Protein AF-A0A968SWD7-F1 (afdb_monomer_lite)

Foldseek 3Di:
DDDPLQQEAPVLNVVCVVPVVVCVPFAWDFDDDPNDTGNIYGPPDDSDDPPPDDPDQPDPLQAQFFDDQPPPPQHFFFFDDPPDDDPPDDDDDDDDDDDDPDDDAQFDPVPWDDDPPRDTDTDAPADPVRHGFDDLVNVLVVVLVVVCRVSSAADQDDPPQQAFDWDFDDADLWFFKWFWAQDPVRFTKTFGQADPQARSQWAWFFAADQDLDWWQNHRVPGGQAAPDPVSHGADFLFKWWFAGDRSHTPHIHGDDPDDDPDPRIFIWGWQDFAQAARRDGTGTTNTHDPPTDIGGCDVVNFSQQLSQLVNLQVVCVVLVVVCVVVVHDQRTQQGRDVSNGRGTCSNPPPVSSTRDGSQMWGFDDDDPDTQHTGSDTRGIGGAPGGPVVLDDPLRHNDQDSGRGGPSCQASKHWHDDPPDPPDPPPDGDIDHHPDDGDTDDDPDPCSDDDDPPPVDDDDDPSPDPPLCVVQSVDAPDSRRHHDDDDQDSRRD

Radius of gyration: 30.23 Å; chains: 1; bounding box: 70×81×89 Å

Secondary structure (DSSP, 8-state):
----GGGB-HHHHHHHHH-GGGGTT--EEEEEETTEEEEEEETT----PPP------S------PPP-TT-TTTS--PPPPTTS--TTS-----------SSPPP-B-GGG-EE-TTS-EE-PBPBPTTSSB---HHHHHHHHHHHHHHHTT---S---S-SSPPEEEPP--S-PEEEEEEE-TTS-EEEEE---TTSTTSEEEEE-S-SS--TTTTTHHHHPPPPSSTT-PPP-TT-EEEEEEETTEEEEEEE--SSPPSSS-EEEEEEE---S-STT--EEEEEE--TTPEEEE--HHHHHHHHHHHHHHHHHTHHHHHHHHHTT--TT----SSTTTSPPPHHHH-GGGGS--TT-EEEEEEETTEEEEEESSSS-EEE-SS-HHHHS-GGGSPP-SGGG--HHHHHHEEE------TT-TTS---EEE-S---PPP----SS-----SGGG--------S--GGGGGGT--SSTT-PPPPTT--TTT-

Structure (mmCIF, N/CA/C/O backbone):
data_AF-A0A968SWD7-F1
#
_entry.id   AF-A0A968SWD7-F1
#
loop_
_atom_site.group_PDB
_atom_site.id
_atom_site.type_symbol
_atom_site.label_atom_id
_atom_site.label_alt_id
_atom_site.label_comp_id
_atom_site.label_asym_id
_atom_site.label_entity_id
_atom_site.label_seq_id
_atom_site.pdbx_PDB_ins_code
_atom_site.Cartn_x
_atom_site.Cartn_y
_atom_site.Cartn_z
_atom_site.occupancy
_atom_site.B_iso_or_equiv
_atom_site.auth_seq_id
_atom_site.auth_comp_id
_atom_site.auth_asym_id
_atom_site.auth_atom_id
_atom_site.pdbx_PDB_model_num
ATOM 1 N N . MET A 1 1 ? 11.309 44.131 9.092 1.00 54.66 1 MET A N 1
ATOM 2 C CA . MET A 1 1 ? 10.384 44.020 7.944 1.00 54.66 1 MET A CA 1
ATOM 3 C C . MET A 1 1 ? 10.250 42.545 7.588 1.00 54.66 1 MET A C 1
ATOM 5 O O . MET A 1 1 ? 11.270 41.872 7.527 1.00 54.66 1 MET A O 1
ATOM 9 N N . LEU A 1 2 ? 9.034 42.003 7.473 1.00 63.06 2 LEU A N 1
ATOM 10 C CA . LEU A 1 2 ? 8.834 40.592 7.113 1.00 63.06 2 LEU A CA 1
ATOM 11 C C . LEU A 1 2 ? 8.984 40.449 5.597 1.00 63.06 2 LEU A C 1
ATOM 13 O O . LEU A 1 2 ? 8.079 40.811 4.856 1.00 63.06 2 LEU A O 1
ATOM 17 N N . VAL A 1 3 ? 10.136 39.953 5.153 1.00 72.81 3 VAL A N 1
ATOM 18 C CA . VAL A 1 3 ? 10.393 39.653 3.740 1.00 72.81 3 VAL A CA 1
ATOM 19 C C . VAL A 1 3 ? 9.925 38.219 3.456 1.00 72.81 3 VAL A C 1
ATOM 21 O O . VAL A 1 3 ? 10.372 37.304 4.167 1.00 72.81 3 VAL A O 1
ATOM 24 N N . PRO A 1 4 ? 9.019 37.997 2.482 1.00 77.00 4 PRO A N 1
ATOM 25 C CA . PRO A 1 4 ? 8.629 36.656 2.053 1.00 77.00 4 PRO A CA 1
ATOM 26 C C . PRO A 1 4 ? 9.850 35.843 1.628 1.00 77.00 4 PRO A C 1
ATOM 28 O O . PRO A 1 4 ? 10.780 36.395 1.044 1.00 77.00 4 PRO A O 1
ATOM 31 N N . ASP A 1 5 ? 9.844 34.532 1.878 1.00 75.88 5 ASP A N 1
ATOM 32 C CA . ASP A 1 5 ? 10.985 33.679 1.520 1.00 75.88 5 ASP A CA 1
ATOM 33 C C . ASP A 1 5 ? 11.301 33.774 0.025 1.00 75.88 5 ASP A C 1
ATOM 35 O O . ASP A 1 5 ? 12.464 33.837 -0.339 1.00 75.88 5 ASP A O 1
ATOM 39 N N . GLU A 1 6 ? 10.282 33.908 -0.823 1.00 75.94 6 GLU A N 1
ATOM 40 C CA . GLU A 1 6 ? 10.392 34.101 -2.275 1.00 75.94 6 GLU A CA 1
ATOM 41 C C . GLU A 1 6 ? 11.201 35.338 -2.697 1.00 75.94 6 GLU A C 1
ATOM 43 O O . GLU A 1 6 ? 11.747 35.360 -3.797 1.00 75.94 6 GLU A O 1
ATOM 48 N N . GLN A 1 7 ? 11.322 36.336 -1.820 1.00 83.19 7 GLN A N 1
ATOM 49 C CA . GLN A 1 7 ? 12.080 37.565 -2.058 1.00 83.19 7 GLN A CA 1
ATOM 50 C C . GLN A 1 7 ? 13.495 37.518 -1.465 1.00 83.19 7 GLN A C 1
ATOM 52 O O . GLN A 1 7 ? 14.221 38.498 -1.572 1.00 83.19 7 GLN A O 1
ATOM 57 N N . LEU A 1 8 ? 13.904 36.404 -0.848 1.00 82.06 8 LEU A N 1
ATOM 58 C CA . LEU A 1 8 ? 15.267 36.180 -0.353 1.00 82.06 8 LEU A CA 1
ATOM 59 C C . LEU A 1 8 ? 16.082 35.359 -1.361 1.00 82.06 8 LEU A C 1
ATOM 61 O O . LEU A 1 8 ? 15.536 34.453 -2.000 1.00 82.06 8 LEU A O 1
ATOM 65 N N . SER A 1 9 ? 17.390 35.602 -1.446 1.00 81.75 9 SER A N 1
ATOM 66 C CA . SER A 1 9 ? 18.327 34.749 -2.186 1.00 81.75 9 SER A CA 1
ATOM 67 C C . SER A 1 9 ? 18.314 33.317 -1.635 1.00 81.75 9 SER A C 1
ATOM 69 O O . SER A 1 9 ? 17.959 33.074 -0.476 1.00 81.75 9 SER A O 1
ATOM 71 N N . VAL A 1 10 ? 18.725 32.342 -2.451 1.00 73.62 10 VAL A N 1
ATOM 72 C CA . VAL A 1 10 ? 18.802 30.925 -2.040 1.00 73.62 10 VAL A CA 1
ATOM 73 C C . VAL A 1 10 ? 19.642 30.758 -0.766 1.00 73.62 10 VAL A C 1
ATOM 75 O O . VAL A 1 10 ? 19.241 30.044 0.156 1.00 73.62 10 VAL A O 1
ATOM 78 N N . SER A 1 11 ? 20.763 31.475 -0.677 1.00 77.69 11 SER A N 1
ATOM 79 C CA . SER A 1 11 ? 21.645 31.484 0.490 1.00 77.69 11 SER A CA 1
ATOM 80 C C . SER A 1 11 ? 20.958 32.041 1.737 1.00 77.69 11 SER A C 1
ATOM 82 O O . SER A 1 11 ? 20.984 31.402 2.789 1.00 77.69 11 SER A O 1
ATOM 84 N N . LEU A 1 12 ? 20.283 33.192 1.631 1.00 81.94 12 LEU A N 1
ATOM 85 C CA . LEU A 1 12 ? 19.572 33.806 2.753 1.00 81.94 12 LEU A CA 1
ATOM 86 C C . LEU A 1 12 ? 18.411 32.935 3.236 1.00 81.94 12 LEU A C 1
ATOM 88 O O . LEU A 1 12 ? 18.214 32.809 4.444 1.00 81.94 12 LEU A O 1
ATOM 92 N N . ARG A 1 13 ? 17.684 32.265 2.329 1.00 80.56 13 ARG A N 1
ATOM 93 C CA . ARG A 1 13 ? 16.659 31.268 2.701 1.00 80.56 13 ARG A CA 1
ATOM 94 C C . ARG A 1 13 ? 17.268 30.098 3.467 1.00 80.56 13 ARG A C 1
ATOM 96 O O . ARG A 1 13 ? 16.695 29.662 4.465 1.00 80.56 13 ARG A O 1
ATOM 103 N N . ALA A 1 14 ? 18.417 29.590 3.023 1.00 73.38 14 ALA A N 1
ATOM 104 C CA . ALA A 1 14 ? 19.103 28.486 3.689 1.00 73.38 14 ALA A CA 1
ATOM 105 C C . ALA A 1 14 ? 19.573 28.877 5.101 1.00 73.38 14 ALA A C 1
ATOM 107 O O . ALA A 1 14 ? 19.367 28.116 6.048 1.00 73.38 14 ALA A O 1
ATOM 108 N N . ILE A 1 15 ? 20.121 30.086 5.255 1.00 79.44 15 ILE A N 1
ATOM 109 C CA . ILE A 1 15 ? 20.528 30.657 6.546 1.00 79.44 15 ILE A CA 1
ATOM 110 C C . ILE A 1 15 ? 19.302 30.844 7.453 1.00 79.44 15 ILE A C 1
ATOM 112 O O . ILE A 1 15 ? 19.284 30.325 8.568 1.00 79.44 15 ILE A O 1
ATOM 116 N N . LYS A 1 16 ? 18.224 31.459 6.942 1.00 80.56 16 LYS A N 1
ATOM 117 C CA . LYS A 1 16 ? 16.945 31.647 7.651 1.00 80.56 16 LYS A CA 1
ATOM 118 C C . LYS A 1 16 ? 16.362 30.338 8.179 1.00 80.56 16 LYS A C 1
ATOM 120 O O . LYS A 1 16 ? 15.860 30.295 9.300 1.00 80.56 16 LYS A O 1
ATOM 125 N N . LYS A 1 17 ? 16.409 29.280 7.361 1.00 76.88 17 LYS A N 1
ATOM 126 C CA . LYS A 1 17 ? 15.862 27.951 7.674 1.00 76.88 17 LYS A CA 1
ATOM 127 C C . LYS A 1 17 ? 16.697 27.209 8.718 1.00 76.88 17 LYS A C 1
ATOM 129 O O . LYS A 1 17 ? 16.149 26.400 9.462 1.00 76.88 17 LYS A O 1
ATOM 134 N N . LYS A 1 18 ? 18.006 27.467 8.757 1.00 77.94 18 LYS A N 1
ATOM 135 C CA . LYS A 1 18 ? 18.939 26.845 9.700 1.00 77.94 18 LYS A CA 1
ATOM 136 C C . LYS A 1 18 ? 18.933 27.557 11.053 1.00 77.94 18 LYS A C 1
ATOM 138 O O . LYS A 1 18 ? 18.812 26.895 12.077 1.00 77.94 18 LYS A O 1
ATOM 143 N N . ASP A 1 19 ? 19.032 28.883 11.048 1.00 78.75 19 ASP A N 1
ATOM 144 C CA . ASP A 1 19 ? 18.908 29.726 12.235 1.00 78.75 19 ASP A CA 1
ATOM 145 C C . ASP A 1 19 ? 18.569 31.168 11.837 1.00 78.75 19 ASP A C 1
ATOM 147 O O . ASP A 1 19 ? 19.418 31.914 11.353 1.00 78.75 19 ASP A O 1
ATOM 151 N N . ILE A 1 20 ? 17.338 31.602 12.101 1.00 79.25 20 ILE A N 1
ATOM 152 C CA . ILE A 1 20 ? 16.892 32.964 11.783 1.00 79.25 20 ILE A CA 1
ATOM 153 C C . ILE A 1 20 ? 17.723 34.049 12.486 1.00 79.25 20 ILE A C 1
ATOM 155 O O . ILE A 1 20 ? 17.820 35.160 11.972 1.00 79.25 20 ILE A O 1
ATOM 159 N N . LYS A 1 21 ? 18.348 33.744 13.635 1.00 79.25 21 LYS A N 1
ATOM 160 C CA . LYS A 1 21 ? 19.180 34.709 14.370 1.00 79.25 21 LYS A CA 1
ATOM 161 C C . LYS A 1 21 ? 20.491 35.011 13.655 1.00 79.25 21 LYS A C 1
ATOM 163 O O . LYS A 1 21 ? 21.016 36.105 13.810 1.00 79.25 21 LYS A O 1
ATOM 168 N N . SER A 1 22 ? 20.974 34.088 12.827 1.00 77.81 22 SER A N 1
ATOM 169 C CA . SER A 1 22 ? 22.189 34.284 12.028 1.00 77.81 22 SER A CA 1
ATOM 170 C C . SER A 1 22 ? 22.019 35.286 10.875 1.00 77.81 22 SER A C 1
ATOM 172 O O . SER A 1 22 ? 22.996 35.639 10.223 1.00 77.81 22 SER A O 1
ATOM 174 N N . LEU A 1 23 ? 20.798 35.794 10.658 1.00 77.25 23 LEU A N 1
ATOM 175 C CA . LEU A 1 23 ? 20.514 36.892 9.729 1.00 77.25 23 LEU A CA 1
ATOM 176 C C . LEU A 1 23 ? 20.646 38.288 10.355 1.00 77.25 23 LEU A C 1
ATOM 178 O O . LEU A 1 23 ? 20.578 39.266 9.618 1.00 77.25 23 LEU A O 1
ATOM 182 N N . ALA A 1 24 ? 20.763 38.400 11.684 1.00 75.56 24 ALA A N 1
ATOM 183 C CA . ALA A 1 24 ? 20.581 39.670 12.396 1.00 75.56 24 ALA A CA 1
ATOM 184 C C . ALA A 1 24 ? 21.600 40.762 12.017 1.00 75.56 24 ALA A C 1
ATOM 186 O O . ALA A 1 24 ? 21.264 41.938 12.111 1.00 75.56 24 ALA A O 1
ATOM 187 N N . ASP A 1 25 ? 22.776 40.370 11.521 1.00 77.56 25 ASP A N 1
ATOM 188 C CA . ASP A 1 25 ? 23.893 41.272 11.212 1.00 77.56 25 ASP A CA 1
ATOM 189 C C . ASP A 1 25 ? 24.431 41.089 9.782 1.00 77.56 25 ASP A C 1
ATOM 191 O O . ASP A 1 25 ? 25.548 41.497 9.463 1.00 77.56 25 ASP A O 1
ATOM 195 N N . LEU A 1 26 ? 23.666 40.426 8.908 1.00 81.50 26 LEU A N 1
ATOM 196 C CA . LEU A 1 26 ? 24.106 40.175 7.541 1.00 81.50 26 LEU A CA 1
ATOM 197 C C . LEU A 1 26 ? 23.827 41.398 6.658 1.00 81.50 26 LEU A C 1
ATOM 199 O O . LEU A 1 26 ? 22.674 41.804 6.503 1.00 81.50 26 LEU A O 1
ATOM 203 N N . GLU A 1 27 ? 24.867 41.964 6.043 1.00 86.25 27 GLU A N 1
ATOM 204 C CA . GLU A 1 27 ? 24.683 43.022 5.048 1.00 86.25 27 GLU A CA 1
ATOM 205 C C . GLU A 1 27 ? 24.041 42.452 3.778 1.00 86.25 27 GLU A C 1
ATOM 207 O O . GLU A 1 27 ? 24.562 41.526 3.144 1.00 86.25 27 GLU A O 1
ATOM 212 N N . VAL A 1 28 ? 22.908 43.036 3.394 1.00 88.31 28 VAL A N 1
ATOM 213 C CA . VAL A 1 28 ? 22.145 42.647 2.209 1.00 88.31 28 VAL A CA 1
ATOM 214 C C . VAL A 1 28 ? 21.990 43.823 1.254 1.00 88.31 28 VAL A C 1
ATOM 216 O O . VAL A 1 28 ? 21.870 44.974 1.669 1.00 88.31 28 VAL A O 1
ATOM 219 N N . GLU A 1 29 ? 21.972 43.516 -0.033 1.00 88.06 29 GLU A N 1
ATOM 220 C CA . GLU A 1 29 ? 21.425 44.367 -1.079 1.00 88.06 29 GLU A CA 1
ATOM 221 C C . GLU A 1 29 ? 19.986 43.946 -1.352 1.00 88.06 29 GLU A C 1
ATOM 223 O O . GLU A 1 29 ? 19.625 42.774 -1.231 1.00 88.06 29 GLU A O 1
ATOM 228 N N . LEU A 1 30 ? 19.148 44.907 -1.704 1.00 86.31 30 LEU A N 1
ATOM 229 C CA . LEU A 1 30 ? 17.760 44.670 -2.055 1.00 86.31 30 LEU A CA 1
ATOM 230 C C . LEU A 1 30 ? 17.361 45.629 -3.159 1.00 86.31 30 LEU A C 1
ATOM 232 O O . LEU A 1 30 ? 17.902 46.731 -3.256 1.00 86.31 30 LEU A O 1
ATOM 236 N N . ASP A 1 31 ? 16.390 45.204 -3.945 1.00 85.25 31 ASP A N 1
ATOM 237 C CA . ASP A 1 31 ? 15.690 46.079 -4.864 1.00 85.25 31 ASP A CA 1
ATOM 238 C C . ASP A 1 31 ? 14.396 46.537 -4.175 1.00 85.25 31 ASP A C 1
ATOM 240 O O . ASP A 1 31 ? 13.810 45.803 -3.378 1.00 85.25 31 ASP A O 1
ATOM 244 N N . GLU A 1 32 ? 13.948 47.765 -4.425 1.00 79.25 32 GLU A N 1
ATOM 245 C CA . GLU A 1 32 ? 12.707 48.280 -3.839 1.00 79.25 32 GLU A CA 1
ATOM 246 C C . GLU A 1 32 ? 11.625 48.410 -4.905 1.00 79.25 32 GLU A C 1
ATOM 248 O O . GLU A 1 32 ? 11.811 49.072 -5.925 1.00 79.25 32 GLU A O 1
ATOM 253 N N . GLU A 1 33 ? 10.458 47.824 -4.643 1.00 71.75 33 GLU A N 1
ATOM 254 C CA . GLU A 1 33 ? 9.274 47.998 -5.477 1.00 71.75 33 GLU A CA 1
ATOM 255 C C . GLU A 1 33 ? 8.083 48.363 -4.585 1.00 71.75 33 GLU A C 1
ATOM 257 O O . GLU A 1 33 ? 7.732 47.635 -3.657 1.00 71.75 33 GLU A O 1
ATOM 262 N N . ASN A 1 34 ? 7.467 49.526 -4.832 1.00 75.81 34 ASN A N 1
ATOM 263 C CA . ASN A 1 34 ? 6.361 50.067 -4.026 1.00 75.81 34 ASN A CA 1
ATOM 264 C C . ASN A 1 34 ? 6.661 50.144 -2.513 1.00 75.81 34 ASN A C 1
ATOM 266 O O . ASN A 1 34 ? 5.784 49.904 -1.681 1.00 75.81 34 ASN A O 1
ATOM 270 N N . GLY A 1 35 ? 7.909 50.458 -2.148 1.00 73.75 35 GLY A N 1
ATOM 271 C CA . GLY A 1 35 ? 8.354 50.535 -0.752 1.00 73.75 35 GLY A CA 1
ATOM 272 C C . GLY A 1 35 ? 8.449 49.177 -0.047 1.00 73.75 35 GLY A C 1
ATOM 273 O O . GLY A 1 35 ? 8.580 49.138 1.176 1.00 73.75 35 GLY A O 1
ATOM 274 N N . GLN A 1 36 ? 8.365 48.068 -0.793 1.00 76.06 36 GLN A N 1
ATOM 275 C CA . GLN A 1 36 ? 8.632 46.726 -0.290 1.00 76.06 36 GLN A CA 1
ATOM 276 C C . GLN A 1 36 ? 9.950 46.177 -0.851 1.00 76.06 36 GLN A C 1
ATOM 278 O O . GLN A 1 36 ? 10.254 46.377 -2.029 1.00 76.06 36 GLN A O 1
ATOM 283 N N . PRO A 1 37 ? 10.722 45.455 -0.024 1.00 81.69 37 PRO A N 1
ATOM 284 C CA . PRO A 1 37 ? 11.979 44.853 -0.431 1.00 81.69 37 PRO A CA 1
ATOM 285 C C . PRO A 1 37 ? 11.704 43.654 -1.340 1.00 81.69 37 PRO A 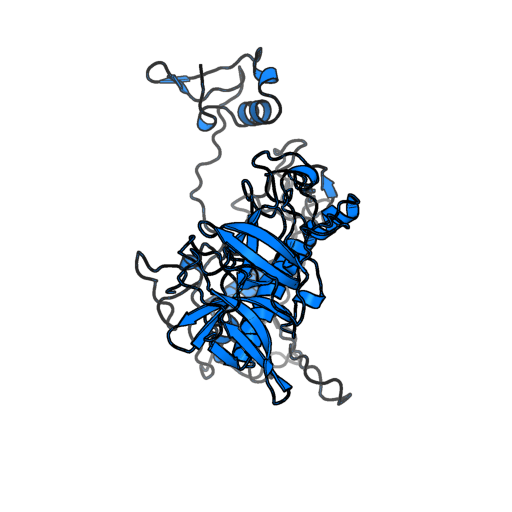C 1
ATOM 287 O O . PRO A 1 37 ? 10.970 42.726 -0.981 1.00 81.69 37 PRO A O 1
ATOM 290 N N . LYS A 1 38 ? 12.342 43.659 -2.500 1.00 82.25 38 LYS A N 1
ATOM 291 C CA . LYS A 1 38 ? 12.405 42.560 -3.450 1.00 82.25 38 LYS A CA 1
ATOM 292 C C . LYS A 1 38 ? 13.845 42.133 -3.671 1.00 82.25 38 LYS A C 1
ATOM 294 O O . LYS A 1 38 ? 14.780 42.891 -3.431 1.00 82.25 38 LYS A O 1
ATOM 299 N N . GLN A 1 39 ? 14.004 40.891 -4.113 1.00 83.88 39 GLN A N 1
ATOM 300 C CA . GLN A 1 39 ? 15.296 40.346 -4.534 1.00 83.88 39 GLN A CA 1
ATOM 301 C C . GLN A 1 39 ? 16.442 40.579 -3.522 1.00 83.88 39 GLN A C 1
ATOM 303 O O . GLN A 1 39 ? 17.568 40.934 -3.882 1.00 83.88 39 GLN A O 1
ATOM 308 N N . VAL A 1 40 ? 16.143 40.381 -2.234 1.00 87.62 40 VAL A N 1
ATOM 309 C CA . VAL A 1 40 ? 17.074 40.584 -1.122 1.00 87.62 40 VAL A CA 1
ATOM 310 C C . VAL A 1 40 ? 18.168 39.526 -1.179 1.00 87.62 40 VAL A C 1
ATOM 312 O O . VAL A 1 40 ? 17.892 38.328 -1.091 1.00 87.62 40 VAL A O 1
ATOM 315 N N . ARG A 1 41 ? 19.415 39.962 -1.298 1.00 87.62 41 ARG A N 1
ATOM 316 C CA . ARG A 1 41 ? 20.611 39.140 -1.519 1.00 87.62 41 ARG A CA 1
ATOM 317 C C . ARG A 1 41 ? 21.757 39.628 -0.655 1.00 87.62 41 ARG A C 1
ATOM 319 O O . ARG A 1 41 ? 21.764 40.773 -0.234 1.00 87.62 41 ARG A O 1
ATOM 326 N N . GLU A 1 42 ? 22.730 38.777 -0.366 1.00 89.12 42 GLU A N 1
ATOM 327 C CA . GLU A 1 42 ? 23.938 39.217 0.334 1.00 89.12 42 GLU A CA 1
ATOM 328 C C . GLU A 1 42 ? 24.663 40.296 -0.479 1.00 89.12 42 GLU A C 1
ATOM 330 O O . GLU A 1 42 ? 24.726 40.219 -1.709 1.00 89.12 42 GLU A O 1
ATOM 335 N N . ARG A 1 43 ? 25.215 41.299 0.207 1.00 84.31 43 ARG A N 1
ATOM 336 C CA . ARG A 1 43 ? 25.900 42.423 -0.438 1.00 84.31 43 ARG A CA 1
ATOM 337 C C . ARG A 1 43 ? 27.002 41.939 -1.392 1.00 84.31 43 ARG A C 1
ATOM 339 O O . ARG A 1 43 ? 27.822 41.096 -1.025 1.00 84.31 43 ARG A O 1
ATOM 346 N N . GLY A 1 44 ? 27.019 42.464 -2.618 1.00 74.94 44 GLY A N 1
ATOM 347 C CA . GLY A 1 44 ? 27.974 42.086 -3.663 1.00 74.94 44 GLY A CA 1
ATOM 348 C C . GLY A 1 44 ? 27.721 40.739 -4.355 1.00 74.94 44 GLY A C 1
ATOM 349 O O . GLY A 1 44 ? 28.537 40.334 -5.186 1.00 74.94 44 GLY A O 1
ATOM 350 N N . LYS A 1 45 ? 26.625 40.027 -4.053 1.00 75.12 45 LYS A N 1
ATOM 351 C CA . LYS A 1 45 ? 26.242 38.807 -4.779 1.00 75.12 45 LYS A CA 1
ATOM 352 C C . LYS A 1 45 ? 25.174 39.093 -5.827 1.00 75.12 45 LYS A C 1
ATOM 354 O O . LYS A 1 45 ? 24.215 39.810 -5.573 1.00 75.12 45 LYS A O 1
ATOM 359 N N . ALA A 1 46 ? 25.333 38.493 -7.007 1.00 69.56 46 ALA A N 1
ATOM 360 C CA . ALA A 1 46 ? 24.337 38.573 -8.067 1.00 69.56 46 ALA A CA 1
ATOM 361 C C . ALA A 1 46 ? 23.036 37.869 -7.650 1.00 69.56 46 ALA A C 1
ATOM 363 O O . ALA A 1 46 ? 23.066 36.833 -6.978 1.00 69.56 46 ALA A O 1
ATOM 364 N N . TRP A 1 47 ? 21.898 38.412 -8.083 1.00 72.12 47 TRP A N 1
ATOM 365 C CA . TRP A 1 47 ? 20.619 37.721 -7.977 1.00 72.12 47 TRP A CA 1
ATOM 366 C C . TRP A 1 47 ? 20.602 36.559 -8.975 1.00 72.12 47 TRP A C 1
ATOM 368 O O . TRP A 1 47 ? 20.470 36.761 -10.180 1.00 72.12 47 TRP A O 1
ATOM 378 N N . ILE A 1 48 ? 20.810 35.341 -8.476 1.00 59.78 48 ILE A N 1
ATOM 379 C CA . ILE A 1 48 ? 20.692 34.121 -9.276 1.00 59.78 48 ILE A CA 1
ATOM 380 C C . ILE A 1 48 ? 19.245 33.655 -9.156 1.00 59.78 48 ILE A C 1
ATOM 382 O O . ILE A 1 48 ? 18.854 33.078 -8.137 1.00 59.78 48 ILE A O 1
ATOM 386 N N . GLU A 1 49 ? 18.449 33.916 -10.188 1.00 50.12 49 GLU A N 1
ATOM 387 C CA . GLU A 1 49 ? 17.178 33.221 -10.355 1.00 50.12 49 GLU A CA 1
ATOM 388 C C . GLU A 1 49 ? 17.470 31.735 -10.570 1.00 50.12 49 GLU A C 1
ATOM 390 O O . GLU A 1 49 ? 18.372 31.359 -11.325 1.00 50.12 49 GLU A O 1
ATOM 395 N N . LEU A 1 50 ? 16.709 30.869 -9.894 1.00 47.06 50 LEU A N 1
ATOM 396 C CA . LEU A 1 50 ? 16.554 29.513 -10.409 1.00 47.06 50 LEU A CA 1
ATOM 397 C C . LEU A 1 50 ? 16.091 29.675 -11.860 1.00 47.06 50 LEU A C 1
ATOM 399 O O . LEU A 1 50 ? 15.178 30.474 -12.071 1.00 47.06 50 LEU A O 1
ATOM 403 N N . PRO A 1 51 ? 16.698 28.990 -12.842 1.00 40.91 51 PRO A N 1
ATOM 404 C CA . PRO A 1 51 ? 16.223 29.094 -14.211 1.00 40.91 51 PRO A CA 1
ATOM 405 C C . PRO A 1 51 ? 14.715 28.829 -14.216 1.00 40.91 51 PRO A C 1
ATOM 407 O O . PRO A 1 51 ? 14.277 27.785 -13.721 1.00 40.91 51 PRO A O 1
ATOM 410 N N . GLU A 1 52 ? 13.931 29.788 -14.719 1.00 35.56 52 GLU A N 1
ATOM 411 C CA . GLU A 1 52 ? 12.537 29.557 -15.085 1.00 35.56 52 GLU A CA 1
ATOM 412 C C . GLU A 1 52 ? 12.543 28.506 -16.196 1.00 35.56 52 GLU A C 1
ATOM 414 O O . GLU A 1 52 ? 12.686 28.793 -17.381 1.00 35.56 52 GLU A O 1
ATOM 419 N N . GLY A 1 53 ? 12.484 27.247 -15.787 1.00 38.59 53 GLY A N 1
ATOM 420 C CA . GLY A 1 53 ? 12.063 26.155 -16.634 1.00 38.59 53 GLY A CA 1
ATOM 421 C C . GLY A 1 53 ? 10.634 25.824 -16.258 1.00 38.59 53 GLY A C 1
ATOM 422 O O . GLY A 1 53 ? 10.335 25.636 -15.074 1.00 38.59 53 GLY A O 1
ATOM 423 N N . ASP A 1 54 ? 9.762 25.707 -17.256 1.00 33.31 54 ASP A N 1
ATOM 424 C CA . ASP A 1 54 ? 8.517 24.976 -17.078 1.00 33.31 54 ASP A CA 1
ATOM 425 C C . ASP A 1 54 ? 8.845 23.634 -16.417 1.00 33.31 54 ASP A C 1
ATOM 427 O O . ASP A 1 54 ? 9.801 22.945 -16.794 1.00 33.31 54 ASP A O 1
ATOM 431 N N . PHE A 1 55 ? 8.074 23.256 -15.398 1.00 37.44 55 PHE A N 1
ATOM 432 C CA . PHE A 1 55 ? 8.163 21.913 -14.843 1.00 37.44 55 PHE A CA 1
ATOM 433 C C . PHE A 1 55 ? 7.794 20.920 -15.952 1.00 37.44 55 PHE A C 1
ATOM 435 O O . PHE A 1 55 ? 6.623 20.627 -16.197 1.00 37.44 55 PHE A O 1
ATOM 442 N N . HIS A 1 56 ? 8.806 20.405 -16.642 1.00 35.53 56 HIS A N 1
ATOM 443 C CA . HIS A 1 56 ? 8.646 19.319 -17.585 1.00 35.53 56 HIS A CA 1
ATOM 444 C C . HIS A 1 56 ? 8.479 18.040 -16.781 1.00 35.53 56 HIS A C 1
ATOM 446 O O . HIS A 1 56 ? 9.388 17.582 -16.085 1.00 35.53 56 HIS A O 1
ATOM 452 N N . ASN A 1 57 ? 7.274 17.485 -16.853 1.00 41.84 57 ASN A N 1
ATOM 453 C CA . ASN A 1 57 ? 6.970 16.208 -16.245 1.00 41.84 57 ASN A CA 1
ATOM 454 C C . ASN A 1 57 ? 7.966 15.154 -16.775 1.00 41.84 57 ASN A C 1
ATOM 456 O O . ASN A 1 57 ? 8.037 14.969 -17.990 1.00 41.84 57 ASN A O 1
ATOM 460 N N . PRO A 1 58 ? 8.734 14.456 -15.915 1.00 41.12 58 PRO A N 1
ATOM 461 C CA . PRO A 1 58 ? 9.687 13.439 -16.368 1.00 41.12 58 PRO A CA 1
ATOM 462 C C . PRO A 1 58 ? 8.998 12.203 -16.967 1.00 41.12 58 PRO A C 1
ATOM 464 O O . PRO A 1 58 ? 9.664 11.336 -17.532 1.00 41.12 58 PRO A O 1
ATOM 467 N N . TYR A 1 59 ? 7.674 12.102 -16.833 1.00 51.22 59 TYR A N 1
ATOM 468 C CA . TYR A 1 59 ? 6.880 10.998 -17.338 1.00 51.22 59 TYR A CA 1
ATOM 469 C C . TYR A 1 59 ? 6.201 11.381 -18.655 1.00 51.22 59 TYR A C 1
ATOM 471 O O . TYR A 1 59 ? 5.233 12.142 -18.682 1.00 51.22 59 TYR A O 1
ATOM 479 N N . ASN A 1 60 ? 6.671 10.785 -19.750 1.00 51.16 60 ASN A N 1
ATOM 480 C CA . ASN A 1 60 ? 5.895 10.709 -20.982 1.00 51.16 60 ASN A CA 1
ATOM 481 C C . ASN A 1 60 ? 4.802 9.654 -20.779 1.00 51.16 60 ASN A C 1
ATOM 483 O O . ASN A 1 60 ? 5.033 8.463 -20.982 1.00 51.16 60 ASN A O 1
ATOM 487 N N . PHE A 1 61 ? 3.623 10.080 -20.325 1.00 61.84 61 PHE A N 1
ATOM 488 C CA . PHE A 1 61 ? 2.459 9.205 -20.188 1.00 61.84 61 PHE A CA 1
ATOM 489 C C . PHE A 1 61 ? 1.879 8.903 -21.570 1.00 61.84 61 PHE A C 1
ATOM 491 O O . PHE A 1 61 ? 0.981 9.590 -22.053 1.00 61.84 61 PHE A O 1
ATOM 498 N N . ILE A 1 62 ? 2.445 7.893 -22.224 1.00 66.88 62 ILE A N 1
ATOM 499 C CA . ILE A 1 62 ? 1.947 7.365 -23.492 1.00 66.88 62 ILE A CA 1
ATOM 500 C C . ILE A 1 62 ? 0.844 6.355 -23.150 1.00 66.88 62 ILE A C 1
ATOM 502 O O . ILE A 1 62 ? 1.122 5.401 -22.418 1.00 66.88 62 ILE A O 1
ATOM 506 N N . PRO A 1 63 ? -0.406 6.558 -23.613 1.00 68.06 63 PRO A N 1
ATOM 507 C CA . PRO A 1 63 ? -1.464 5.573 -23.433 1.00 68.06 63 PRO A CA 1
ATOM 508 C C . PRO A 1 63 ? -1.037 4.214 -23.991 1.00 68.06 63 PRO A C 1
ATOM 510 O O . PRO A 1 63 ? -0.360 4.154 -25.015 1.00 68.06 63 PRO A O 1
ATOM 513 N N . ALA A 1 64 ? -1.467 3.137 -23.341 1.00 75.06 64 ALA A N 1
ATOM 514 C CA . ALA A 1 64 ? -1.172 1.769 -23.754 1.00 75.06 64 ALA A CA 1
ATOM 515 C C . ALA A 1 64 ? -2.465 1.095 -24.258 1.00 75.06 64 ALA A C 1
ATOM 517 O O . ALA A 1 64 ? -3.097 0.346 -23.507 1.00 75.06 64 ALA A O 1
ATOM 518 N N . PRO A 1 65 ? -2.937 1.423 -25.479 1.00 81.75 65 PRO A N 1
ATOM 519 C CA . PRO A 1 65 ? -4.125 0.795 -26.044 1.00 81.75 65 PRO A CA 1
ATOM 520 C C . PRO A 1 65 ? -3.846 -0.682 -26.364 1.00 81.75 65 PRO A C 1
ATOM 522 O O . PRO A 1 65 ? -2.686 -1.057 -26.547 1.00 81.75 65 PRO A O 1
ATOM 525 N N . PRO A 1 66 ? -4.878 -1.529 -26.511 1.00 85.31 66 PRO A N 1
ATOM 526 C CA . PRO A 1 66 ? -4.692 -2.899 -26.985 1.00 85.31 66 PRO A CA 1
ATOM 527 C C . PRO A 1 66 ? -3.865 -2.945 -28.282 1.00 85.31 66 PRO A C 1
ATOM 529 O O . PRO A 1 66 ? -4.073 -2.128 -29.185 1.00 85.31 66 PRO A O 1
ATOM 532 N N . ARG A 1 67 ? -2.921 -3.889 -28.391 1.00 88.75 67 ARG A N 1
ATOM 533 C CA . ARG A 1 67 ? -2.109 -4.075 -29.608 1.00 88.75 67 ARG A CA 1
ATOM 534 C C . ARG A 1 67 ? -2.738 -5.106 -30.541 1.00 88.75 67 ARG A C 1
ATOM 536 O O . ARG A 1 67 ? -3.295 -6.108 -30.100 1.00 88.75 67 ARG A O 1
ATOM 543 N N . ASN A 1 68 ? -2.587 -4.889 -31.848 1.00 91.81 68 ASN A N 1
ATOM 544 C CA . ASN A 1 68 ? -2.887 -5.911 -32.844 1.00 91.81 68 ASN A CA 1
ATOM 545 C C . ASN A 1 68 ? -1.750 -6.943 -32.868 1.00 91.81 68 ASN A C 1
ATOM 547 O O . ASN A 1 68 ? -0.702 -6.712 -33.470 1.00 91.81 68 ASN A O 1
ATOM 551 N N . VAL A 1 69 ? -1.959 -8.069 -32.191 1.00 92.69 69 VAL A N 1
ATOM 552 C CA . VAL A 1 69 ? -0.970 -9.153 -32.100 1.00 92.69 69 VAL A CA 1
ATOM 553 C C . VAL A 1 69 ? -0.720 -9.852 -33.438 1.00 92.69 69 VAL A C 1
ATOM 555 O O . VAL A 1 69 ? 0.345 -10.423 -33.616 1.00 92.69 69 VAL A O 1
ATOM 558 N N . GLU A 1 70 ? -1.631 -9.730 -34.404 1.00 94.19 70 GLU A N 1
ATOM 559 C CA . GLU A 1 70 ? -1.516 -10.342 -35.737 1.00 94.19 70 GLU A CA 1
ATOM 560 C C . GLU A 1 70 ? -0.942 -9.380 -36.793 1.00 94.19 70 GLU A C 1
ATOM 562 O O . GLU A 1 70 ? -0.930 -9.692 -37.984 1.00 94.19 70 GLU A O 1
ATOM 567 N N . ASP A 1 71 ? -0.503 -8.178 -36.399 1.00 94.12 71 ASP A N 1
ATOM 568 C CA . ASP A 1 71 ? 0.102 -7.243 -37.347 1.00 94.12 71 ASP A CA 1
ATOM 569 C C . ASP A 1 71 ? 1.369 -7.861 -37.982 1.00 94.12 71 ASP A C 1
ATOM 571 O O . ASP A 1 71 ? 2.249 -8.338 -37.260 1.00 94.12 71 ASP A O 1
ATOM 575 N N . PRO A 1 72 ? 1.512 -7.845 -39.321 1.00 88.31 72 PRO A N 1
ATOM 576 C CA . PRO A 1 72 ? 2.595 -8.551 -40.006 1.00 88.31 72 PRO A CA 1
ATOM 577 C C . PRO A 1 72 ? 3.998 -8.025 -39.667 1.00 88.31 72 PRO A C 1
ATOM 579 O O . PRO A 1 72 ? 4.982 -8.729 -39.891 1.00 88.31 72 PRO A O 1
ATOM 582 N N . HIS A 1 73 ? 4.115 -6.800 -39.146 1.00 85.31 73 HIS A N 1
ATOM 583 C CA . HIS A 1 73 ? 5.396 -6.173 -38.822 1.00 85.31 73 HIS A CA 1
ATOM 584 C C . HIS A 1 73 ? 5.562 -5.927 -37.321 1.00 85.31 73 HIS A C 1
ATOM 586 O O . HIS A 1 73 ? 6.606 -6.235 -36.737 1.00 85.31 73 HIS A O 1
ATOM 592 N N . LEU A 1 74 ? 4.540 -5.350 -36.693 1.00 92.00 74 LEU A N 1
ATOM 593 C CA . LEU A 1 74 ? 4.544 -4.935 -35.295 1.00 92.00 74 LEU A CA 1
ATOM 594 C C . LEU A 1 74 ? 3.845 -5.927 -34.373 1.00 92.00 74 LEU A C 1
ATOM 596 O O . LEU A 1 74 ? 3.894 -5.724 -33.160 1.00 92.00 74 LEU A O 1
ATOM 600 N N . GLY A 1 75 ? 3.249 -6.990 -34.911 1.00 93.44 75 GLY A N 1
ATOM 601 C CA . GLY A 1 75 ? 2.594 -8.048 -34.159 1.00 93.44 75 GLY A CA 1
ATOM 602 C C . GLY A 1 75 ? 3.576 -8.989 -33.474 1.00 93.44 75 GLY A C 1
ATOM 603 O O . GLY A 1 75 ? 4.793 -8.755 -33.387 1.00 93.44 75 GLY A O 1
ATOM 604 N N . ASP A 1 76 ? 3.010 -10.047 -32.930 1.00 95.06 76 ASP A N 1
ATOM 605 C CA . ASP A 1 76 ? 3.703 -11.075 -32.183 1.00 95.06 76 ASP A CA 1
ATOM 606 C C . ASP A 1 76 ? 4.169 -12.153 -33.127 1.00 95.06 76 ASP A C 1
ATOM 608 O O . ASP A 1 76 ? 3.415 -12.624 -33.974 1.00 95.06 76 ASP A O 1
ATOM 612 N N . HIS A 1 77 ? 5.423 -12.551 -32.984 1.00 91.06 77 HIS A N 1
ATOM 613 C CA . HIS A 1 77 ? 5.910 -13.681 -33.745 1.00 91.06 77 HIS A CA 1
ATOM 614 C C . HIS A 1 77 ? 7.173 -14.259 -33.130 1.00 91.06 77 HIS A C 1
ATOM 616 O O . HIS A 1 77 ? 7.916 -13.603 -32.388 1.00 91.06 77 HIS A O 1
ATOM 622 N N . HIS A 1 78 ? 7.460 -15.490 -33.543 1.00 92.50 78 HIS A N 1
ATOM 623 C CA . HIS A 1 78 ? 8.714 -16.155 -33.247 1.00 92.50 78 HIS A CA 1
ATOM 624 C C . HIS A 1 78 ? 9.905 -15.311 -33.741 1.00 92.50 78 HIS A C 1
ATOM 626 O O . HIS A 1 78 ? 9.889 -14.822 -34.878 1.00 92.50 78 HIS A O 1
ATOM 632 N N . PRO A 1 79 ? 10.952 -15.105 -32.927 1.00 91.19 79 PRO A N 1
ATOM 633 C CA . PRO A 1 79 ? 12.100 -14.317 -33.339 1.00 91.19 79 PRO A CA 1
ATOM 634 C C . PRO A 1 79 ? 12.963 -15.050 -34.371 1.00 91.19 79 PRO A C 1
ATOM 636 O O . PRO A 1 79 ? 13.093 -16.272 -34.365 1.00 91.19 79 PRO A O 1
ATOM 639 N N . VAL A 1 80 ? 13.643 -14.284 -35.218 1.00 87.62 80 VAL A N 1
ATOM 640 C CA . VAL A 1 80 ? 14.605 -14.827 -36.180 1.00 87.62 80 VAL A CA 1
ATOM 641 C C . VAL A 1 80 ? 15.912 -15.204 -35.469 1.00 87.62 80 VAL A C 1
ATOM 643 O O . VAL A 1 80 ? 16.432 -14.450 -34.648 1.00 87.62 80 VAL A O 1
ATOM 646 N N . GLY A 1 81 ? 16.458 -16.384 -35.774 1.00 85.19 81 GLY A N 1
ATOM 647 C CA . GLY A 1 81 ? 17.665 -16.901 -35.125 1.00 85.19 81 GLY A CA 1
ATOM 648 C C . GLY A 1 81 ? 18.950 -16.138 -35.481 1.00 85.19 81 GLY A C 1
ATOM 649 O O . GLY A 1 81 ? 19.123 -15.663 -36.602 1.00 85.19 81 GLY A O 1
ATOM 650 N N . HIS A 1 82 ? 19.904 -16.101 -34.544 1.00 86.25 82 HIS A N 1
ATOM 651 C CA . HIS A 1 82 ? 21.192 -15.396 -34.694 1.00 86.25 82 HIS A CA 1
ATOM 652 C C . HIS A 1 82 ? 22.301 -16.202 -35.401 1.00 86.25 82 HIS A C 1
ATOM 654 O O . HIS A 1 82 ? 23.459 -15.786 -35.380 1.00 86.25 82 HIS A O 1
ATOM 660 N N . GLY A 1 83 ? 21.994 -17.391 -35.930 1.00 87.56 83 GLY A N 1
ATOM 661 C CA . GLY A 1 83 ? 22.997 -18.324 -36.464 1.00 87.56 83 GLY A CA 1
ATOM 662 C C . GLY A 1 83 ? 23.569 -17.939 -37.832 1.00 87.56 83 GLY A C 1
ATOM 663 O O . GLY A 1 83 ? 24.609 -18.463 -38.221 1.00 87.56 83 GLY A O 1
ATOM 664 N N . SER A 1 84 ? 22.911 -17.031 -38.551 1.00 89.38 84 SER A N 1
ATOM 665 C CA . SER A 1 84 ? 23.297 -16.588 -39.891 1.00 89.38 84 SER A CA 1
ATOM 666 C C . SER A 1 84 ? 22.771 -15.180 -40.170 1.00 89.38 84 SER A C 1
ATOM 668 O O . SER A 1 84 ? 21.865 -14.698 -39.489 1.00 89.38 84 SER A O 1
ATOM 670 N N . TYR A 1 85 ? 23.327 -14.531 -41.192 1.00 89.31 85 TYR A N 1
ATOM 671 C CA . TYR A 1 85 ? 22.716 -13.343 -41.784 1.00 89.31 85 TYR A CA 1
ATOM 672 C C . TYR A 1 85 ? 21.502 -13.745 -42.626 1.00 89.31 85 TYR A C 1
ATOM 674 O O . TYR A 1 85 ? 21.500 -14.812 -43.240 1.00 89.31 85 TYR A O 1
ATOM 682 N N . HIS A 1 86 ? 20.486 -12.884 -42.658 1.00 88.31 86 HIS A N 1
ATOM 683 C CA . HIS A 1 86 ? 19.257 -13.086 -43.428 1.00 88.31 86 HIS A CA 1
ATOM 684 C C . HIS A 1 86 ? 19.171 -12.005 -44.502 1.00 88.31 86 HIS A C 1
ATOM 686 O O . HIS A 1 86 ? 19.415 -10.840 -44.198 1.00 88.31 86 HIS A O 1
ATOM 692 N N . LEU A 1 87 ? 18.844 -12.387 -45.741 1.00 89.12 87 LEU A N 1
ATOM 693 C CA . LEU A 1 87 ? 18.836 -11.471 -46.893 1.00 89.12 87 LEU A CA 1
ATOM 694 C C . LEU A 1 87 ? 17.838 -10.318 -46.721 1.00 89.12 87 LEU A C 1
ATOM 696 O O . LEU A 1 87 ? 18.125 -9.197 -47.128 1.00 89.12 87 LEU A O 1
ATOM 700 N N . ASP A 1 88 ? 16.722 -10.580 -46.042 1.00 89.50 88 ASP A N 1
ATOM 701 C CA . ASP A 1 88 ? 15.647 -9.607 -45.829 1.00 89.50 88 ASP A CA 1
ATOM 702 C C . ASP A 1 88 ? 15.801 -8.812 -44.516 1.00 89.50 88 ASP A C 1
ATOM 704 O O . ASP A 1 88 ? 14.844 -8.205 -44.041 1.00 89.50 88 ASP A O 1
ATOM 708 N N . HIS A 1 89 ? 16.975 -8.853 -43.868 1.00 87.69 89 HIS A N 1
ATOM 709 C CA . HIS A 1 89 ? 17.215 -8.184 -42.584 1.00 87.69 89 HIS A CA 1
ATOM 710 C C . HIS A 1 89 ? 18.472 -7.317 -42.599 1.00 87.69 89 HIS A C 1
ATOM 712 O O . HIS A 1 89 ? 19.500 -7.650 -43.184 1.00 87.69 89 HIS A O 1
ATOM 718 N N . PHE A 1 90 ? 18.420 -6.221 -41.844 1.00 88.12 90 PHE A N 1
ATOM 719 C CA . PHE A 1 90 ? 19.569 -5.346 -41.658 1.00 88.12 90 PHE A CA 1
ATOM 720 C C . PHE A 1 90 ? 20.504 -5.866 -40.565 1.00 88.12 90 PHE A C 1
ATOM 722 O O . PHE A 1 90 ? 20.083 -6.327 -39.504 1.00 88.12 90 PHE A O 1
ATOM 729 N N . SER A 1 91 ? 21.805 -5.759 -40.817 1.00 90.06 91 SER A N 1
ATOM 730 C CA . SER A 1 91 ? 22.869 -6.031 -39.852 1.00 90.06 91 SER A CA 1
ATOM 731 C C . SER A 1 91 ? 23.970 -4.996 -40.034 1.00 90.06 91 SER A C 1
ATOM 733 O O . SER A 1 91 ? 24.348 -4.685 -41.159 1.00 90.06 91 SER A O 1
ATOM 735 N N . GLY A 1 92 ? 24.493 -4.447 -38.939 1.00 91.56 92 GLY A N 1
ATOM 736 C CA . GLY A 1 92 ? 25.506 -3.401 -39.023 1.00 91.56 92 GLY A CA 1
ATOM 737 C C . GLY A 1 92 ? 25.848 -2.779 -37.678 1.00 91.56 92 GLY A C 1
ATOM 738 O O . GLY A 1 92 ? 25.489 -3.296 -36.619 1.00 91.56 92 GLY A O 1
ATOM 739 N N . ARG A 1 93 ? 26.572 -1.661 -37.735 1.00 94.31 93 ARG A N 1
ATOM 740 C CA . ARG A 1 93 ? 26.916 -0.827 -36.581 1.00 94.31 93 ARG A CA 1
ATOM 741 C C . ARG A 1 93 ? 26.504 0.604 -36.882 1.00 94.31 93 ARG A C 1
ATOM 743 O O . ARG A 1 93 ? 26.734 1.082 -37.987 1.00 94.31 93 ARG A O 1
ATOM 750 N N . ILE A 1 94 ? 25.915 1.257 -35.890 1.00 93.38 94 ILE A N 1
ATOM 751 C CA . ILE A 1 94 ? 25.568 2.674 -35.940 1.00 93.38 94 ILE A CA 1
ATOM 752 C C . ILE A 1 94 ? 26.396 3.354 -34.859 1.00 93.38 94 ILE A C 1
ATOM 754 O O . ILE A 1 94 ? 26.362 2.937 -33.700 1.00 93.38 94 ILE A O 1
ATOM 758 N N . GLU A 1 95 ? 27.158 4.365 -35.253 1.00 94.19 95 GLU A N 1
ATOM 759 C CA . GLU A 1 95 ? 27.886 5.227 -34.332 1.00 94.19 95 GLU A CA 1
ATOM 760 C C . GLU A 1 95 ? 27.038 6.465 -34.039 1.00 94.19 95 GLU A C 1
ATOM 762 O O . GLU A 1 95 ? 26.444 7.050 -34.945 1.00 94.19 95 GLU A O 1
ATOM 767 N N . VAL A 1 96 ? 26.931 6.825 -32.760 1.00 91.50 96 VAL A N 1
ATOM 768 C CA . VAL A 1 96 ? 26.082 7.926 -32.301 1.00 91.50 96 VAL A CA 1
ATOM 769 C C . VAL A 1 96 ? 26.874 8.790 -31.337 1.00 91.50 96 VAL A C 1
ATOM 771 O O . VAL A 1 96 ? 27.414 8.291 -30.350 1.00 91.50 96 VAL A O 1
ATOM 774 N N . THR A 1 97 ? 26.873 10.095 -31.591 1.00 93.19 97 THR A N 1
ATOM 775 C CA . THR A 1 97 ? 27.387 11.098 -30.657 1.00 93.19 97 THR A CA 1
ATOM 776 C C . THR A 1 97 ? 26.225 11.677 -29.863 1.00 93.19 97 THR A C 1
ATOM 778 O O . THR A 1 97 ? 25.292 12.240 -30.433 1.00 93.19 97 THR A O 1
ATOM 781 N N . LEU A 1 98 ? 26.280 11.544 -28.540 1.00 90.12 98 LEU A N 1
ATOM 782 C CA . LEU A 1 98 ? 25.286 12.100 -27.625 1.00 90.12 98 LEU A CA 1
ATOM 783 C C . LEU A 1 98 ? 25.802 13.425 -27.058 1.00 90.12 98 LEU A C 1
ATOM 785 O O . LEU A 1 98 ? 26.931 13.495 -26.576 1.00 90.12 98 LEU A O 1
ATOM 789 N N . LYS A 1 99 ? 24.962 14.462 -27.079 1.00 90.00 99 LYS A N 1
ATOM 790 C CA . LYS A 1 99 ? 25.232 15.747 -26.426 1.00 90.00 99 LYS A CA 1
ATOM 791 C C . LYS A 1 99 ? 24.252 15.936 -25.274 1.00 90.00 99 LYS A C 1
ATOM 793 O O . LYS A 1 99 ? 23.043 15.873 -25.480 1.00 90.00 99 LYS A O 1
ATOM 798 N N . THR A 1 100 ? 24.764 16.189 -24.075 1.00 86.06 100 THR A N 1
ATOM 799 C CA . THR A 1 100 ? 23.951 16.600 -22.926 1.00 86.06 100 THR A CA 1
ATOM 800 C C . THR A 1 100 ? 23.428 18.017 -23.168 1.00 86.06 100 THR A C 1
ATOM 802 O O . THR A 1 100 ? 24.212 18.956 -23.281 1.00 86.06 100 THR A O 1
ATOM 805 N N . ILE A 1 101 ? 22.109 18.164 -23.322 1.00 83.25 101 ILE A N 1
ATOM 806 C CA . ILE A 1 101 ? 21.446 19.471 -23.510 1.00 83.25 101 ILE A CA 1
ATOM 807 C C . ILE A 1 101 ? 21.165 20.128 -22.151 1.00 83.25 101 ILE A C 1
ATOM 809 O O . ILE A 1 101 ? 21.253 21.342 -22.018 1.00 83.25 101 ILE A O 1
ATOM 813 N N . THR A 1 102 ? 20.871 19.309 -21.143 1.00 77.56 102 THR A N 1
ATOM 814 C CA . THR A 1 102 ? 20.730 19.688 -19.734 1.00 77.56 102 THR A CA 1
ATOM 815 C C . THR A 1 102 ? 21.726 18.886 -18.892 1.00 77.56 102 THR A C 1
ATOM 817 O O . THR A 1 102 ? 22.185 17.834 -19.360 1.00 77.56 102 THR A O 1
ATOM 820 N N . PRO A 1 103 ? 22.030 19.311 -17.649 1.00 78.94 103 PRO A N 1
ATOM 821 C CA . PRO A 1 103 ? 22.852 18.521 -16.738 1.00 78.94 103 PRO A CA 1
ATOM 822 C C . PRO A 1 103 ? 22.329 17.084 -16.615 1.00 78.94 103 PRO A C 1
ATOM 824 O O . PRO A 1 103 ? 21.158 16.858 -16.300 1.00 78.94 103 PRO A O 1
ATOM 827 N N . LEU A 1 104 ? 23.192 16.106 -16.904 1.00 82.69 104 LEU A N 1
ATOM 828 C CA . LEU A 1 104 ? 22.873 14.683 -16.824 1.00 82.69 104 LEU A CA 1
ATOM 829 C C . LEU A 1 104 ? 23.464 14.105 -15.544 1.00 82.69 104 LEU A C 1
ATOM 831 O O . LEU A 1 104 ? 24.677 14.084 -15.353 1.00 82.69 104 LEU A O 1
ATOM 835 N N . LEU A 1 105 ? 22.597 13.581 -14.688 1.00 83.25 105 LEU A N 1
ATOM 836 C CA . LEU A 1 105 ? 23.008 12.941 -13.449 1.00 83.25 105 LEU A CA 1
ATOM 837 C C . LEU A 1 105 ? 23.358 11.479 -13.717 1.00 83.25 105 LEU A C 1
ATOM 839 O O . LEU A 1 105 ? 22.537 10.719 -14.231 1.00 83.25 105 LEU A O 1
ATOM 843 N N . ILE A 1 106 ? 24.566 11.078 -13.329 1.00 86.69 106 ILE A N 1
ATOM 844 C CA . ILE A 1 106 ? 25.048 9.700 -13.459 1.00 86.69 106 ILE A CA 1
ATOM 845 C C . ILE A 1 106 ? 25.465 9.210 -12.066 1.00 86.69 106 ILE A C 1
ATOM 847 O O . ILE A 1 106 ? 26.658 9.105 -11.797 1.00 86.69 106 ILE A O 1
ATOM 851 N N . PRO A 1 107 ? 24.512 8.977 -11.144 1.00 84.94 107 PRO A N 1
ATOM 852 C CA . PRO A 1 107 ? 24.836 8.627 -9.766 1.00 84.94 107 PRO A CA 1
ATOM 853 C C . PRO A 1 107 ? 25.493 7.246 -9.676 1.00 84.94 107 PRO A C 1
ATOM 855 O O . PRO A 1 107 ? 25.048 6.289 -10.320 1.00 84.94 107 PRO A O 1
ATOM 858 N N . ASP A 1 108 ? 26.510 7.116 -8.828 1.00 85.50 108 ASP A N 1
ATOM 859 C CA . ASP A 1 108 ? 27.053 5.825 -8.429 1.00 85.50 108 ASP A CA 1
ATOM 860 C C . ASP A 1 108 ? 26.343 5.303 -7.179 1.00 85.50 108 ASP A C 1
ATOM 862 O O . ASP A 1 108 ? 26.612 5.697 -6.046 1.00 85.50 108 ASP A O 1
ATOM 866 N N . ALA A 1 109 ? 25.412 4.372 -7.382 1.00 80.00 109 ALA A N 1
ATOM 867 C CA . ALA A 1 109 ? 24.679 3.757 -6.282 1.00 80.00 109 ALA A CA 1
ATOM 868 C C . ALA A 1 109 ? 25.583 2.960 -5.321 1.00 80.00 109 ALA A C 1
ATOM 870 O O . ALA A 1 109 ? 25.180 2.720 -4.184 1.00 80.00 109 ALA A O 1
ATOM 871 N N . ALA A 1 110 ? 26.778 2.540 -5.757 1.00 79.50 110 ALA A N 1
ATOM 872 C CA . ALA A 1 110 ? 27.702 1.766 -4.930 1.00 79.50 110 ALA A CA 1
ATOM 873 C C . ALA A 1 110 ? 28.435 2.621 -3.885 1.00 79.50 110 ALA A C 1
ATOM 875 O O . ALA A 1 110 ? 28.838 2.087 -2.853 1.00 79.50 110 ALA A O 1
ATOM 876 N N . THR A 1 111 ? 28.582 3.927 -4.124 1.00 77.56 111 THR A N 1
ATOM 877 C CA . THR A 1 111 ? 29.238 4.859 -3.191 1.00 77.56 111 THR A CA 1
ATOM 878 C C . THR A 1 111 ? 28.236 5.630 -2.334 1.00 77.56 111 THR A C 1
ATOM 880 O O . THR A 1 111 ? 28.604 6.574 -1.640 1.00 77.56 111 THR A O 1
ATOM 883 N N . ALA A 1 112 ? 26.963 5.220 -2.352 1.00 78.81 112 ALA A N 1
ATOM 884 C CA . ALA A 1 112 ? 25.901 5.910 -1.642 1.00 78.81 112 ALA A CA 1
ATOM 885 C C . ALA A 1 112 ? 26.200 6.011 -0.137 1.00 78.81 112 ALA A C 1
ATOM 887 O O . ALA A 1 112 ? 26.316 4.996 0.554 1.00 78.81 112 ALA A O 1
ATOM 888 N N . THR A 1 113 ? 26.261 7.237 0.378 1.00 73.69 113 THR A N 1
ATOM 889 C CA . THR A 1 113 ? 26.437 7.516 1.810 1.00 73.69 113 THR A CA 1
ATOM 890 C C . THR A 1 113 ? 25.179 8.155 2.389 1.00 73.69 113 THR A C 1
ATOM 892 O O . THR A 1 113 ? 24.460 8.881 1.705 1.00 73.69 113 THR A O 1
ATOM 895 N N . GLU A 1 114 ? 24.866 7.855 3.651 1.00 68.44 114 GLU A N 1
ATOM 896 C CA . GLU A 1 114 ? 23.741 8.470 4.365 1.00 68.44 114 GLU A CA 1
ATOM 897 C C . GLU A 1 114 ? 24.244 9.681 5.158 1.00 68.44 114 GLU A C 1
ATOM 899 O O . GLU A 1 114 ? 25.132 9.554 6.003 1.00 68.44 114 GLU A O 1
ATOM 904 N N . ILE A 1 115 ? 23.672 10.860 4.901 1.00 58.09 115 ILE A N 1
ATOM 905 C CA . ILE A 1 115 ? 23.879 12.041 5.745 1.00 58.09 115 ILE A CA 1
ATOM 906 C C . ILE A 1 115 ? 22.854 11.995 6.889 1.00 58.09 115 ILE A C 1
ATOM 908 O O . ILE A 1 115 ? 21.737 11.509 6.719 1.00 58.09 115 ILE A O 1
ATOM 912 N N . VAL A 1 116 ? 23.218 12.545 8.055 1.00 48.41 116 VAL A N 1
ATOM 913 C CA . VAL A 1 116 ? 22.420 12.635 9.304 1.00 48.41 116 VAL A CA 1
ATOM 914 C C . VAL A 1 116 ? 20.983 13.177 9.100 1.00 48.41 116 VAL A C 1
ATOM 916 O O . VAL A 1 116 ? 20.131 13.016 9.969 1.00 48.41 116 VAL A O 1
ATOM 919 N N . THR A 1 117 ? 20.685 13.785 7.949 1.00 50.50 117 THR A N 1
ATOM 920 C CA . THR A 1 117 ? 19.386 14.350 7.553 1.00 50.50 117 THR A CA 1
ATOM 921 C C . THR A 1 117 ? 18.514 13.445 6.663 1.00 50.50 117 THR A C 1
ATOM 923 O O . THR A 1 117 ? 17.628 13.960 5.990 1.00 50.50 117 THR A O 1
ATOM 926 N N . ASP A 1 118 ? 18.701 12.119 6.672 1.00 57.50 118 ASP A N 1
ATOM 927 C CA . ASP A 1 118 ? 17.829 11.141 5.968 1.00 57.50 118 ASP A CA 1
ATOM 928 C C . ASP A 1 118 ? 17.933 11.184 4.422 1.00 57.50 118 ASP A C 1
ATOM 930 O O . ASP A 1 118 ? 17.156 10.561 3.694 1.00 57.50 118 ASP A O 1
ATOM 934 N N . HIS A 1 119 ? 18.930 11.905 3.896 1.00 62.88 119 HIS A N 1
ATOM 935 C CA . HIS A 1 119 ? 19.230 11.993 2.468 1.00 62.88 119 HIS A CA 1
ATOM 936 C C . HIS A 1 119 ? 20.470 11.169 2.111 1.00 62.88 119 HIS A C 1
ATOM 938 O O . HIS A 1 119 ? 21.476 11.181 2.825 1.00 62.88 119 HIS A O 1
ATOM 944 N N . LYS A 1 120 ? 20.397 10.473 0.971 1.00 72.44 120 LYS A N 1
ATOM 945 C CA . LYS A 1 120 ? 21.533 9.753 0.391 1.00 72.44 120 LYS A CA 1
ATOM 946 C C . LYS A 1 120 ? 22.324 10.675 -0.526 1.00 72.44 120 LYS A C 1
ATOM 948 O O . LYS A 1 120 ? 21.737 11.303 -1.408 1.00 72.44 120 LYS A O 1
ATOM 953 N N . LEU A 1 121 ? 23.634 10.721 -0.324 1.00 75.44 121 LEU A N 1
ATOM 954 C CA . LEU A 1 121 ? 24.581 11.352 -1.232 1.00 75.44 121 LEU A CA 1
ATOM 955 C C . LEU A 1 121 ? 25.075 10.299 -2.227 1.00 75.44 121 LEU A C 1
ATOM 957 O O . LEU A 1 121 ? 25.421 9.188 -1.824 1.00 75.44 121 LEU A O 1
ATOM 961 N N . PHE A 1 122 ? 25.088 10.651 -3.509 1.00 81.44 122 PHE A N 1
ATOM 962 C CA . PHE A 1 122 ? 25.584 9.802 -4.588 1.00 81.44 122 PHE A CA 1
ATOM 963 C C . PHE A 1 122 ? 26.659 10.562 -5.351 1.00 81.44 122 PHE A C 1
ATOM 965 O O . PHE A 1 122 ? 26.393 11.663 -5.839 1.00 81.44 122 PHE A O 1
ATOM 972 N N . ASP A 1 123 ? 27.839 9.966 -5.484 1.00 82.81 123 ASP A N 1
ATOM 973 C CA . ASP A 1 123 ? 28.891 10.535 -6.323 1.00 82.81 123 ASP A CA 1
ATOM 974 C C . ASP A 1 123 ? 28.565 10.348 -7.806 1.00 82.81 123 ASP A C 1
ATOM 976 O O . ASP A 1 123 ? 27.699 9.553 -8.186 1.00 82.81 123 ASP A O 1
ATOM 980 N N . VAL A 1 124 ? 29.286 11.064 -8.669 1.00 85.50 124 VAL A N 1
ATOM 981 C CA . VAL A 1 124 ? 29.250 10.801 -10.110 1.00 85.50 124 VAL A CA 1
ATOM 982 C C . VAL A 1 124 ? 29.957 9.477 -10.383 1.00 85.50 124 VAL A C 1
ATOM 984 O O . VAL A 1 124 ? 31.073 9.243 -9.926 1.00 85.50 124 VAL A O 1
ATOM 987 N N . ARG A 1 125 ? 29.323 8.608 -11.165 1.00 88.00 125 ARG A N 1
ATOM 988 C CA . ARG A 1 125 ? 29.908 7.345 -11.602 1.00 88.00 125 ARG A CA 1
ATOM 989 C C . ARG A 1 125 ? 31.060 7.610 -12.559 1.00 88.00 125 ARG A C 1
ATOM 991 O O . ARG A 1 125 ? 30.847 8.098 -13.669 1.00 88.00 125 ARG A O 1
ATOM 998 N N . MET A 1 126 ? 32.260 7.214 -12.152 1.00 89.06 126 MET A N 1
ATOM 999 C CA . MET A 1 126 ? 33.486 7.407 -12.926 1.00 89.06 126 MET A CA 1
ATOM 1000 C C . MET A 1 126 ? 33.948 6.108 -13.594 1.00 89.06 126 MET A C 1
ATOM 1002 O O . MET A 1 126 ? 33.766 5.008 -13.070 1.00 89.06 126 MET A O 1
ATOM 1006 N N . GLY A 1 127 ? 34.541 6.243 -14.775 1.00 87.25 127 GLY A N 1
ATOM 1007 C CA . GLY A 1 127 ? 35.262 5.194 -15.480 1.00 87.25 127 GLY A CA 1
ATOM 1008 C C . GLY A 1 127 ? 36.709 5.083 -15.005 1.00 87.25 127 GLY A C 1
ATOM 1009 O O . GLY A 1 127 ? 37.226 5.932 -14.278 1.00 87.25 127 GLY A O 1
ATOM 1010 N N . SER A 1 128 ? 37.397 4.033 -15.457 1.00 86.19 128 SER A N 1
ATOM 1011 C CA . SER A 1 128 ? 38.828 3.825 -15.183 1.00 86.19 128 SER A CA 1
ATOM 1012 C C . SER A 1 128 ? 39.734 4.906 -15.784 1.00 86.19 128 SER A C 1
ATOM 1014 O O . SER A 1 128 ? 40.898 5.006 -15.416 1.00 86.19 128 SER A O 1
ATOM 1016 N N . ASP A 1 129 ? 39.216 5.687 -16.728 1.00 86.19 129 ASP A N 1
ATOM 1017 C CA . ASP A 1 129 ? 39.871 6.820 -17.380 1.00 86.19 129 ASP A CA 1
ATOM 1018 C C . ASP A 1 129 ? 39.709 8.142 -16.608 1.00 86.19 129 ASP A C 1
ATOM 1020 O O . ASP A 1 129 ? 40.156 9.185 -17.082 1.00 86.19 129 ASP A O 1
ATOM 1024 N N . GLY A 1 130 ? 39.065 8.116 -15.435 1.00 86.88 130 GLY A N 1
ATOM 1025 C CA . GLY A 1 130 ? 38.818 9.309 -14.628 1.00 86.88 130 GLY A CA 1
ATOM 1026 C C . GLY A 1 130 ? 37.738 10.228 -15.202 1.00 86.88 130 GLY A C 1
ATOM 1027 O O . GLY A 1 130 ? 37.642 11.376 -14.774 1.00 86.88 130 GLY A O 1
ATOM 1028 N N . LYS A 1 131 ? 36.915 9.749 -16.144 1.00 89.00 131 LYS A N 1
ATOM 1029 C CA . LYS A 1 131 ? 35.791 10.502 -16.721 1.00 89.00 131 LYS A CA 1
ATOM 1030 C C . LYS A 1 131 ? 34.439 9.901 -16.324 1.00 89.00 131 LYS A C 1
ATOM 1032 O O . LYS A 1 131 ? 34.384 8.723 -15.975 1.00 89.00 131 LYS A O 1
ATOM 1037 N N . PRO A 1 132 ? 33.328 10.657 -16.393 1.00 89.69 132 PRO A N 1
ATOM 1038 C CA . PRO A 1 132 ? 31.998 10.117 -16.145 1.00 89.69 132 PRO A CA 1
ATOM 1039 C C . PRO A 1 132 ? 31.680 8.943 -17.071 1.00 89.69 132 PRO A C 1
ATOM 1041 O O . PRO A 1 132 ? 31.844 9.027 -18.291 1.00 89.69 132 PRO A O 1
ATOM 1044 N N . TYR A 1 133 ? 31.193 7.856 -16.483 1.00 90.12 133 TYR A N 1
ATOM 1045 C CA . TYR A 1 133 ? 30.870 6.625 -17.188 1.00 90.12 133 TYR A CA 1
ATOM 1046 C C . TYR A 1 133 ? 29.358 6.433 -17.270 1.00 90.12 133 TYR A C 1
ATOM 1048 O O . TYR A 1 133 ? 28.716 6.066 -16.286 1.00 90.12 133 TYR A O 1
ATOM 1056 N N . LEU A 1 134 ? 28.798 6.624 -18.468 1.00 90.88 134 LEU A N 1
ATOM 1057 C CA . LEU A 1 134 ? 27.404 6.305 -18.772 1.00 90.88 134 LEU A CA 1
ATOM 1058 C C . LEU A 1 134 ? 27.273 4.803 -19.098 1.00 90.88 134 LEU A C 1
ATOM 1060 O O . LEU A 1 134 ? 27.747 4.367 -20.153 1.00 90.88 134 LEU A O 1
ATOM 1064 N N . PRO A 1 135 ? 26.627 3.986 -18.243 1.00 89.88 135 PRO A N 1
ATOM 1065 C CA . PRO A 1 135 ? 26.553 2.549 -18.476 1.00 89.88 135 PRO A CA 1
ATOM 1066 C C . PRO A 1 135 ? 25.753 2.211 -19.749 1.00 89.88 135 PRO A C 1
ATOM 1068 O O . PRO A 1 135 ? 24.642 2.724 -19.924 1.00 89.88 135 PRO A O 1
ATOM 1071 N N . PRO A 1 136 ? 26.222 1.273 -20.598 1.00 91.81 136 PRO A N 1
ATOM 1072 C CA . PRO A 1 136 ? 25.467 0.795 -21.762 1.00 91.81 136 PRO A CA 1
ATOM 1073 C C . PRO A 1 136 ? 24.082 0.251 -21.411 1.00 91.81 136 PRO A C 1
ATOM 1075 O O . PRO A 1 136 ? 23.153 0.332 -22.211 1.00 91.81 136 PRO A O 1
ATOM 1078 N N . THR A 1 137 ? 23.925 -0.291 -20.202 1.00 88.88 137 THR A N 1
ATOM 1079 C CA . THR A 1 137 ? 22.644 -0.768 -19.674 1.00 88.88 137 THR A CA 1
ATOM 1080 C C . THR A 1 137 ? 21.637 0.362 -19.480 1.00 88.88 137 THR A C 1
ATOM 1082 O O . THR A 1 137 ? 20.459 0.151 -19.750 1.00 88.88 137 THR A O 1
ATOM 1085 N N . SER A 1 138 ? 22.082 1.559 -19.082 1.00 89.56 138 SER A N 1
ATOM 1086 C CA . SER A 1 138 ? 21.218 2.738 -18.938 1.00 89.56 138 SER A CA 1
ATOM 1087 C C . SER A 1 138 ? 20.709 3.211 -20.299 1.00 89.56 138 SER A C 1
ATOM 1089 O O . SER A 1 138 ? 19.511 3.427 -20.469 1.00 89.56 138 SER A O 1
ATOM 1091 N N . ILE A 1 139 ? 21.596 3.267 -21.301 1.00 91.56 139 ILE A N 1
ATOM 1092 C CA . ILE A 1 139 ? 21.226 3.592 -22.688 1.00 91.56 139 ILE A CA 1
ATOM 1093 C C . ILE A 1 139 ? 20.248 2.542 -23.229 1.00 91.56 139 ILE A C 1
ATOM 1095 O O . ILE A 1 139 ? 19.212 2.885 -23.796 1.00 91.56 139 ILE A O 1
ATOM 1099 N N . LYS A 1 140 ? 20.537 1.252 -23.004 1.00 91.44 140 LYS A N 1
ATOM 1100 C CA . LYS A 1 140 ? 19.664 0.152 -23.433 1.00 91.44 140 LYS A CA 1
ATOM 1101 C C . LYS A 1 140 ? 18.282 0.244 -22.788 1.00 91.44 140 LYS A C 1
ATOM 1103 O O . LYS A 1 140 ? 17.300 -0.015 -23.472 1.00 91.44 140 LYS A O 1
ATOM 1108 N N . GLY A 1 141 ? 18.206 0.604 -21.506 1.00 88.62 141 GLY A N 1
ATOM 1109 C CA . GLY A 1 141 ? 16.948 0.772 -20.778 1.00 88.62 141 GLY A CA 1
ATOM 1110 C C . GLY A 1 141 ? 16.081 1.892 -21.353 1.00 88.62 141 GLY A C 1
ATOM 1111 O O . GLY A 1 141 ? 14.913 1.654 -21.647 1.00 88.62 141 GLY A O 1
ATOM 1112 N N . ILE A 1 142 ? 16.663 3.074 -21.591 1.00 89.56 142 ILE A N 1
ATOM 1113 C CA . ILE A 1 142 ? 15.947 4.214 -22.191 1.00 89.56 142 ILE A CA 1
ATOM 1114 C C . ILE A 1 142 ? 15.461 3.870 -23.602 1.00 89.56 142 ILE A C 1
ATOM 1116 O O . ILE A 1 142 ? 14.294 4.086 -23.920 1.00 89.56 142 ILE A O 1
ATOM 1120 N N . LEU A 1 143 ? 16.330 3.284 -24.435 1.00 92.12 143 LEU A N 1
ATOM 1121 C CA . LEU A 1 143 ? 15.956 2.874 -25.790 1.00 92.12 143 LEU A CA 1
ATOM 1122 C C . LEU A 1 143 ? 14.867 1.803 -25.782 1.00 92.12 143 LEU A C 1
ATOM 1124 O O . LEU A 1 143 ? 13.956 1.883 -26.598 1.00 92.12 143 LEU A O 1
ATOM 1128 N N . ARG A 1 144 ? 14.936 0.828 -24.866 1.00 91.56 144 ARG A N 1
ATOM 1129 C CA . ARG A 1 144 ? 13.895 -0.195 -24.721 1.00 91.56 144 ARG A CA 1
ATOM 1130 C C . ARG A 1 144 ? 12.563 0.453 -24.381 1.00 91.56 144 ARG A C 1
ATOM 1132 O O . ARG A 1 144 ? 11.599 0.201 -25.083 1.00 91.56 144 ARG A O 1
ATOM 1139 N N . SER A 1 145 ? 12.532 1.306 -23.359 1.00 87.75 145 SER A N 1
ATOM 1140 C CA . SER A 1 145 ? 11.301 1.962 -22.912 1.00 87.75 145 SER A CA 1
ATOM 1141 C C . SER A 1 145 ? 10.673 2.825 -24.012 1.00 87.75 145 SER A C 1
ATOM 1143 O O . SER A 1 145 ? 9.473 2.732 -24.258 1.00 87.75 145 SER A O 1
ATOM 1145 N N . ALA A 1 146 ? 11.482 3.610 -24.731 1.00 89.38 146 ALA A N 1
ATOM 1146 C CA . ALA A 1 146 ? 11.002 4.403 -25.861 1.00 89.38 146 ALA A CA 1
ATOM 1147 C C . ALA A 1 146 ? 10.498 3.517 -27.012 1.00 89.38 146 ALA A C 1
ATOM 1149 O O . ALA A 1 146 ? 9.450 3.789 -27.593 1.00 89.38 146 ALA A O 1
ATOM 1150 N N . TYR A 1 147 ? 11.222 2.440 -27.328 1.00 92.06 147 TYR A N 1
ATOM 1151 C CA . TYR A 1 147 ? 10.835 1.503 -28.379 1.00 92.06 147 TYR A CA 1
ATOM 1152 C C . TYR A 1 147 ? 9.546 0.756 -28.026 1.00 92.06 147 TYR A C 1
ATOM 1154 O O . TYR A 1 147 ? 8.684 0.599 -28.887 1.00 92.06 147 TYR A O 1
ATOM 1162 N N . GLU A 1 148 ? 9.384 0.339 -26.767 1.00 90.75 148 GLU A N 1
ATOM 1163 C CA . GLU A 1 148 ? 8.161 -0.284 -26.260 1.00 90.75 148 GLU A CA 1
ATOM 1164 C C . GLU A 1 148 ? 6.959 0.632 -26.463 1.00 90.75 148 GLU A C 1
ATOM 1166 O O . GLU A 1 148 ? 5.963 0.205 -27.040 1.00 90.75 148 GLU A O 1
ATOM 1171 N N . ALA A 1 149 ? 7.091 1.904 -26.086 1.00 86.81 149 ALA A N 1
ATOM 1172 C CA . ALA A 1 149 ? 6.017 2.874 -26.227 1.00 86.81 149 ALA A CA 1
ATOM 1173 C C . ALA A 1 149 ? 5.671 3.178 -27.697 1.00 86.81 149 ALA A C 1
ATOM 1175 O O . ALA A 1 149 ? 4.500 3.180 -28.062 1.00 86.81 149 ALA A O 1
ATOM 1176 N N . VAL A 1 150 ? 6.671 3.385 -28.565 1.00 90.06 150 VAL A N 1
ATOM 1177 C CA . VAL A 1 150 ? 6.444 3.702 -29.992 1.00 90.06 150 VAL A CA 1
ATOM 1178 C C . VAL A 1 150 ? 5.850 2.519 -30.761 1.00 90.06 150 VAL A C 1
ATOM 1180 O O . VAL A 1 150 ? 5.073 2.716 -31.690 1.00 90.06 150 VAL A O 1
ATOM 1183 N N . THR A 1 151 ? 6.203 1.287 -30.389 1.00 91.69 151 THR A N 1
ATOM 1184 C CA . THR A 1 151 ? 5.710 0.069 -31.058 1.00 91.69 151 THR A CA 1
ATOM 1185 C C . THR A 1 151 ? 4.495 -0.555 -30.375 1.00 91.69 151 THR A C 1
ATOM 1187 O O . THR A 1 151 ? 4.043 -1.615 -30.810 1.00 91.69 151 THR A O 1
ATOM 1190 N N . ASN A 1 152 ? 3.995 0.066 -29.300 1.00 90.44 152 ASN A N 1
ATOM 1191 C CA . ASN A 1 152 ? 2.974 -0.495 -28.419 1.00 90.44 152 ASN A CA 1
ATOM 1192 C C . ASN A 1 152 ? 3.286 -1.965 -28.059 1.00 90.44 152 ASN A C 1
ATOM 1194 O O . ASN A 1 152 ? 2.460 -2.866 -28.229 1.00 90.44 152 ASN A O 1
ATOM 1198 N N . SER A 1 153 ? 4.548 -2.235 -27.703 1.00 93.31 153 SER A N 1
ATOM 1199 C CA . SER A 1 153 ? 5.025 -3.571 -27.327 1.00 93.31 153 SER A CA 1
ATOM 1200 C C . SER A 1 153 ? 4.514 -3.972 -25.947 1.00 93.31 153 SER A C 1
ATOM 1202 O O . SER A 1 153 ? 4.074 -3.140 -25.156 1.00 93.31 153 SER A O 1
ATOM 1204 N N . ARG A 1 154 ? 4.620 -5.268 -25.642 1.00 91.19 154 ARG A N 1
ATOM 1205 C CA . ARG A 1 154 ? 4.340 -5.784 -24.303 1.00 91.19 154 ARG A CA 1
ATOM 1206 C C . ARG A 1 154 ? 5.220 -5.114 -23.255 1.00 91.19 154 ARG A C 1
ATOM 1208 O O . ARG A 1 154 ? 6.398 -4.848 -23.501 1.00 91.19 154 ARG A O 1
ATOM 1215 N N . LEU A 1 155 ? 4.673 -4.935 -22.057 1.00 87.06 155 LEU A N 1
ATOM 1216 C CA . LEU A 1 155 ? 5.446 -4.520 -20.895 1.00 87.06 155 LEU A CA 1
ATOM 1217 C C . LEU A 1 155 ? 6.309 -5.689 -20.440 1.00 87.06 155 LEU A C 1
ATOM 1219 O O . LEU A 1 155 ? 5.830 -6.649 -19.842 1.00 87.06 155 LEU A O 1
ATOM 1223 N N . ALA A 1 156 ? 7.602 -5.607 -20.732 1.00 77.88 156 ALA A N 1
ATOM 1224 C CA . ALA A 1 156 ? 8.524 -6.698 -20.464 1.00 77.88 156 ALA A CA 1
ATOM 1225 C C . ALA A 1 156 ? 8.688 -7.020 -18.978 1.00 77.88 156 ALA A C 1
ATOM 1227 O O . ALA A 1 156 ? 9.100 -8.124 -18.649 1.00 77.88 156 ALA A O 1
ATOM 1228 N N . ILE A 1 157 ? 8.430 -6.062 -18.086 1.00 74.56 157 ILE A N 1
ATOM 1229 C CA . ILE A 1 157 ? 8.442 -6.241 -16.633 1.00 74.56 157 ILE A CA 1
ATOM 1230 C C . ILE A 1 157 ? 7.148 -5.635 -16.106 1.00 74.56 157 ILE A C 1
ATOM 1232 O O . ILE A 1 157 ? 6.977 -4.419 -16.129 1.00 74.56 157 ILE A O 1
ATOM 1236 N N . PHE A 1 158 ? 6.252 -6.490 -15.628 1.00 75.44 158 PHE A N 1
ATOM 1237 C CA . PHE A 1 158 ? 4.977 -6.078 -15.053 1.00 75.44 158 PHE A CA 1
ATOM 1238 C C . PHE A 1 158 ? 4.664 -6.944 -13.827 1.00 75.44 158 PHE A C 1
ATOM 1240 O O . PHE A 1 158 ? 3.744 -7.755 -13.812 1.00 75.44 158 PHE A O 1
ATOM 1247 N N . GLU A 1 159 ? 5.507 -6.824 -12.801 1.00 69.31 159 GLU A N 1
ATOM 1248 C CA . GLU A 1 159 ? 5.400 -7.595 -11.560 1.00 69.31 159 GLU A CA 1
ATOM 1249 C C . GLU A 1 159 ? 4.759 -6.771 -10.436 1.00 69.31 159 GLU A C 1
ATOM 1251 O O . GLU A 1 159 ? 4.873 -5.551 -10.398 1.00 69.31 159 GLU A O 1
ATOM 1256 N N . SER A 1 160 ? 4.176 -7.446 -9.439 1.00 67.81 160 SER A N 1
ATOM 1257 C CA . SER A 1 160 ? 3.631 -6.812 -8.221 1.00 67.81 160 SER A CA 1
ATOM 1258 C C . SER A 1 160 ? 2.459 -5.850 -8.466 1.00 67.81 160 SER A C 1
ATOM 1260 O O . SER A 1 160 ? 2.273 -4.882 -7.728 1.00 67.81 160 SER A O 1
ATOM 1262 N N . HIS A 1 161 ? 1.646 -6.149 -9.479 1.00 76.81 161 HIS A N 1
ATOM 1263 C CA . HIS A 1 161 ? 0.494 -5.347 -9.898 1.00 76.81 161 HIS A CA 1
ATOM 1264 C C . HIS A 1 161 ? -0.854 -6.071 -9.745 1.00 76.81 161 HIS A C 1
ATOM 1266 O O . HIS A 1 161 ? -1.867 -5.562 -10.215 1.00 76.81 161 HIS A O 1
ATOM 1272 N N . GLU A 1 162 ? -0.860 -7.222 -9.063 1.00 78.31 162 GLU A N 1
ATOM 1273 C CA . GLU A 1 162 ? -2.056 -8.048 -8.827 1.00 78.31 162 GLU A CA 1
ATOM 1274 C C . GLU A 1 162 ? -2.929 -7.553 -7.668 1.00 78.31 162 GLU A C 1
ATOM 1276 O O . GLU A 1 162 ? -4.123 -7.831 -7.629 1.00 78.31 162 GLU A O 1
ATOM 1281 N N . ASP A 1 163 ? -2.347 -6.808 -6.726 1.00 74.19 163 ASP A N 1
ATOM 1282 C CA . ASP A 1 163 ? -3.083 -6.251 -5.591 1.00 74.19 163 ASP A CA 1
ATOM 1283 C C . ASP A 1 163 ? -3.641 -4.866 -5.949 1.00 74.19 163 ASP A C 1
ATOM 1285 O O . ASP A 1 163 ? -2.994 -4.069 -6.646 1.00 74.19 163 ASP A O 1
ATOM 1289 N N . ARG A 1 164 ? -4.809 -4.514 -5.399 1.00 77.88 164 ARG A N 1
ATOM 1290 C CA . ARG A 1 164 ? -5.346 -3.158 -5.550 1.00 77.88 164 ARG A CA 1
ATOM 1291 C C . ARG A 1 164 ? -4.467 -2.153 -4.819 1.00 77.88 164 ARG A C 1
ATOM 1293 O O . ARG A 1 164 ? -4.010 -2.362 -3.693 1.00 77.88 164 ARG A O 1
ATOM 1300 N N . LEU A 1 165 ? -4.273 -0.998 -5.448 1.00 72.56 165 LEU A N 1
ATOM 1301 C CA . LEU A 1 165 ? -3.570 0.115 -4.819 1.00 72.56 165 LEU A CA 1
ATOM 1302 C C . LEU A 1 165 ? -4.475 0.812 -3.798 1.00 72.56 165 LEU A C 1
ATOM 1304 O O . LEU A 1 165 ? -5.692 0.875 -3.971 1.00 72.56 165 LEU A O 1
ATOM 1308 N N . ALA A 1 166 ? -3.873 1.367 -2.742 1.00 72.44 166 ALA A N 1
ATOM 1309 C CA . ALA A 1 166 ? -4.602 2.109 -1.722 1.00 72.44 166 ALA A CA 1
ATOM 1310 C C . ALA A 1 166 ? -4.421 3.632 -1.870 1.00 72.44 166 ALA A C 1
ATOM 1312 O O . ALA A 1 166 ? -3.303 4.112 -2.057 1.00 72.44 166 ALA A O 1
ATOM 1313 N N . TYR A 1 167 ? -5.497 4.402 -1.712 1.00 68.81 167 TYR A N 1
ATOM 1314 C CA . TYR A 1 167 ? -5.520 5.866 -1.762 1.00 68.81 167 TYR A CA 1
ATOM 1315 C C . TYR A 1 167 ? -6.184 6.473 -0.516 1.00 68.81 167 TYR A C 1
ATOM 1317 O O . TYR A 1 167 ? -6.887 5.792 0.230 1.00 68.81 167 TYR A O 1
ATOM 1325 N N . ARG A 1 168 ? -5.941 7.761 -0.238 1.00 65.19 168 ARG A N 1
ATOM 1326 C CA . ARG A 1 168 ? -6.560 8.476 0.894 1.00 65.19 168 ARG A CA 1
ATOM 1327 C C . ARG A 1 168 ? -7.832 9.185 0.445 1.00 65.19 168 ARG A C 1
ATOM 1329 O O . ARG A 1 168 ? -7.834 9.841 -0.588 1.00 65.19 168 ARG A O 1
ATOM 1336 N N . MET A 1 169 ? -8.886 9.110 1.255 1.00 62.53 169 MET A N 1
ATOM 1337 C CA . MET A 1 169 ? -10.121 9.857 1.016 1.00 62.53 169 MET A CA 1
ATOM 1338 C C . MET A 1 169 ? -10.269 11.077 1.931 1.00 62.53 169 MET A C 1
ATOM 1340 O O . MET A 1 169 ? -9.803 11.041 3.075 1.00 62.53 169 MET A O 1
ATOM 1344 N N . PRO A 1 170 ? -10.978 12.130 1.475 1.00 56.84 170 PRO A N 1
ATOM 1345 C CA . PRO A 1 170 ? -11.473 13.183 2.354 1.00 56.84 170 PRO A CA 1
ATOM 1346 C C . PRO A 1 170 ? -12.366 12.590 3.450 1.00 56.84 170 PRO A C 1
ATOM 1348 O O . PRO A 1 170 ? -13.120 11.645 3.208 1.00 56.84 170 PRO A O 1
ATOM 1351 N N . ALA A 1 171 ? -12.305 13.149 4.658 1.00 52.19 171 ALA A N 1
ATOM 1352 C CA . ALA A 1 171 ? -13.085 12.655 5.788 1.00 52.19 171 ALA A CA 1
ATOM 1353 C C . ALA A 1 171 ? -14.600 12.805 5.530 1.00 52.19 171 ALA A C 1
ATOM 1355 O O . ALA A 1 171 ? -15.120 13.919 5.508 1.00 52.19 171 ALA A O 1
ATOM 1356 N N . LYS A 1 172 ? -15.318 11.685 5.369 1.00 55.47 172 LYS A N 1
ATOM 1357 C CA . LYS A 1 172 ? -16.791 11.615 5.412 1.00 55.47 172 LYS A CA 1
ATOM 1358 C C . LYS A 1 172 ? -17.254 10.936 6.707 1.00 55.47 172 LYS A C 1
ATOM 1360 O O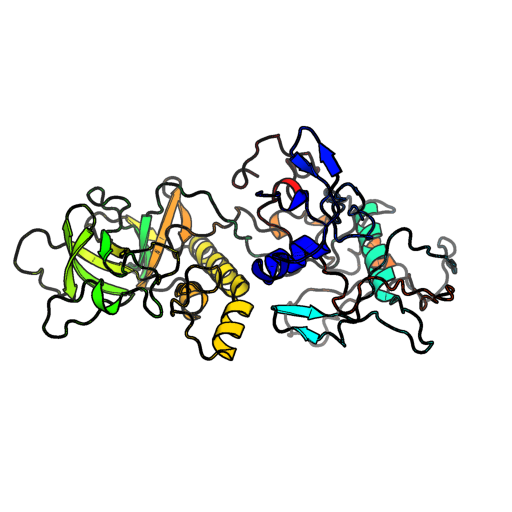 . LYS A 1 172 ? -16.492 10.209 7.344 1.00 55.47 172 LYS A O 1
ATOM 1365 N N . LEU A 1 173 ? -18.501 11.197 7.110 1.00 52.16 173 LEU A N 1
ATOM 1366 C CA . LEU A 1 173 ? -19.138 10.514 8.241 1.00 52.16 173 LEU A CA 1
ATOM 1367 C C . LEU A 1 173 ? -19.238 9.002 7.973 1.00 52.16 173 LEU A C 1
ATOM 1369 O O . LEU A 1 173 ? -19.550 8.593 6.861 1.00 52.16 173 LEU A O 1
ATOM 1373 N N . GLY A 1 174 ? -19.104 8.178 9.008 1.00 64.50 174 GLY A N 1
ATOM 1374 C CA . GLY A 1 174 ? -17.901 7.359 9.166 1.00 64.50 174 GLY A CA 1
ATOM 1375 C C . GLY A 1 174 ? -18.270 5.872 9.041 1.00 64.50 174 GLY A C 1
ATOM 1376 O O . GLY A 1 174 ? -19.451 5.541 9.178 1.00 64.50 174 GLY A O 1
ATOM 1377 N N . PRO A 1 175 ? -17.297 4.989 8.774 1.00 80.31 175 PRO A N 1
ATOM 1378 C CA . PRO A 1 175 ? -17.542 3.566 8.550 1.00 80.31 175 PRO A CA 1
ATOM 1379 C C . PRO A 1 175 ? -18.111 2.888 9.815 1.00 80.31 175 PRO A C 1
ATOM 1381 O O . PRO A 1 175 ? -17.898 3.353 10.938 1.00 80.31 175 PRO A O 1
ATOM 1384 N N . ILE A 1 176 ? -18.883 1.815 9.638 1.00 90.94 176 ILE A N 1
ATOM 1385 C CA . ILE A 1 176 ? -19.644 1.132 10.697 1.00 90.94 176 ILE A CA 1
ATOM 1386 C C . ILE A 1 176 ? -18.715 0.157 11.430 1.00 90.94 176 ILE A C 1
ATOM 1388 O O . ILE A 1 176 ? -18.071 -0.645 10.764 1.00 90.94 176 ILE A O 1
ATOM 1392 N N . PRO A 1 177 ? -18.610 0.172 12.768 1.00 94.50 177 PRO A N 1
ATOM 1393 C CA . PRO A 1 177 ? -17.770 -0.787 13.472 1.00 94.50 177 PRO A CA 1
ATOM 1394 C C . PRO A 1 177 ? -18.278 -2.215 13.261 1.00 94.50 177 PRO A C 1
ATOM 1396 O O . PRO A 1 177 ? -19.480 -2.472 13.216 1.00 94.50 177 PRO A O 1
ATOM 1399 N N . ALA A 1 178 ? -17.350 -3.152 13.148 1.00 95.56 178 ALA A N 1
ATOM 1400 C CA . ALA A 1 178 ? -17.631 -4.562 13.001 1.00 95.56 178 ALA A CA 1
ATOM 1401 C C . ALA A 1 178 ? -16.592 -5.416 13.730 1.00 95.56 178 ALA A C 1
ATOM 1403 O O . ALA A 1 178 ? -15.457 -4.998 13.978 1.00 95.56 178 ALA A O 1
ATOM 1404 N N . ARG A 1 179 ? -16.990 -6.641 14.063 1.00 96.06 179 ARG A N 1
ATOM 1405 C CA . ARG A 1 179 ? -16.106 -7.661 14.632 1.00 96.06 179 ARG A CA 1
ATOM 1406 C C . ARG A 1 179 ? -16.261 -8.953 13.861 1.00 96.06 179 ARG A C 1
ATOM 1408 O O . ARG A 1 179 ? -17.377 -9.332 13.515 1.00 96.06 179 ARG A O 1
ATOM 1415 N N . VAL A 1 180 ? -15.148 -9.619 13.603 1.00 96.56 180 VAL A N 1
ATOM 1416 C CA . VAL A 1 180 ? -15.150 -10.951 13.005 1.00 96.56 180 VAL A CA 1
ATOM 1417 C C . VAL A 1 180 ? -15.452 -11.982 14.088 1.00 96.56 180 VAL A C 1
ATOM 1419 O O . VAL A 1 180 ? -14.785 -12.018 15.120 1.00 96.56 180 VAL A O 1
ATOM 1422 N N . GLU A 1 181 ? -16.447 -12.826 13.854 1.00 95.19 181 GLU A N 1
ATOM 1423 C CA . GLU A 1 181 ? -16.904 -13.873 14.770 1.00 95.19 181 GLU A CA 1
ATOM 1424 C C . GLU A 1 181 ? -17.168 -15.167 14.003 1.00 95.19 181 GLU A C 1
ATOM 1426 O O . GLU A 1 181 ? -17.445 -15.138 12.803 1.00 95.19 181 GLU A O 1
ATOM 1431 N N . LEU A 1 182 ? -17.113 -16.305 14.691 1.00 94.38 182 LEU A N 1
ATOM 1432 C CA . LEU A 1 182 ? -17.608 -17.562 14.142 1.00 94.38 182 LEU A CA 1
ATOM 1433 C C . LEU A 1 182 ? -19.124 -17.649 14.327 1.00 94.38 182 LEU A C 1
ATOM 1435 O O . LEU A 1 182 ? -19.653 -17.397 15.410 1.00 94.38 182 LEU A O 1
ATOM 1439 N N . ASN A 1 183 ? -19.838 -18.021 13.266 1.00 89.69 183 ASN A N 1
ATOM 1440 C CA . ASN A 1 183 ? -21.245 -18.386 13.385 1.00 89.69 183 ASN A CA 1
ATOM 1441 C C . ASN A 1 183 ? -21.398 -19.799 13.984 1.00 89.69 183 ASN A C 1
ATOM 1443 O O . ASN A 1 183 ? -20.431 -20.543 14.144 1.00 89.69 183 ASN A O 1
ATOM 1447 N N . ASN A 1 184 ? -22.640 -20.215 14.244 1.00 88.06 184 ASN A N 1
ATOM 1448 C CA . ASN A 1 184 ? -22.950 -21.541 14.802 1.00 88.06 184 ASN A CA 1
ATOM 1449 C C . ASN A 1 184 ? -22.480 -22.726 13.929 1.00 88.06 184 ASN A C 1
ATOM 1451 O O . ASN A 1 184 ? -22.490 -23.862 14.392 1.00 88.06 184 ASN A O 1
ATOM 1455 N N . LYS A 1 185 ? -22.107 -22.480 12.667 1.00 89.88 185 LYS A N 1
ATOM 1456 C CA . LYS A 1 185 ? -21.582 -23.477 11.724 1.00 89.88 185 LYS A CA 1
ATOM 1457 C C . LYS A 1 185 ? -20.048 -23.454 11.630 1.00 89.88 185 LYS A C 1
ATOM 1459 O O . LYS A 1 185 ? -19.491 -24.200 10.834 1.00 89.88 185 LYS A O 1
ATOM 1464 N N . GLY A 1 186 ? -19.370 -22.606 12.407 1.00 90.50 186 GLY A N 1
ATOM 1465 C CA . GLY A 1 186 ? -17.915 -22.441 12.365 1.00 90.50 186 GLY A CA 1
ATOM 1466 C C . GLY A 1 186 ? -17.406 -21.605 11.186 1.00 90.50 186 GLY A C 1
ATOM 1467 O O . GLY A 1 186 ? -16.226 -21.674 10.857 1.00 90.50 186 GLY A O 1
ATOM 1468 N N . GLU A 1 187 ? -18.263 -20.818 10.530 1.00 93.69 187 GLU A N 1
ATOM 1469 C CA . GLU A 1 187 ? -17.862 -19.929 9.434 1.00 93.69 187 GLU A CA 1
ATOM 1470 C C . GLU A 1 187 ? -17.611 -18.506 9.951 1.00 93.69 187 GLU A C 1
ATOM 1472 O O . GLU A 1 187 ? -18.392 -17.982 10.751 1.00 93.69 187 GLU A O 1
ATOM 1477 N N . LEU A 1 188 ? -16.565 -17.845 9.445 1.00 96.19 188 LEU A N 1
ATOM 1478 C CA . LEU A 1 188 ? -16.268 -16.452 9.787 1.00 96.19 188 LEU A CA 1
ATOM 1479 C C . LEU A 1 188 ? -17.351 -15.511 9.245 1.00 96.19 188 LEU A C 1
ATOM 1481 O O . LEU A 1 188 ? -17.713 -15.554 8.067 1.00 96.19 188 LEU A O 1
ATOM 1485 N N . CYS A 1 189 ? -17.841 -14.627 10.106 1.00 95.81 189 CYS A N 1
ATOM 1486 C CA . CYS A 1 189 ? -18.841 -13.612 9.807 1.00 95.81 189 CYS A CA 1
ATOM 1487 C C . CYS A 1 189 ? -18.427 -12.263 10.408 1.00 95.81 189 CYS A C 1
ATOM 1489 O O . CYS A 1 189 ? -17.865 -12.199 11.495 1.00 95.81 189 CYS A O 1
ATOM 1491 N N . LEU A 1 190 ? -18.747 -11.170 9.724 1.00 95.44 190 LEU A N 1
ATOM 1492 C CA . LEU A 1 190 ? -18.684 -9.814 10.252 1.00 95.44 190 LEU A CA 1
ATOM 1493 C C . LEU A 1 190 ? -19.984 -9.511 10.994 1.00 95.44 190 LEU A C 1
ATOM 1495 O O . LEU A 1 190 ? -21.042 -9.393 10.372 1.00 95.44 190 LEU A O 1
ATOM 1499 N N . ARG A 1 191 ? -19.904 -9.337 12.313 1.00 94.50 191 ARG A N 1
ATOM 1500 C CA . ARG A 1 191 ? -20.957 -8.692 13.096 1.00 94.50 191 ARG A CA 1
ATOM 1501 C C . ARG A 1 191 ? -20.874 -7.192 12.885 1.00 94.50 191 ARG A C 1
ATOM 1503 O O . ARG A 1 191 ? -19.980 -6.550 13.427 1.00 94.50 191 ARG A O 1
ATOM 1510 N N . VAL A 1 192 ? -21.810 -6.643 12.119 1.00 93.69 192 VAL A N 1
ATOM 1511 C CA . VAL A 1 192 ? -21.929 -5.206 11.857 1.00 93.69 192 VAL A CA 1
ATOM 1512 C C . VAL A 1 192 ? -22.653 -4.544 13.029 1.00 93.69 192 VAL A C 1
ATOM 1514 O O . VAL A 1 192 ? -23.839 -4.782 13.269 1.00 93.69 192 VAL A O 1
ATOM 1517 N N . MET A 1 193 ? -21.926 -3.724 13.782 1.00 91.75 193 MET A N 1
ATOM 1518 C CA . MET A 1 193 ? -22.386 -3.130 15.033 1.00 91.75 193 MET A CA 1
ATOM 1519 C C . MET A 1 193 ? -22.953 -1.733 14.794 1.00 91.75 193 MET A C 1
ATOM 1521 O O . MET A 1 193 ? -22.246 -0.729 14.820 1.00 91.75 193 MET A O 1
ATOM 1525 N N . THR A 1 194 ? -24.257 -1.662 14.551 1.00 87.31 194 THR A N 1
ATOM 1526 C CA . THR A 1 194 ? -24.984 -0.392 14.438 1.00 87.31 194 THR A CA 1
ATOM 1527 C C . THR A 1 194 ? -25.720 -0.068 15.732 1.00 87.31 194 THR A C 1
ATOM 1529 O O . THR A 1 194 ? -26.506 -0.880 16.229 1.00 87.31 194 THR A O 1
ATOM 1532 N N . ASP A 1 195 ? -25.527 1.147 16.236 1.00 83.25 195 ASP A N 1
ATOM 1533 C CA . ASP A 1 195 ? -26.284 1.688 17.360 1.00 83.25 195 ASP A CA 1
ATOM 1534 C C . ASP A 1 195 ? -26.563 3.172 17.103 1.00 83.25 195 ASP A C 1
ATOM 1536 O O . ASP A 1 195 ? -25.707 4.034 17.306 1.00 83.25 195 ASP A O 1
ATOM 1540 N N . SER A 1 196 ? -27.791 3.467 16.670 1.00 79.88 196 SER A N 1
ATOM 1541 C CA . SER A 1 196 ? -28.243 4.823 16.340 1.00 79.88 196 SER A CA 1
ATOM 1542 C C . SER A 1 196 ? -28.245 5.778 17.536 1.00 79.88 196 SER A C 1
ATOM 1544 O O . SER A 1 196 ? -28.241 6.992 17.342 1.00 79.88 196 SER A O 1
ATOM 1546 N N . SER A 1 197 ? -28.195 5.267 18.773 1.00 80.00 197 SER A N 1
ATOM 1547 C CA . SER A 1 197 ? -28.056 6.101 19.975 1.00 80.00 197 SER A CA 1
ATOM 1548 C C . SER A 1 197 ? -26.625 6.616 20.196 1.00 80.00 197 SER A C 1
ATOM 1550 O O . SER A 1 197 ? -26.387 7.454 21.073 1.00 80.00 197 SER A O 1
ATOM 1552 N N . ILE A 1 198 ? -25.659 6.133 19.406 1.00 82.12 198 ILE A N 1
ATOM 1553 C CA . ILE A 1 198 ? -24.244 6.484 19.492 1.00 82.12 198 ILE A CA 1
ATOM 1554 C C . ILE A 1 198 ? -23.813 7.140 18.181 1.00 82.12 198 ILE A C 1
ATOM 1556 O O . ILE A 1 198 ? -23.826 6.535 17.112 1.00 82.12 198 ILE A O 1
ATOM 1560 N N . ILE A 1 199 ? -23.357 8.388 18.266 1.00 78.00 199 ILE A N 1
ATOM 1561 C CA . ILE A 1 199 ? -22.847 9.129 17.111 1.00 78.00 199 ILE A CA 1
ATOM 1562 C C . ILE A 1 199 ? -21.653 8.373 16.516 1.00 78.00 199 ILE A C 1
ATOM 1564 O O . ILE A 1 199 ? -20.619 8.218 17.171 1.00 78.00 199 ILE A O 1
ATOM 1568 N N . GLY A 1 200 ? -21.795 7.940 15.261 1.00 75.75 200 GLY A N 1
ATOM 1569 C CA . GLY A 1 200 ? -20.783 7.166 14.542 1.00 75.75 200 GLY A CA 1
ATOM 1570 C C . GLY A 1 200 ? -20.721 5.685 14.928 1.00 75.75 200 GLY A C 1
ATOM 1571 O O . GLY A 1 200 ? -19.706 5.056 14.649 1.00 75.75 200 GLY A O 1
ATOM 1572 N N . ASN A 1 201 ? -21.756 5.139 15.583 1.00 84.75 201 ASN A N 1
ATOM 1573 C CA . ASN A 1 201 ? -21.916 3.722 15.958 1.00 84.75 201 ASN A CA 1
ATOM 1574 C C . ASN A 1 201 ? -20.845 3.137 16.909 1.00 84.75 201 ASN A C 1
ATOM 1576 O O . ASN A 1 201 ? -20.965 1.999 17.348 1.00 84.75 201 ASN A O 1
ATOM 1580 N N . ALA A 1 202 ? -19.818 3.906 17.276 1.00 90.38 202 ALA A N 1
ATOM 1581 C CA . ALA A 1 202 ? -18.749 3.495 18.182 1.00 90.38 202 ALA A CA 1
ATOM 1582 C C . ALA A 1 202 ? -18.612 4.492 19.340 1.00 90.38 202 ALA A C 1
ATOM 1584 O O . ALA A 1 202 ? -18.362 5.685 19.131 1.00 90.38 202 ALA A O 1
ATOM 1585 N N . ALA A 1 203 ? -18.739 4.014 20.580 1.00 94.50 203 ALA A N 1
ATOM 1586 C CA . ALA A 1 203 ? -18.674 4.871 21.759 1.00 94.50 203 ALA A CA 1
ATOM 1587 C C . ALA A 1 203 ? -17.252 5.411 21.957 1.00 94.50 203 ALA A C 1
ATOM 1589 O O . ALA A 1 203 ? -16.270 4.678 21.844 1.00 94.50 203 ALA A O 1
ATOM 1590 N N . LYS A 1 204 ? -17.117 6.700 22.279 1.00 95.38 204 LYS A N 1
ATOM 1591 C CA . LYS A 1 204 ? -15.819 7.344 22.530 1.00 95.38 204 LYS A CA 1
ATOM 1592 C C . LYS A 1 204 ? -15.279 6.908 23.893 1.00 95.38 204 LYS A C 1
ATOM 1594 O O . LYS A 1 204 ? -15.840 7.297 24.916 1.00 95.38 204 LYS A O 1
ATOM 1599 N N . LEU A 1 205 ? -14.185 6.149 23.903 1.00 97.06 205 LEU A N 1
ATOM 1600 C CA . LEU A 1 205 ? -13.471 5.742 25.113 1.00 97.06 205 LEU A CA 1
ATOM 1601 C C . LEU A 1 205 ? -12.386 6.773 25.449 1.00 97.06 205 LEU A C 1
ATOM 1603 O O . LEU A 1 205 ? -11.440 6.902 24.671 1.00 97.06 205 LEU A O 1
ATOM 1607 N N . PRO A 1 206 ? -12.484 7.512 26.566 1.00 96.75 206 PRO A N 1
ATOM 1608 C CA . PRO A 1 206 ? -11.455 8.476 26.956 1.00 96.75 206 PRO A CA 1
ATOM 1609 C C . PRO A 1 206 ? -10.116 7.775 27.155 1.00 96.75 206 PRO A C 1
ATOM 1611 O O . PRO A 1 206 ? -10.040 6.801 27.905 1.00 96.75 206 PRO A O 1
ATOM 1614 N N . ARG A 1 207 ? -9.074 8.252 26.467 1.00 95.88 207 ARG A N 1
ATOM 1615 C CA . ARG A 1 207 ? -7.759 7.607 26.507 1.00 95.88 207 ARG A CA 1
ATOM 1616 C C . ARG A 1 207 ? -6.600 8.582 26.627 1.00 95.88 207 ARG A C 1
ATOM 1618 O O . ARG A 1 207 ? -5.741 8.356 27.456 1.00 95.88 207 ARG A O 1
ATOM 1625 N N . TYR A 1 208 ? -6.587 9.660 25.850 1.00 94.62 208 TYR A N 1
ATOM 1626 C CA . TYR A 1 208 ? -5.441 10.569 25.759 1.00 94.62 208 TYR A CA 1
ATOM 1627 C C . TYR A 1 208 ? -5.801 11.983 26.201 1.00 94.62 208 TYR A C 1
ATOM 1629 O O . TYR A 1 208 ? -6.955 12.418 26.094 1.00 94.62 208 TYR A O 1
ATOM 1637 N N . ALA A 1 209 ? -4.793 12.723 26.654 1.00 90.75 209 ALA A N 1
ATOM 1638 C CA . ALA A 1 209 ? -4.935 14.125 26.998 1.00 90.75 209 ALA A CA 1
ATOM 1639 C C . ALA A 1 209 ? -5.078 15.000 25.741 1.00 90.75 209 ALA A C 1
ATOM 1641 O O . ALA A 1 209 ? -4.818 14.592 24.608 1.00 90.75 209 ALA A O 1
ATOM 1642 N N . SER A 1 210 ? -5.492 16.252 25.951 1.00 82.50 210 SER A N 1
ATOM 1643 C CA . SER A 1 210 ? -5.476 17.257 24.877 1.00 82.50 210 SER A CA 1
ATOM 1644 C C . SER A 1 210 ? -4.063 17.771 24.589 1.00 82.50 210 SER A C 1
ATOM 1646 O O . SER A 1 210 ? -3.837 18.315 23.515 1.00 82.50 210 SER A O 1
ATOM 1648 N N . SER A 1 211 ? -3.137 17.625 25.543 1.00 75.44 211 SER A N 1
ATOM 1649 C CA . SER A 1 211 ? -1.743 18.032 25.386 1.00 75.44 211 SER A CA 1
ATOM 1650 C C . SER A 1 211 ? -0.934 16.962 24.662 1.00 75.44 211 SER A C 1
ATOM 1652 O O . SER A 1 211 ? -1.034 15.782 24.989 1.00 75.44 211 SER A O 1
ATOM 1654 N N . ASP A 1 212 ? -0.063 17.386 23.755 1.00 76.50 212 ASP A N 1
ATOM 1655 C CA . ASP A 1 212 ? 0.812 16.513 22.969 1.00 76.50 212 ASP A CA 1
ATOM 1656 C C . ASP A 1 212 ? 2.089 16.121 23.752 1.00 76.50 212 ASP A C 1
ATOM 1658 O O . ASP A 1 212 ? 3.185 16.196 23.209 1.00 76.50 212 ASP A O 1
ATOM 1662 N N . LYS A 1 213 ? 1.963 15.746 25.038 1.00 79.12 213 LYS A N 1
ATOM 1663 C CA . LYS A 1 213 ? 3.105 15.400 25.913 1.00 79.12 213 LYS A CA 1
ATOM 1664 C C . LYS A 1 213 ? 3.575 13.950 25.673 1.00 79.12 213 LYS A C 1
ATOM 1666 O O . LYS A 1 213 ? 2.792 13.040 25.940 1.00 79.12 213 LYS A O 1
ATOM 1671 N N . PRO A 1 214 ? 4.812 13.706 25.206 1.00 79.31 214 PRO A N 1
ATOM 1672 C CA . PRO A 1 214 ? 5.395 12.363 25.104 1.00 79.31 214 PRO A CA 1
ATOM 1673 C C . PRO A 1 214 ? 5.640 11.710 26.479 1.00 79.31 214 PRO A C 1
ATOM 1675 O O . PRO A 1 214 ? 5.726 12.434 27.474 1.00 79.31 214 PRO A O 1
ATOM 1678 N N . PRO A 1 215 ? 5.821 10.376 26.554 1.00 78.75 215 PRO A N 1
ATOM 1679 C CA . PRO A 1 215 ? 5.726 9.404 25.457 1.00 78.75 215 PRO A CA 1
ATOM 1680 C C . PRO A 1 215 ? 4.323 8.787 25.273 1.00 78.75 215 PRO A C 1
ATOM 1682 O O . PRO A 1 215 ? 4.085 8.093 24.288 1.00 78.75 215 PRO A O 1
ATOM 1685 N N . ASP A 1 216 ? 3.379 9.028 26.192 1.00 82.81 216 ASP A N 1
ATOM 1686 C CA . ASP A 1 216 ? 2.061 8.362 26.229 1.00 82.81 216 ASP A CA 1
ATOM 1687 C C . ASP A 1 216 ? 0.881 9.278 25.844 1.00 82.81 216 ASP A C 1
ATOM 1689 O O . ASP A 1 216 ? -0.282 8.876 25.915 1.00 82.81 216 ASP A O 1
ATOM 1693 N N . LYS A 1 217 ? 1.154 10.535 25.469 1.00 89.38 217 LYS A N 1
ATOM 1694 C CA . LYS A 1 217 ? 0.139 11.563 25.187 1.00 89.38 217 LYS A CA 1
ATOM 1695 C C . LYS A 1 217 ? -0.831 11.792 26.359 1.00 89.38 217 LYS A C 1
ATOM 1697 O O . LYS A 1 217 ? -2.017 12.081 26.173 1.00 89.38 217 LYS A O 1
ATOM 1702 N N . GLY A 1 218 ? -0.327 11.656 27.584 1.00 88.81 218 GLY A N 1
ATOM 1703 C CA . GLY A 1 218 ? -1.083 11.814 28.823 1.00 88.81 218 GLY A CA 1
ATOM 1704 C C . GLY A 1 218 ? -2.049 10.667 29.123 1.00 88.81 218 GLY A C 1
ATOM 1705 O O . GLY A 1 218 ? -2.974 10.867 29.914 1.00 88.81 218 GLY A O 1
ATOM 1706 N N . GLU A 1 219 ? -1.869 9.493 28.509 1.00 91.62 219 GLU A N 1
ATOM 1707 C CA . GLU A 1 219 ? -2.694 8.299 28.745 1.00 91.62 219 GLU A CA 1
ATOM 1708 C C . GLU A 1 219 ? -2.766 7.916 30.225 1.00 91.62 219 GLU A C 1
ATOM 1710 O O . GLU A 1 219 ? -3.848 7.672 30.759 1.00 91.62 219 GLU A O 1
ATOM 1715 N N . SER A 1 220 ? -1.627 7.952 30.911 1.00 88.88 220 SER A N 1
ATOM 1716 C CA . SER A 1 220 ? -1.494 7.682 32.344 1.00 88.88 220 SER A CA 1
ATOM 1717 C C . SER A 1 220 ? -2.505 8.438 33.214 1.00 88.88 220 SER A C 1
ATOM 1719 O O . SER A 1 220 ? -2.989 7.872 34.200 1.00 88.88 220 SER A O 1
ATOM 1721 N N . THR A 1 221 ? -2.864 9.667 32.822 1.00 88.56 221 THR A N 1
ATOM 1722 C CA . THR A 1 221 ? -3.744 10.574 33.580 1.00 88.56 221 THR A CA 1
ATOM 1723 C C . THR A 1 221 ? -5.159 10.689 33.012 1.00 88.56 221 THR A C 1
ATOM 1725 O O . THR A 1 221 ? -6.116 10.780 33.775 1.00 88.56 221 THR A O 1
ATOM 1728 N N . ALA A 1 222 ? -5.312 10.700 31.685 1.00 92.00 222 ALA A N 1
ATOM 1729 C CA . ALA A 1 222 ? -6.585 10.985 31.025 1.00 92.00 222 ALA A CA 1
ATOM 1730 C C . ALA A 1 222 ? -7.435 9.735 30.748 1.00 92.00 222 ALA A C 1
ATOM 1732 O O . ALA A 1 222 ? -8.634 9.860 30.475 1.00 92.00 222 ALA A O 1
ATOM 1733 N N . ALA A 1 223 ? -6.830 8.545 30.757 1.00 94.94 223 ALA A N 1
ATOM 1734 C CA . ALA A 1 223 ? -7.511 7.323 30.363 1.00 94.94 223 ALA A CA 1
ATOM 1735 C C . ALA A 1 223 ? -8.563 6.865 31.378 1.00 94.94 223 ALA A C 1
ATOM 1737 O O . ALA A 1 223 ? -8.327 6.825 32.588 1.00 94.94 223 ALA A O 1
ATOM 1738 N N . LEU A 1 224 ? -9.713 6.431 30.858 1.00 96.50 224 LEU A N 1
ATOM 1739 C CA . LEU A 1 224 ? -10.708 5.723 31.653 1.00 96.50 224 LEU A CA 1
ATOM 1740 C C . LEU A 1 224 ? -10.213 4.296 31.935 1.00 96.50 224 LEU A C 1
ATOM 1742 O O . LEU A 1 224 ? -9.906 3.544 31.009 1.00 96.50 224 LEU A O 1
ATOM 1746 N N . ARG A 1 225 ? -10.141 3.938 33.219 1.00 96.69 225 ARG A N 1
ATOM 1747 C CA . ARG A 1 225 ? -9.685 2.630 33.719 1.00 96.69 225 ARG A CA 1
ATOM 1748 C C . ARG A 1 225 ? -10.868 1.760 34.129 1.00 96.69 225 ARG A C 1
ATOM 1750 O O . ARG A 1 225 ? -11.963 2.278 34.356 1.00 96.69 225 ARG A O 1
ATOM 1757 N N . TYR A 1 226 ? -10.639 0.454 34.244 1.00 95.62 226 TYR A N 1
ATOM 1758 C CA . TYR A 1 226 ? -11.645 -0.455 34.784 1.00 95.62 226 TYR A CA 1
ATOM 1759 C C . TYR A 1 226 ? -12.096 -0.023 36.181 1.00 95.62 226 TYR A C 1
ATOM 1761 O O . TYR A 1 226 ? -11.281 0.347 37.028 1.00 95.62 226 TYR A O 1
ATOM 1769 N N . LYS A 1 227 ? -13.410 -0.090 36.428 1.00 87.31 227 LYS A N 1
ATOM 1770 C CA . LYS A 1 227 ? -14.032 0.233 37.724 1.00 87.31 227 LYS A CA 1
ATOM 1771 C C . LYS A 1 227 ? -13.917 -0.923 38.734 1.00 87.31 227 LYS A C 1
ATOM 1773 O O . LYS A 1 227 ? -14.837 -1.168 39.507 1.00 87.31 227 LYS A O 1
ATOM 1778 N N . ASP A 1 228 ? -12.810 -1.651 38.706 1.00 83.50 228 ASP A N 1
ATOM 1779 C CA . ASP A 1 228 ? -12.511 -2.731 39.644 1.00 83.50 228 ASP A CA 1
ATOM 1780 C C . ASP A 1 228 ? -11.232 -2.428 40.438 1.00 83.50 228 ASP A C 1
ATOM 1782 O O . ASP A 1 228 ? -10.595 -1.385 40.261 1.00 83.50 228 ASP A O 1
ATOM 1786 N N . ALA A 1 229 ? -10.875 -3.330 41.354 1.00 79.69 229 ALA A N 1
ATOM 1787 C CA . ALA A 1 229 ? -9.734 -3.150 42.246 1.00 79.69 229 ALA A CA 1
ATOM 1788 C C . ALA A 1 229 ? -8.390 -3.007 41.504 1.00 79.69 229 ALA A C 1
ATOM 1790 O O . ALA A 1 229 ? -7.484 -2.369 42.035 1.00 79.69 229 ALA A O 1
ATOM 1791 N N . SER A 1 230 ? -8.266 -3.545 40.281 1.00 83.81 230 SER A N 1
ATOM 1792 C CA . SER A 1 230 ? -7.017 -3.500 39.507 1.00 83.81 230 SER A CA 1
ATOM 1793 C C . SER A 1 230 ? -6.694 -2.093 38.998 1.00 83.81 230 SER A C 1
ATOM 1795 O O . SER A 1 230 ? -5.527 -1.734 38.863 1.00 83.81 230 SER A O 1
ATOM 1797 N N . LYS A 1 231 ? -7.728 -1.285 38.698 1.00 86.88 231 LYS A N 1
ATOM 1798 C CA . LYS A 1 231 ? -7.607 0.009 37.995 1.00 86.88 231 LYS A CA 1
ATOM 1799 C C . LYS A 1 231 ? -6.736 -0.072 36.730 1.00 86.88 231 LYS A C 1
ATOM 1801 O O . LYS A 1 231 ? -6.099 0.907 36.315 1.00 86.88 231 LYS A O 1
ATOM 1806 N N . GLU A 1 232 ? -6.714 -1.238 36.096 1.00 94.56 232 GLU A N 1
ATOM 1807 C CA . GLU A 1 232 ? -5.973 -1.459 34.867 1.00 94.56 232 GLU A CA 1
ATOM 1808 C C . GLU A 1 232 ? -6.611 -0.716 33.692 1.00 94.56 232 GLU A C 1
ATOM 1810 O O . GLU A 1 232 ? -7.787 -0.329 33.699 1.00 94.56 232 GLU A O 1
ATOM 1815 N N . LEU A 1 233 ? -5.793 -0.491 32.669 1.00 95.31 233 LEU A N 1
ATOM 1816 C CA . LEU A 1 233 ? -6.244 0.088 31.417 1.00 95.31 233 LEU A CA 1
ATOM 1817 C C . LEU A 1 233 ? -6.933 -0.988 30.572 1.00 95.31 233 LEU A C 1
ATOM 1819 O O . LEU A 1 233 ? -6.327 -2.043 30.369 1.00 95.31 233 LEU A O 1
ATOM 1823 N N . PRO A 1 234 ? -8.118 -0.702 30.000 1.00 96.62 234 PRO A N 1
ATOM 1824 C CA . PRO A 1 234 ? -8.698 -1.546 28.965 1.00 96.62 234 PRO A CA 1
ATOM 1825 C C . PRO A 1 234 ? -7.707 -1.734 27.815 1.00 96.62 234 PRO A C 1
ATOM 1827 O O . PRO A 1 234 ? -7.045 -0.767 27.417 1.00 96.62 234 PRO A O 1
ATOM 1830 N N . GLN A 1 235 ? -7.597 -2.958 27.309 1.00 96.00 235 GLN A N 1
ATOM 1831 C CA . GLN A 1 235 ? -6.723 -3.354 26.208 1.00 96.00 235 GLN A CA 1
ATOM 1832 C C . GLN A 1 235 ? -7.521 -3.576 24.921 1.00 96.00 235 GLN A C 1
ATOM 1834 O O . GLN A 1 235 ? -8.741 -3.725 24.933 1.00 96.00 235 GLN A O 1
ATOM 1839 N N . HIS A 1 236 ? -6.830 -3.560 23.779 1.00 96.12 236 HIS A N 1
ATOM 1840 C CA . HIS A 1 236 ? -7.457 -3.867 22.494 1.00 96.12 236 HIS A CA 1
ATOM 1841 C C . HIS A 1 236 ? -8.028 -5.292 22.513 1.00 96.12 236 HIS A C 1
ATOM 1843 O O . HIS A 1 236 ? -7.306 -6.228 22.844 1.00 96.12 236 HIS A O 1
ATOM 1849 N N . GLY A 1 237 ? -9.284 -5.455 22.103 1.00 96.00 237 GLY A N 1
ATOM 1850 C CA . GLY A 1 237 ? -9.969 -6.746 22.057 1.00 96.00 237 GLY A CA 1
ATOM 1851 C C . GLY A 1 237 ? -10.684 -7.132 23.352 1.00 96.00 237 GLY A C 1
ATOM 1852 O O . GLY A 1 237 ? -11.447 -8.096 23.334 1.00 96.00 237 GLY A O 1
ATOM 1853 N N . ASP A 1 238 ? -10.508 -6.376 24.442 1.00 97.38 238 ASP A N 1
ATOM 1854 C CA . ASP A 1 238 ? -11.197 -6.656 25.701 1.00 97.38 238 ASP A CA 1
ATOM 1855 C C . ASP A 1 238 ? -12.716 -6.641 25.509 1.00 97.38 238 ASP A C 1
ATOM 1857 O O . ASP A 1 238 ? -13.284 -5.698 24.946 1.00 97.38 238 ASP A O 1
ATOM 1861 N N . HIS A 1 239 ? -13.369 -7.683 26.020 1.00 96.81 239 HIS A N 1
ATOM 1862 C CA . HIS A 1 239 ? -14.821 -7.807 26.076 1.00 96.81 239 HIS A CA 1
ATOM 1863 C C . HIS A 1 239 ? -15.338 -7.149 27.356 1.00 96.81 239 HIS A C 1
ATOM 1865 O O . HIS A 1 239 ? -14.879 -7.467 28.458 1.00 96.81 239 HIS A O 1
ATOM 1871 N N . VAL A 1 240 ? -16.260 -6.193 27.222 1.00 96.38 240 VAL A N 1
ATOM 1872 C CA . VAL A 1 240 ? -16.617 -5.270 28.309 1.00 96.38 240 VAL A CA 1
ATOM 1873 C C . VAL A 1 240 ? -18.113 -4.991 28.411 1.00 96.38 240 VAL A C 1
ATOM 1875 O O . VAL A 1 240 ? -18.854 -5.056 27.431 1.00 96.38 240 VAL A O 1
ATOM 1878 N N . TRP A 1 241 ? -18.529 -4.588 29.612 1.00 95.38 241 TRP A N 1
ATOM 1879 C CA . TRP A 1 241 ? -19.768 -3.848 29.834 1.00 95.38 241 TRP A CA 1
ATOM 1880 C C . TRP A 1 241 ? -19.443 -2.358 29.984 1.00 95.38 241 TRP A C 1
ATOM 1882 O O . TRP A 1 241 ? -18.551 -1.977 30.749 1.00 95.38 241 TRP A O 1
ATOM 1892 N N . VAL A 1 242 ? -20.175 -1.495 29.277 1.00 95.12 242 VAL A N 1
ATOM 1893 C CA . VAL A 1 242 ? -19.996 -0.037 29.312 1.00 95.12 242 VAL A CA 1
ATOM 1894 C C . VAL A 1 242 ? -21.295 0.710 29.573 1.00 95.12 242 VAL A C 1
ATOM 1896 O O . VAL A 1 242 ? -22.351 0.343 29.067 1.00 95.12 242 VAL A O 1
ATOM 1899 N N . GLN A 1 243 ? -21.205 1.817 30.304 1.00 94.25 243 GLN A N 1
ATOM 1900 C CA . GLN A 1 243 ? -22.248 2.841 30.312 1.00 94.25 243 GLN A CA 1
ATOM 1901 C C . GLN A 1 243 ? -21.838 3.974 29.377 1.00 94.25 243 GLN A C 1
ATOM 1903 O O . GLN A 1 243 ? -20.694 4.441 29.404 1.00 94.25 243 GLN A O 1
ATOM 1908 N N . VAL A 1 244 ? -22.771 4.418 28.535 1.00 93.31 244 VAL A N 1
ATOM 1909 C CA . VAL A 1 244 ? -22.519 5.441 27.515 1.00 93.31 244 VAL A CA 1
ATOM 1910 C C . VAL A 1 244 ? -23.416 6.648 27.762 1.00 93.31 244 VAL A C 1
ATOM 1912 O O . VAL A 1 244 ? -24.636 6.536 27.814 1.00 93.31 244 VAL A O 1
ATOM 1915 N N . THR A 1 245 ? -22.812 7.829 27.872 1.00 91.56 245 THR A N 1
ATOM 1916 C CA . THR A 1 245 ? -23.507 9.109 28.043 1.00 91.56 245 THR A CA 1
ATOM 1917 C C . THR A 1 245 ? -23.035 10.069 26.959 1.00 91.56 245 THR A C 1
ATOM 1919 O O . THR A 1 245 ? -21.835 10.290 26.807 1.00 91.56 245 THR A O 1
ATOM 1922 N N . LYS A 1 246 ? -23.957 10.633 26.165 1.00 88.88 246 LYS A N 1
ATOM 1923 C CA . LYS A 1 246 ? -23.628 11.516 25.023 1.00 88.88 246 LYS A CA 1
ATOM 1924 C C . LYS A 1 246 ? -22.566 10.901 24.083 1.00 88.88 246 LYS A C 1
ATOM 1926 O O . LYS A 1 246 ? -21.591 11.553 23.715 1.00 88.88 246 LYS A O 1
ATOM 1931 N N . SER A 1 247 ? -22.736 9.618 23.730 1.00 90.75 247 SER A N 1
ATOM 1932 C CA . SER A 1 247 ? -21.802 8.831 22.892 1.00 90.75 247 SER A CA 1
ATOM 1933 C C . SER A 1 247 ? -20.381 8.654 23.458 1.00 90.75 247 SER A C 1
ATOM 1935 O O . SER A 1 247 ? -19.472 8.248 22.732 1.00 90.75 247 SER A O 1
ATOM 1937 N N . LYS A 1 248 ? -20.160 8.957 24.741 1.00 94.75 248 LYS A N 1
ATOM 1938 C CA . LYS A 1 248 ? -18.881 8.800 25.441 1.00 94.75 248 LYS A CA 1
ATOM 1939 C C . LYS A 1 248 ? -19.030 7.767 26.553 1.00 94.75 248 LYS A C 1
ATOM 1941 O O . LYS A 1 248 ? -20.030 7.778 27.267 1.00 94.75 248 LYS A O 1
ATOM 1946 N N . VAL A 1 249 ? -18.049 6.883 26.695 1.00 96.12 249 VAL A N 1
ATOM 1947 C CA . VAL A 1 249 ? -18.025 5.891 27.775 1.00 96.12 249 VAL A CA 1
ATOM 1948 C C . VAL A 1 249 ? -17.802 6.619 29.100 1.00 96.12 249 VAL A C 1
ATOM 1950 O O . VAL A 1 249 ? -16.823 7.357 29.241 1.00 96.12 249 VAL A O 1
ATOM 1953 N N . SER A 1 250 ? -18.728 6.447 30.043 1.00 94.88 250 SER A N 1
ATOM 1954 C CA . SER A 1 250 ? -18.668 7.029 31.390 1.00 94.88 250 SER A CA 1
ATOM 1955 C C . SER A 1 250 ? -18.192 6.020 32.433 1.00 94.88 250 SER A C 1
ATOM 1957 O O . SER A 1 250 ? -17.487 6.399 33.365 1.00 94.88 250 SER A O 1
ATOM 1959 N N . GLN A 1 251 ? -18.530 4.740 32.259 1.00 94.50 251 GLN A N 1
ATOM 1960 C CA . GLN A 1 251 ? -18.050 3.632 33.086 1.00 94.50 251 GLN A CA 1
ATOM 1961 C C . GLN A 1 251 ? -17.725 2.423 32.211 1.00 94.50 251 GLN A C 1
ATOM 1963 O O . GLN A 1 251 ? -18.384 2.195 31.196 1.00 94.50 251 GLN A O 1
ATOM 1968 N N . ILE A 1 252 ? -16.719 1.653 32.622 1.00 95.88 252 ILE A N 1
ATOM 1969 C CA . ILE A 1 252 ? -16.275 0.433 31.949 1.00 95.88 252 ILE A CA 1
ATOM 1970 C C . ILE A 1 252 ? -15.899 -0.623 32.986 1.00 95.88 252 ILE A C 1
ATOM 1972 O O . ILE A 1 252 ? -15.179 -0.339 33.949 1.00 95.88 252 ILE A O 1
ATOM 1976 N N . ILE A 1 253 ? -16.403 -1.836 32.790 1.00 94.56 253 ILE A N 1
ATOM 1977 C CA . ILE A 1 253 ? -16.051 -3.016 33.578 1.00 94.56 253 ILE A CA 1
ATOM 1978 C C . ILE A 1 253 ? -15.821 -4.201 32.643 1.00 94.56 253 ILE A C 1
ATOM 1980 O O . ILE A 1 253 ? -16.306 -4.219 31.509 1.00 94.56 253 ILE A O 1
ATOM 1984 N N . ARG A 1 254 ? -15.078 -5.194 33.127 1.00 94.50 254 ARG A N 1
ATOM 1985 C CA . ARG A 1 254 ? -14.858 -6.448 32.407 1.00 94.50 254 ARG A CA 1
ATOM 1986 C C . ARG A 1 254 ? -16.181 -7.171 32.190 1.00 94.50 254 ARG A C 1
ATOM 1988 O O . ARG A 1 254 ? -17.068 -7.120 33.044 1.00 94.50 254 ARG A O 1
ATOM 1995 N N . TRP A 1 255 ? -16.321 -7.818 31.039 1.00 94.88 255 TRP A N 1
ATOM 1996 C CA . TRP A 1 255 ? -17.528 -8.567 30.741 1.00 94.88 255 TRP A CA 1
ATOM 1997 C C . TRP A 1 255 ? -17.670 -9.789 31.653 1.00 94.88 255 TRP A C 1
ATOM 1999 O O . TRP A 1 255 ? -16.706 -10.482 31.977 1.00 94.88 255 TRP A O 1
ATOM 2009 N N . THR A 1 256 ? -18.911 -10.053 32.039 1.00 92.25 256 THR A N 1
ATOM 2010 C CA . THR A 1 256 ? -19.348 -11.227 32.795 1.00 92.25 256 THR A CA 1
ATOM 2011 C C . THR A 1 256 ? -20.640 -11.756 32.190 1.00 92.25 256 THR A C 1
ATOM 2013 O O . THR A 1 256 ? -21.440 -10.973 31.679 1.00 92.25 256 THR A O 1
ATOM 2016 N N . LYS A 1 257 ? -20.886 -13.070 32.308 1.00 89.00 257 LYS A N 1
ATOM 2017 C CA . LYS A 1 257 ? -22.118 -13.711 31.805 1.00 89.00 257 LYS A CA 1
ATOM 2018 C C . LYS A 1 257 ? -23.394 -13.091 32.379 1.00 89.00 257 LYS A C 1
ATOM 2020 O O . LYS A 1 257 ? -24.410 -13.030 31.700 1.00 89.00 257 LYS A O 1
ATOM 2025 N N . GLN A 1 258 ? -23.349 -12.673 33.641 1.00 86.25 258 GLN A N 1
ATOM 2026 C CA . GLN A 1 258 ? -24.445 -11.955 34.277 1.00 86.25 258 GLN A CA 1
ATOM 2027 C C . GLN A 1 258 ? -24.309 -10.469 33.958 1.00 86.25 258 GLN A C 1
ATOM 2029 O O . GLN A 1 258 ? -23.231 -9.894 34.144 1.00 86.25 258 GLN A O 1
ATOM 2034 N N . GLN A 1 259 ? -25.398 -9.865 33.483 1.00 82.88 259 GLN A N 1
ATOM 2035 C CA . GLN A 1 259 ? -25.445 -8.429 33.251 1.00 82.88 259 GLN A CA 1
ATOM 2036 C C . GLN A 1 259 ? -25.255 -7.685 34.586 1.00 82.88 259 GLN A C 1
ATOM 2038 O O . GLN A 1 259 ? -25.822 -8.104 35.601 1.00 82.88 259 GLN A O 1
ATOM 2043 N N . PRO A 1 260 ? -24.480 -6.588 34.616 1.00 86.94 260 PRO A N 1
ATOM 2044 C CA . PRO A 1 260 ? -24.224 -5.861 35.852 1.00 86.94 260 PRO A CA 1
ATOM 2045 C C . PRO A 1 260 ? -25.502 -5.241 36.419 1.00 86.94 260 PRO A C 1
ATOM 2047 O O . PRO A 1 260 ? -26.401 -4.844 35.675 1.00 86.94 260 PRO A O 1
ATOM 2050 N N . THR A 1 261 ? -25.564 -5.108 37.744 1.00 80.00 261 THR A N 1
ATOM 2051 C CA . THR A 1 261 ? -26.690 -4.462 38.421 1.00 80.00 261 THR A CA 1
ATOM 2052 C C . THR A 1 261 ? -26.764 -2.971 38.057 1.00 80.00 261 THR A C 1
ATOM 2054 O O . THR A 1 261 ? -25.761 -2.252 38.039 1.00 80.00 261 THR A O 1
ATOM 2057 N N . GLY A 1 262 ? -27.975 -2.500 37.742 1.00 77.06 262 GLY A N 1
ATOM 2058 C CA . GLY A 1 262 ? -28.249 -1.132 37.287 1.00 77.06 262 GLY A CA 1
ATOM 2059 C C . GLY A 1 262 ? -28.614 -1.034 35.799 1.00 77.06 262 GLY A C 1
ATOM 2060 O O . GLY A 1 262 ? -28.291 -1.898 34.991 1.00 77.06 262 GLY A O 1
ATOM 2061 N N . SER A 1 263 ? -29.319 0.033 35.421 1.00 78.69 263 SER A N 1
ATOM 2062 C CA . SER A 1 263 ? -29.761 0.262 34.040 1.00 78.69 263 SER A CA 1
ATOM 2063 C C . SER A 1 263 ? -28.661 0.875 33.160 1.00 78.69 263 SER A C 1
ATOM 2065 O O . SER A 1 263 ? -27.812 1.629 33.637 1.00 78.69 263 SER A O 1
ATOM 2067 N N . GLY A 1 264 ? -28.719 0.621 31.849 1.00 86.44 264 GLY A N 1
ATOM 2068 C CA . GLY A 1 264 ? -27.912 1.337 30.849 1.00 86.44 264 GLY A CA 1
ATOM 2069 C C . GLY A 1 264 ? -26.523 0.759 30.559 1.00 86.44 264 GLY A C 1
ATOM 2070 O O . GLY A 1 264 ? -25.736 1.412 29.873 1.00 86.44 264 GLY A O 1
ATOM 2071 N N . TRP A 1 265 ? -26.216 -0.443 31.054 1.00 92.19 265 TRP A N 1
ATOM 2072 C CA . TRP A 1 265 ? -25.041 -1.203 30.627 1.00 92.19 265 TRP A CA 1
ATOM 2073 C C . TRP A 1 265 ? -25.252 -1.780 29.230 1.00 92.19 265 TRP A C 1
ATOM 2075 O O . TRP A 1 265 ? -26.274 -2.411 28.964 1.00 92.19 265 TRP A O 1
ATOM 2085 N N . LYS A 1 266 ? -24.269 -1.578 28.357 1.00 92.44 266 LYS A N 1
ATOM 2086 C CA . LYS A 1 266 ? -24.211 -2.145 27.013 1.00 92.44 266 LYS A CA 1
ATOM 2087 C C . LYS A 1 266 ? -22.964 -3.007 26.871 1.00 92.44 266 LYS A C 1
ATOM 2089 O O . LYS A 1 266 ? -21.907 -2.646 27.384 1.00 92.44 266 LYS A O 1
ATOM 2094 N N . GLU A 1 267 ? -23.095 -4.138 26.198 1.00 94.06 267 GLU A N 1
ATOM 2095 C CA . GLU A 1 267 ? -21.971 -5.015 25.873 1.00 94.06 267 GLU A CA 1
ATOM 2096 C C . GLU A 1 267 ? -21.139 -4.406 24.739 1.00 94.06 267 GLU A C 1
ATOM 2098 O O . GLU A 1 267 ? -21.674 -3.705 23.876 1.00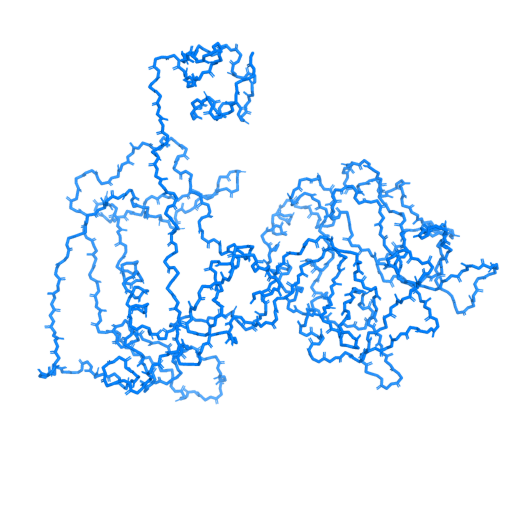 94.06 267 GLU A O 1
ATOM 2103 N N . GLY A 1 268 ? -19.833 -4.654 24.715 1.00 95.06 268 GLY A N 1
ATOM 2104 C CA . GLY A 1 268 ? -19.000 -4.244 23.594 1.00 95.06 268 GLY A CA 1
ATOM 2105 C C . GLY A 1 268 ? -17.560 -4.728 23.663 1.00 95.06 268 GLY A C 1
ATOM 2106 O O . GLY A 1 268 ? -17.157 -5.401 24.610 1.00 95.06 268 GLY A O 1
ATOM 2107 N N . TRP A 1 269 ? -16.772 -4.333 22.662 1.00 97.38 269 TRP A N 1
ATOM 2108 C CA . TRP A 1 269 ? -15.338 -4.625 22.586 1.00 97.38 269 TRP A CA 1
ATOM 2109 C C . TRP A 1 269 ? -14.507 -3.366 22.440 1.00 97.38 269 TRP A C 1
ATOM 2111 O O . TRP A 1 269 ? -14.853 -2.436 21.705 1.00 97.38 269 TRP A O 1
ATOM 2121 N N . VAL A 1 270 ? -13.384 -3.338 23.142 1.00 97.88 270 VAL A N 1
ATOM 2122 C CA . VAL A 1 270 ? -12.471 -2.200 23.155 1.00 97.88 270 VAL A CA 1
ATOM 2123 C C . VAL A 1 270 ? -11.602 -2.207 21.895 1.00 97.88 270 VAL A C 1
ATOM 2125 O O . VAL A 1 270 ? -10.816 -3.120 21.665 1.00 97.88 270 VAL A O 1
ATOM 2128 N N . CYS A 1 271 ? -11.689 -1.148 21.092 1.00 96.44 271 CYS A N 1
ATOM 2129 C CA . CYS A 1 271 ? -10.879 -0.946 19.894 1.00 96.44 271 CYS A CA 1
ATOM 2130 C C . CYS A 1 271 ? -9.847 0.168 20.134 1.00 96.44 271 CYS A C 1
ATOM 2132 O O . CYS A 1 271 ? -10.174 1.359 20.082 1.00 96.44 271 CYS A O 1
ATOM 2134 N N . ILE A 1 272 ? -8.587 -0.222 20.359 1.00 95.56 272 ILE A N 1
ATOM 2135 C CA . ILE A 1 272 ? -7.448 0.701 20.525 1.00 95.56 272 ILE A CA 1
ATOM 2136 C C . ILE A 1 272 ? -6.634 0.773 19.241 1.00 95.56 272 ILE A C 1
ATOM 2138 O O . ILE A 1 272 ? -6.187 -0.253 18.729 1.00 95.56 272 ILE A O 1
ATOM 2142 N N . THR A 1 273 ? -6.414 1.991 18.751 1.00 92.69 273 THR A N 1
ATOM 2143 C CA . THR A 1 273 ? -5.642 2.264 17.527 1.00 92.69 273 THR A CA 1
ATOM 2144 C C . THR A 1 273 ? -4.407 3.137 17.786 1.00 92.69 273 THR A C 1
ATOM 2146 O O . THR A 1 273 ? -3.638 3.386 16.865 1.00 92.69 273 THR A O 1
ATOM 2149 N N . GLY A 1 274 ? -4.174 3.553 19.034 1.00 92.00 274 GLY A N 1
ATOM 2150 C CA . GLY A 1 274 ? -2.990 4.295 19.464 1.00 92.00 274 GLY A CA 1
ATOM 2151 C C . GLY A 1 274 ? -3.135 5.805 19.281 1.00 92.00 274 GLY A C 1
ATOM 2152 O O . GLY A 1 274 ? -4.058 6.290 18.621 1.00 92.00 274 GLY A O 1
ATOM 2153 N N . ALA A 1 275 ? -2.198 6.581 19.824 1.00 91.06 275 ALA A N 1
ATOM 2154 C CA . ALA A 1 275 ? -2.115 8.033 19.649 1.00 91.06 275 ALA A CA 1
ATOM 2155 C C . ALA A 1 275 ? -1.620 8.430 18.234 1.00 91.06 275 ALA A C 1
ATOM 2157 O O . ALA A 1 275 ? -0.658 9.170 18.064 1.00 91.06 275 ALA A O 1
ATOM 2158 N N . ASN A 1 276 ? -2.294 7.922 17.207 1.00 87.75 276 ASN A N 1
ATOM 2159 C CA . ASN A 1 276 ? -1.872 7.925 15.804 1.00 87.75 276 ASN A CA 1
ATOM 2160 C C . ASN A 1 276 ? -2.138 9.218 15.026 1.00 87.75 276 ASN A C 1
ATOM 2162 O O . ASN A 1 276 ? -1.782 9.325 13.858 1.00 87.75 276 ASN A O 1
ATOM 2166 N N . ILE A 1 277 ? -2.781 10.198 15.654 1.00 85.44 277 ILE A N 1
ATOM 2167 C CA . ILE A 1 277 ? -3.039 11.503 15.055 1.00 85.44 277 ILE A CA 1
ATOM 2168 C C . ILE A 1 277 ? -3.034 12.581 16.136 1.00 85.44 277 ILE A C 1
ATOM 2170 O O . ILE A 1 277 ? -3.451 12.360 17.288 1.00 85.44 277 ILE A O 1
ATOM 2174 N N . ARG A 1 278 ? -2.564 13.774 15.763 1.00 84.00 278 ARG A N 1
ATOM 2175 C CA . ARG A 1 278 ? -2.579 14.961 16.622 1.00 84.00 278 ARG A CA 1
ATOM 2176 C C . ARG A 1 278 ? -3.992 15.225 17.143 1.00 84.00 278 ARG A C 1
ATOM 2178 O O . ARG A 1 278 ? -4.981 15.038 16.441 1.00 84.00 278 ARG A O 1
ATOM 2185 N N . GLY A 1 279 ? -4.104 15.598 18.418 1.00 85.25 279 GLY A N 1
ATOM 2186 C CA . GLY A 1 279 ? -5.400 15.933 19.021 1.00 85.25 279 GLY A CA 1
ATOM 2187 C C . GLY A 1 279 ? -6.366 14.760 19.254 1.00 85.25 279 GLY A C 1
ATOM 2188 O O . GLY A 1 279 ? -7.428 14.973 19.837 1.00 85.25 279 GLY A O 1
ATOM 2189 N N . LYS A 1 280 ? -6.026 13.514 18.882 1.00 90.00 280 LYS A N 1
ATOM 2190 C CA . LYS A 1 280 ? -6.798 12.333 19.301 1.00 90.00 280 LYS A CA 1
ATOM 2191 C C . LYS A 1 280 ? -6.850 12.230 20.825 1.00 90.00 280 LYS A C 1
ATOM 2193 O O . LYS A 1 280 ? -5.797 12.123 21.443 1.00 90.00 280 LYS A O 1
ATOM 2198 N N . LYS A 1 281 ? -8.067 12.220 21.383 1.00 93.00 281 LYS A N 1
ATOM 2199 C CA . LYS A 1 281 ? -8.353 12.105 22.833 1.00 93.00 281 LYS A CA 1
ATOM 2200 C C . LYS A 1 281 ? -9.020 10.789 23.227 1.00 93.00 281 LYS A C 1
ATOM 2202 O O . LYS A 1 281 ? -9.020 10.410 24.392 1.00 93.00 281 LYS A O 1
ATOM 2207 N N . ASN A 1 282 ? -9.655 10.121 22.265 1.00 94.31 282 ASN A N 1
ATOM 2208 C CA . ASN A 1 282 ? -10.511 8.976 22.543 1.00 94.31 282 ASN A CA 1
ATOM 2209 C C . ASN A 1 282 ? -10.187 7.811 21.612 1.00 94.31 282 ASN A C 1
ATOM 2211 O O . ASN A 1 282 ? -10.098 8.004 20.394 1.00 94.31 282 ASN A O 1
ATOM 2215 N N . GLU A 1 283 ? -10.129 6.621 22.192 1.00 96.00 283 GLU A N 1
ATOM 2216 C CA . GLU A 1 283 ? -10.287 5.345 21.500 1.00 96.00 283 GLU A CA 1
ATOM 2217 C C . GLU A 1 283 ? -11.776 5.015 21.346 1.00 96.00 283 GLU A C 1
ATOM 2219 O O . GLU A 1 283 ? -12.633 5.903 21.490 1.00 96.00 283 GLU A O 1
ATOM 2224 N N . ARG A 1 284 ? -12.110 3.776 20.982 1.00 95.69 284 ARG A N 1
ATOM 2225 C CA . ARG A 1 284 ? -13.494 3.370 20.738 1.00 95.69 284 ARG A CA 1
ATOM 2226 C C . ARG A 1 284 ? -13.871 2.103 21.492 1.00 95.69 284 ARG A C 1
ATOM 2228 O O . ARG A 1 284 ? -13.029 1.248 21.734 1.00 95.69 284 ARG A O 1
ATOM 2235 N N . VAL A 1 285 ? -15.151 1.995 21.829 1.00 96.88 285 VAL A N 1
ATOM 2236 C CA . VAL A 1 285 ? -15.801 0.729 22.182 1.00 96.88 285 VAL A CA 1
ATOM 2237 C C . VAL A 1 285 ? -16.856 0.450 21.123 1.00 96.88 285 VAL A C 1
ATOM 2239 O O . VAL A 1 285 ? -17.690 1.314 20.838 1.00 96.88 285 VAL A O 1
ATOM 2242 N N . PHE A 1 286 ? -16.782 -0.726 20.512 1.00 95.44 286 PHE A N 1
ATOM 2243 C CA . PHE A 1 286 ? -17.764 -1.193 19.543 1.00 95.44 286 PHE A CA 1
ATOM 2244 C C . PHE A 1 286 ? -18.887 -1.845 20.327 1.00 95.44 286 PHE A C 1
ATOM 2246 O O . PHE A 1 286 ? -18.653 -2.824 21.030 1.00 95.44 286 PHE A O 1
ATOM 2253 N N . VAL A 1 287 ? -20.063 -1.230 20.292 1.00 93.25 287 VAL A N 1
ATOM 2254 C CA . VAL A 1 287 ? -21.173 -1.589 21.172 1.00 93.25 287 VAL A CA 1
ATOM 2255 C C . VAL A 1 287 ? -22.085 -2.581 20.463 1.00 93.25 287 VAL A C 1
ATOM 2257 O O . VAL A 1 287 ? -22.528 -2.329 19.344 1.00 93.25 287 VAL A O 1
ATOM 2260 N N . VAL A 1 288 ? -22.371 -3.696 21.132 1.00 89.88 288 VAL A N 1
ATOM 2261 C CA . VAL A 1 288 ? -23.294 -4.723 20.647 1.00 89.88 288 VAL A CA 1
ATOM 2262 C C . VAL A 1 288 ? -24.717 -4.212 20.713 1.00 89.88 288 VAL A C 1
ATOM 2264 O O . VAL A 1 288 ? -25.134 -3.592 21.694 1.00 89.88 288 VAL A O 1
ATOM 2267 N N . ASN A 1 289 ? -25.490 -4.568 19.696 1.00 84.75 289 ASN A N 1
ATOM 2268 C CA . ASN A 1 289 ? -26.938 -4.496 19.742 1.00 84.75 289 ASN A CA 1
ATOM 2269 C C . ASN A 1 289 ? -27.537 -5.850 19.332 1.00 84.75 289 ASN A C 1
ATOM 2271 O O . ASN A 1 289 ? -26.996 -6.546 18.470 1.00 84.75 289 ASN A O 1
ATOM 2275 N N . ASN A 1 290 ? -28.677 -6.212 19.919 1.00 72.12 290 ASN A N 1
ATOM 2276 C CA . ASN A 1 290 ? -29.345 -7.498 19.694 1.00 72.12 290 ASN A CA 1
ATOM 2277 C C . ASN A 1 290 ? -29.734 -7.719 18.221 1.00 72.12 290 ASN A C 1
ATOM 2279 O O . ASN A 1 290 ? -29.846 -8.857 17.780 1.00 72.12 290 ASN A O 1
ATOM 2283 N N . ASN A 1 291 ? -29.870 -6.637 17.451 1.00 80.88 291 ASN A N 1
ATOM 2284 C CA . ASN A 1 291 ? -30.247 -6.665 16.038 1.00 80.88 291 ASN A CA 1
ATOM 2285 C C . ASN A 1 291 ? -29.050 -6.451 15.089 1.00 80.88 291 ASN A C 1
ATOM 2287 O O . ASN A 1 291 ? -29.232 -5.982 13.967 1.00 80.88 291 ASN A O 1
ATOM 2291 N N . ASN A 1 292 ? -27.813 -6.715 15.529 1.00 84.88 292 ASN A N 1
ATOM 2292 C CA . ASN A 1 292 ? -26.646 -6.587 14.653 1.00 84.88 292 ASN A CA 1
ATOM 2293 C C . ASN A 1 292 ? -26.714 -7.577 13.482 1.00 84.88 292 ASN A C 1
ATOM 2295 O O . ASN A 1 292 ? -26.904 -8.778 13.673 1.00 84.88 292 ASN A O 1
ATOM 2299 N N . GLN A 1 293 ? -26.501 -7.066 12.271 1.00 89.38 293 GLN A N 1
ATOM 2300 C CA . GLN A 1 293 ? -26.436 -7.878 11.062 1.00 89.38 293 GLN A CA 1
ATOM 2301 C C . GLN A 1 293 ? -25.152 -8.720 11.063 1.00 89.38 293 GLN A C 1
ATOM 2303 O O . GLN A 1 293 ? -24.069 -8.211 11.356 1.00 89.38 293 GLN A O 1
ATOM 2308 N N . LEU A 1 294 ? -25.269 -9.995 10.687 1.00 91.75 294 LEU A N 1
ATOM 2309 C CA . LEU A 1 294 ? -24.131 -10.875 10.423 1.00 91.75 294 LEU A CA 1
ATOM 2310 C C . LEU A 1 294 ? -23.941 -11.019 8.911 1.00 91.75 294 LEU A C 1
ATOM 2312 O O . LEU A 1 294 ? -24.862 -11.429 8.206 1.00 91.75 294 LEU A O 1
ATOM 2316 N N . ILE A 1 295 ? -22.750 -10.696 8.412 1.00 94.19 295 ILE A N 1
ATOM 2317 C CA . ILE A 1 295 ? -22.385 -10.848 6.999 1.00 94.19 295 ILE A CA 1
ATOM 2318 C C . ILE A 1 295 ? -21.299 -11.914 6.897 1.00 94.19 295 ILE A C 1
ATOM 2320 O O . ILE A 1 295 ? -20.257 -11.779 7.529 1.00 94.19 295 ILE A O 1
ATOM 2324 N N . LYS A 1 296 ? -21.507 -12.970 6.106 1.00 95.06 296 LYS A N 1
ATOM 2325 C CA . LYS A 1 296 ? -20.487 -14.011 5.906 1.00 95.06 296 LYS A CA 1
ATOM 2326 C C . LYS A 1 296 ? -19.213 -13.403 5.311 1.00 95.06 296 LYS A C 1
ATOM 2328 O O . LYS A 1 296 ? -19.287 -12.654 4.339 1.00 95.06 296 LYS A O 1
ATOM 2333 N N . VAL A 1 297 ? -18.053 -13.742 5.872 1.00 96.25 297 VAL A N 1
ATOM 2334 C CA . VAL A 1 297 ? -16.753 -13.356 5.313 1.00 96.25 297 VAL A CA 1
ATOM 2335 C C . VAL A 1 297 ? -16.50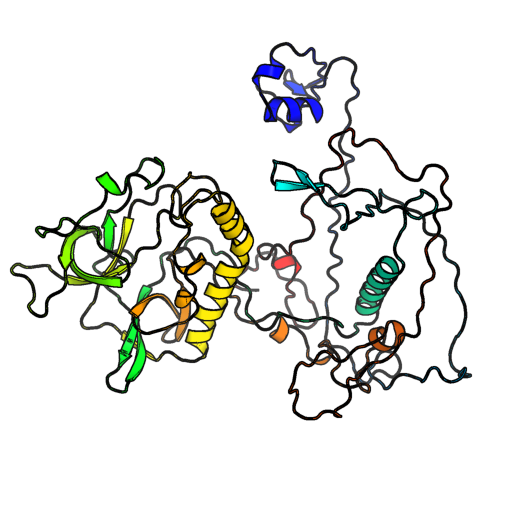3 -14.193 4.062 1.00 96.25 297 VAL A C 1
ATOM 2337 O O . VAL A 1 297 ? -16.331 -15.408 4.139 1.00 96.25 297 VAL A O 1
ATOM 2340 N N . THR A 1 298 ? -16.510 -13.535 2.908 1.00 95.50 298 THR A N 1
ATOM 2341 C CA . THR A 1 298 ? -16.148 -14.116 1.610 1.00 95.50 298 THR A CA 1
ATOM 2342 C C . THR A 1 298 ? -14.664 -13.891 1.311 1.00 95.50 298 THR A C 1
ATOM 2344 O O . THR A 1 298 ? -14.009 -13.083 1.975 1.00 95.50 298 THR A O 1
ATOM 2347 N N . ASP A 1 299 ? -14.135 -14.552 0.280 1.00 94.69 299 ASP A N 1
ATOM 2348 C CA . ASP A 1 299 ? -12.763 -14.307 -0.191 1.00 94.69 299 ASP A CA 1
ATOM 2349 C C . ASP A 1 299 ? -12.577 -12.868 -0.690 1.00 94.69 299 ASP A C 1
ATOM 2351 O O . ASP A 1 299 ? -11.536 -12.261 -0.455 1.00 94.69 299 ASP A O 1
ATOM 2355 N N . GLU A 1 300 ? -13.622 -12.267 -1.268 1.00 92.38 300 GLU A N 1
ATOM 2356 C CA . GLU A 1 300 ? -13.628 -10.846 -1.631 1.00 92.38 300 GLU A CA 1
ATOM 2357 C C . GLU A 1 300 ? -13.426 -9.958 -0.391 1.00 92.38 300 GLU A C 1
ATOM 2359 O O . GLU A 1 300 ? -12.525 -9.123 -0.368 1.00 92.38 300 GLU A O 1
ATOM 2364 N N . ILE A 1 301 ? -14.191 -10.178 0.685 1.00 95.38 301 ILE A N 1
ATOM 2365 C CA . ILE A 1 301 ? -14.054 -9.423 1.945 1.00 95.38 301 ILE A CA 1
ATOM 2366 C C . ILE A 1 301 ? -12.670 -9.630 2.567 1.00 95.38 301 ILE A C 1
ATOM 2368 O O . ILE A 1 301 ? -12.072 -8.680 3.077 1.00 95.38 301 ILE A O 1
ATOM 2372 N N . ARG A 1 302 ? -12.151 -10.861 2.517 1.00 95.69 302 ARG A N 1
ATOM 2373 C CA . ARG A 1 302 ? -10.802 -11.182 2.987 1.00 95.69 302 ARG A CA 1
ATOM 2374 C C . ARG A 1 302 ? -9.757 -10.392 2.195 1.00 95.69 302 ARG A C 1
ATOM 2376 O O . ARG A 1 302 ? -8.940 -9.718 2.813 1.00 95.69 302 ARG A O 1
ATOM 2383 N N . SER A 1 303 ? -9.838 -10.393 0.865 1.00 93.69 303 SER A N 1
ATOM 2384 C CA . SER A 1 303 ? -8.909 -9.659 -0.007 1.00 93.69 303 SER A CA 1
ATOM 2385 C C . SER A 1 303 ? -8.907 -8.149 0.276 1.00 93.69 303 SER A C 1
ATOM 2387 O O . SER A 1 303 ? -7.838 -7.556 0.395 1.00 93.69 303 SER A O 1
ATOM 2389 N N . LEU A 1 304 ? -10.084 -7.544 0.521 1.00 93.44 304 LEU A N 1
ATOM 2390 C CA . LEU A 1 304 ? -10.199 -6.124 0.885 1.00 93.44 304 LEU A CA 1
ATOM 2391 C C . LEU A 1 304 ? -9.402 -5.776 2.150 1.00 93.44 304 LEU A C 1
ATOM 2393 O O . LEU A 1 304 ? -8.806 -4.703 2.226 1.00 93.44 304 LEU A O 1
ATOM 2397 N N . TRP A 1 305 ? -9.403 -6.661 3.150 1.00 95.31 305 TRP A N 1
ATOM 2398 C CA . TRP A 1 305 ? -8.626 -6.473 4.374 1.00 95.31 305 TRP A CA 1
ATOM 2399 C C . TRP A 1 305 ? -7.140 -6.745 4.142 1.00 95.31 305 TRP A C 1
ATOM 2401 O O . TRP A 1 305 ? -6.305 -5.892 4.434 1.00 95.31 305 TRP A O 1
ATOM 2411 N N . GLU A 1 306 ? -6.800 -7.923 3.619 1.00 95.06 306 GLU A N 1
ATOM 2412 C CA . GLU A 1 306 ? -5.413 -8.390 3.530 1.00 95.06 306 GLU A CA 1
ATOM 2413 C C . GLU A 1 306 ? -4.561 -7.473 2.631 1.00 95.06 306 GLU A C 1
ATOM 2415 O O . GLU A 1 306 ? -3.466 -7.072 3.034 1.00 95.06 306 GLU A O 1
ATOM 2420 N N . GLU A 1 307 ? -5.084 -7.036 1.479 1.00 91.44 307 GLU A N 1
ATOM 2421 C CA . GLU A 1 307 ? -4.400 -6.083 0.589 1.00 91.44 307 GLU A CA 1
ATOM 2422 C C . GLU A 1 307 ? -4.212 -4.710 1.247 1.00 91.44 307 GLU A C 1
ATOM 2424 O O . GLU A 1 307 ? -3.130 -4.117 1.177 1.00 91.44 307 GLU A O 1
ATOM 2429 N N . LEU A 1 308 ? -5.238 -4.209 1.946 1.00 91.56 308 LEU A N 1
ATOM 2430 C CA . LEU A 1 308 ? -5.173 -2.918 2.627 1.00 91.56 308 LEU A CA 1
ATOM 2431 C C . LEU A 1 308 ? -4.120 -2.929 3.741 1.00 91.56 308 LEU A C 1
ATOM 2433 O O . LEU A 1 308 ? -3.309 -2.005 3.836 1.00 91.56 308 LEU A O 1
ATOM 2437 N N . ILE A 1 309 ? -4.110 -3.966 4.583 1.00 93.44 309 ILE A N 1
ATOM 2438 C CA . ILE A 1 309 ? -3.149 -4.083 5.686 1.00 93.44 309 ILE A CA 1
ATOM 2439 C C . ILE A 1 309 ? -1.733 -4.284 5.146 1.00 93.44 309 ILE A C 1
ATOM 2441 O O . ILE A 1 309 ? -0.807 -3.629 5.629 1.00 93.44 309 ILE A O 1
ATOM 2445 N N . LYS A 1 310 ? -1.556 -5.099 4.099 1.00 90.75 310 LYS A N 1
ATOM 2446 C CA . LYS A 1 310 ? -0.268 -5.250 3.409 1.00 90.75 310 LYS A CA 1
ATOM 2447 C C . LYS A 1 310 ? 0.247 -3.905 2.894 1.00 90.75 310 LYS A C 1
ATOM 2449 O O . LYS A 1 310 ? 1.412 -3.584 3.113 1.00 90.75 310 LYS A O 1
ATOM 2454 N N . ASN A 1 311 ? -0.619 -3.086 2.294 1.00 85.88 311 ASN A N 1
ATOM 2455 C CA . ASN A 1 311 ? -0.266 -1.742 1.836 1.00 85.88 311 ASN A CA 1
ATOM 2456 C C . ASN A 1 311 ? 0.150 -0.810 2.993 1.00 85.88 311 ASN A C 1
ATOM 2458 O O . ASN A 1 311 ? 1.108 -0.043 2.864 1.00 85.88 311 ASN A O 1
ATOM 2462 N N . TYR A 1 312 ? -0.529 -0.887 4.144 1.00 88.12 312 TYR A N 1
ATOM 2463 C CA . TYR A 1 312 ? -0.117 -0.162 5.351 1.00 88.12 312 TYR A CA 1
ATOM 2464 C C . TYR A 1 312 ? 1.269 -0.590 5.836 1.00 88.12 312 TYR A C 1
ATOM 2466 O O . TYR A 1 312 ? 2.095 0.276 6.119 1.00 88.12 312 TYR A O 1
ATOM 2474 N N . GLN A 1 313 ? 1.517 -1.896 5.923 1.00 91.38 313 GLN A N 1
ATOM 2475 C CA . GLN A 1 313 ? 2.768 -2.454 6.435 1.00 91.38 313 GLN A CA 1
ATOM 2476 C C . GLN A 1 313 ? 3.948 -2.131 5.511 1.00 91.38 313 GLN A C 1
ATOM 2478 O O . GLN A 1 313 ? 4.962 -1.624 5.984 1.00 91.38 313 GLN A O 1
ATOM 2483 N N . SER A 1 314 ? 3.792 -2.318 4.196 1.00 84.88 314 SER A N 1
ATOM 2484 C CA . SER A 1 314 ? 4.852 -2.025 3.221 1.00 84.88 314 SER A CA 1
ATOM 2485 C C . SER A 1 314 ? 5.200 -0.539 3.154 1.00 84.88 314 SER A C 1
ATOM 2487 O O . SER A 1 314 ? 6.365 -0.181 3.013 1.00 84.88 314 SER A O 1
ATOM 2489 N N . THR A 1 315 ? 4.214 0.352 3.315 1.00 82.06 315 THR A N 1
ATOM 2490 C CA . THR A 1 315 ? 4.478 1.800 3.262 1.00 82.06 315 THR A CA 1
ATOM 2491 C C . THR A 1 315 ? 5.337 2.289 4.433 1.00 82.06 315 THR A C 1
ATOM 2493 O O . THR A 1 315 ? 6.055 3.269 4.276 1.00 82.06 315 THR A O 1
ATOM 2496 N N . HIS A 1 316 ? 5.273 1.630 5.592 1.00 85.50 316 HIS A N 1
ATOM 2497 C CA . HIS A 1 316 ? 5.926 2.097 6.823 1.00 85.50 316 HIS A CA 1
ATOM 2498 C C . HIS A 1 316 ? 7.099 1.207 7.255 1.00 85.50 316 HIS A C 1
ATOM 2500 O O . HIS A 1 316 ? 7.596 1.352 8.368 1.00 85.50 316 HIS A O 1
ATOM 2506 N N . GLU A 1 317 ? 7.556 0.288 6.400 1.00 86.88 317 GLU A N 1
ATOM 2507 C CA . GLU A 1 317 ? 8.657 -0.629 6.719 1.00 86.88 317 GLU A CA 1
ATOM 2508 C C . GLU A 1 317 ? 9.919 0.137 7.145 1.00 86.88 317 GLU A C 1
ATOM 2510 O O . GLU A 1 317 ? 10.438 -0.088 8.238 1.00 86.88 317 GLU A O 1
ATOM 2515 N N . LYS A 1 318 ? 10.325 1.143 6.358 1.00 81.81 318 LYS A N 1
ATOM 2516 C CA . LYS A 1 318 ? 11.483 2.001 6.663 1.00 81.81 318 LYS A CA 1
ATOM 2517 C C . LYS A 1 318 ? 11.315 2.783 7.968 1.00 81.81 318 LYS A C 1
ATOM 2519 O O . LYS A 1 318 ? 12.240 2.843 8.773 1.00 81.81 318 LYS A O 1
ATOM 2524 N N . ASP A 1 319 ? 10.128 3.340 8.217 1.00 85.31 319 ASP A N 1
ATOM 2525 C CA . ASP A 1 319 ? 9.840 4.082 9.453 1.00 85.31 319 ASP A CA 1
ATOM 2526 C C . ASP A 1 319 ? 9.966 3.183 10.694 1.00 85.31 319 ASP A C 1
ATOM 2528 O O . ASP A 1 319 ? 10.486 3.595 11.737 1.00 85.31 319 ASP A O 1
ATOM 2532 N N . LEU A 1 320 ? 9.500 1.934 10.590 1.00 88.56 320 LEU A N 1
ATOM 2533 C CA . LEU A 1 320 ? 9.607 0.941 11.657 1.00 88.56 320 LEU A CA 1
ATOM 2534 C C . LEU A 1 320 ? 11.055 0.476 11.864 1.00 88.56 320 LEU A C 1
ATOM 2536 O O . LEU A 1 320 ? 11.467 0.271 13.007 1.00 88.56 320 LEU A O 1
ATOM 2540 N N . GLU A 1 321 ? 11.847 0.352 10.797 1.00 88.44 321 GLU A N 1
ATOM 2541 C CA . GLU A 1 321 ? 13.283 0.073 10.895 1.00 88.44 321 GLU A CA 1
ATOM 2542 C C . GLU A 1 321 ? 14.037 1.203 11.605 1.00 88.44 321 GLU A C 1
ATOM 2544 O O . GLU A 1 321 ? 14.861 0.928 12.480 1.00 88.44 321 GLU A O 1
ATOM 2549 N N . ILE A 1 322 ? 13.719 2.466 11.300 1.00 86.69 322 ILE A N 1
ATOM 2550 C CA . ILE A 1 322 ? 14.288 3.639 11.981 1.00 86.69 322 ILE A CA 1
ATOM 2551 C C . ILE A 1 322 ? 13.938 3.617 13.475 1.00 86.69 322 ILE A C 1
ATOM 2553 O O . ILE A 1 322 ? 14.823 3.768 14.320 1.00 86.69 322 ILE A O 1
ATOM 2557 N N . ARG A 1 323 ? 12.666 3.367 13.827 1.00 88.25 323 ARG A N 1
ATOM 2558 C CA . ARG A 1 323 ? 12.233 3.208 15.232 1.00 88.25 323 ARG A CA 1
ATOM 2559 C C . ARG A 1 323 ? 13.034 2.113 15.937 1.00 88.25 323 ARG A C 1
ATOM 2561 O O . ARG A 1 323 ? 13.537 2.338 17.036 1.00 88.25 323 ARG A O 1
ATOM 2568 N N . LYS A 1 324 ? 13.213 0.959 15.287 1.00 90.75 324 LYS A N 1
ATOM 2569 C CA . LYS A 1 324 ? 13.978 -0.171 15.829 1.00 90.75 324 LYS A CA 1
ATOM 2570 C C . LYS A 1 324 ? 15.453 0.179 16.047 1.00 90.75 324 LYS A C 1
ATOM 2572 O O . LYS A 1 324 ? 15.975 -0.126 17.113 1.00 90.75 324 LYS A O 1
ATOM 2577 N N . LYS A 1 325 ? 16.110 0.840 15.083 1.00 91.31 325 LYS A N 1
ATOM 2578 C CA . LYS A 1 325 ? 17.504 1.313 15.216 1.00 91.31 325 LYS A CA 1
ATOM 2579 C C . LYS A 1 325 ? 17.673 2.271 16.400 1.00 91.31 325 LYS A C 1
ATOM 2581 O O . LYS A 1 325 ? 18.680 2.210 17.095 1.00 91.31 325 LYS A O 1
ATOM 2586 N N . ASN A 1 326 ? 16.664 3.098 16.661 1.00 89.25 326 ASN A N 1
ATOM 2587 C CA . ASN A 1 326 ? 16.659 4.065 17.759 1.00 89.25 326 ASN A CA 1
ATOM 2588 C C . ASN A 1 326 ? 16.147 3.497 19.098 1.00 89.25 326 ASN A C 1
ATOM 2590 O O . ASN A 1 326 ? 15.951 4.272 20.031 1.00 89.25 326 ASN A O 1
ATOM 2594 N N . ASN A 1 327 ? 15.901 2.183 19.209 1.00 91.38 327 ASN A N 1
ATOM 2595 C CA . ASN A 1 327 ? 15.294 1.541 20.387 1.00 91.38 327 ASN A CA 1
ATOM 2596 C C . ASN A 1 327 ? 13.950 2.166 20.822 1.00 91.38 327 ASN A C 1
ATOM 2598 O O . ASN A 1 327 ? 13.636 2.222 22.008 1.00 91.38 327 ASN A O 1
ATOM 2602 N N . GLN A 1 328 ? 13.152 2.636 19.862 1.00 91.50 328 GLN A N 1
ATOM 2603 C CA . GLN A 1 328 ? 11.844 3.255 20.090 1.00 91.50 328 GLN A CA 1
ATOM 2604 C C . GLN A 1 328 ? 10.720 2.267 19.787 1.00 91.50 328 GLN A C 1
ATOM 2606 O O . GLN A 1 328 ? 10.737 1.587 18.754 1.00 91.50 328 GLN A O 1
ATOM 2611 N N . ASN A 1 329 ? 9.699 2.217 20.643 1.00 91.00 329 ASN A N 1
ATOM 2612 C CA . ASN A 1 329 ? 8.547 1.358 20.389 1.00 91.00 329 ASN A CA 1
ATOM 2613 C C . ASN A 1 329 ? 7.662 1.970 19.284 1.00 91.00 329 ASN A C 1
ATOM 2615 O O . ASN A 1 329 ? 7.420 3.185 19.283 1.00 91.00 329 ASN A O 1
ATOM 2619 N N . PRO A 1 330 ? 7.122 1.169 18.345 1.00 91.88 330 PRO A N 1
ATOM 2620 C CA . PRO A 1 330 ? 6.167 1.670 17.361 1.00 91.88 330 PRO A CA 1
ATOM 2621 C C . PRO A 1 330 ? 4.944 2.368 17.969 1.00 91.88 330 PRO A C 1
ATOM 2623 O O . PRO A 1 330 ? 4.428 3.303 17.364 1.00 91.88 330 PRO A O 1
ATOM 2626 N N . ASN A 1 331 ? 4.485 1.958 19.155 1.00 89.94 331 ASN A N 1
ATOM 2627 C CA . ASN A 1 331 ? 3.297 2.533 19.794 1.00 89.94 331 ASN A CA 1
ATOM 2628 C C . ASN A 1 331 ? 3.562 3.805 20.628 1.00 89.94 331 ASN A C 1
ATOM 2630 O O . ASN A 1 331 ? 2.611 4.377 21.162 1.00 89.94 331 ASN A O 1
ATOM 2634 N N . GLU A 1 332 ? 4.812 4.263 20.737 1.00 90.25 332 GLU A N 1
ATOM 2635 C CA . GLU A 1 332 ? 5.170 5.468 21.492 1.00 90.25 332 GLU A CA 1
ATOM 2636 C C . GLU A 1 332 ? 4.816 6.746 20.727 1.00 90.25 332 GLU A C 1
ATOM 2638 O O . GLU A 1 332 ? 5.106 6.888 19.531 1.00 90.25 332 GLU A O 1
ATOM 2643 N N . TYR A 1 333 ? 4.239 7.711 21.446 1.00 90.38 333 TYR A N 1
ATOM 2644 C CA . TYR A 1 333 ? 3.980 9.056 20.951 1.00 90.38 333 TYR A CA 1
ATOM 2645 C C . TYR A 1 333 ? 5.194 9.951 21.206 1.00 90.38 333 TYR A C 1
ATOM 2647 O O . TYR A 1 333 ? 5.343 10.515 22.286 1.00 90.38 333 TYR A O 1
ATOM 2655 N N . LEU A 1 334 ? 6.055 10.103 20.204 1.00 90.06 334 LEU A N 1
ATOM 2656 C CA . LEU A 1 334 ? 7.277 10.912 20.281 1.00 90.06 334 LEU A CA 1
ATOM 2657 C C . LEU A 1 334 ? 7.037 12.386 19.922 1.00 90.06 334 LEU A C 1
ATOM 2659 O O . LEU A 1 334 ? 7.859 13.240 20.241 1.00 90.06 334 LEU A O 1
ATOM 2663 N N . GLY A 1 335 ? 5.926 12.694 19.250 1.00 87.75 335 GLY A N 1
ATOM 2664 C CA . GLY A 1 335 ? 5.592 14.043 18.803 1.00 87.75 335 GLY A CA 1
ATOM 2665 C C . GLY A 1 335 ? 4.391 14.072 17.861 1.00 87.75 335 GLY A C 1
ATOM 2666 O O . GLY A 1 335 ? 3.819 13.039 17.522 1.00 87.75 335 GLY A O 1
ATOM 2667 N N . HIS A 1 336 ? 3.999 15.276 17.444 1.00 82.88 336 HIS A N 1
ATOM 2668 C CA . HIS A 1 336 ? 2.855 15.497 16.551 1.00 82.88 336 HIS A CA 1
ATOM 2669 C C . HIS A 1 336 ? 3.237 15.542 15.063 1.00 82.88 336 HIS A C 1
ATOM 2671 O O . HIS A 1 336 ? 2.356 15.609 14.206 1.00 82.88 336 HIS A O 1
ATOM 2677 N N . GLU A 1 337 ? 4.534 15.535 14.769 1.00 81.50 337 GLU A N 1
ATOM 2678 C CA . GLU A 1 337 ? 5.074 15.515 13.414 1.00 81.50 337 GLU A CA 1
ATOM 2679 C C . GLU A 1 337 ? 4.846 14.142 12.753 1.00 81.50 337 GLU A C 1
ATOM 2681 O O . GLU A 1 337 ? 4.790 13.118 13.452 1.00 81.50 337 GLU A O 1
ATOM 2686 N N . PRO A 1 338 ? 4.723 14.086 11.414 1.00 73.00 338 PRO A N 1
ATOM 2687 C CA . PRO A 1 338 ? 4.699 12.823 10.680 1.00 73.00 338 PRO A CA 1
ATOM 2688 C C . PRO A 1 338 ? 5.855 11.900 11.100 1.00 73.00 338 PRO A C 1
ATOM 2690 O O . PRO A 1 338 ? 6.983 12.345 11.279 1.00 73.00 338 PRO A O 1
ATOM 2693 N N . GLY A 1 339 ? 5.563 10.618 11.328 1.00 79.56 339 GLY A N 1
ATOM 2694 C CA . GLY A 1 339 ? 6.544 9.630 11.802 1.00 79.56 339 GLY A CA 1
ATOM 2695 C C . GLY A 1 339 ? 6.841 9.662 13.311 1.00 79.56 339 GLY A C 1
ATOM 2696 O O . GLY A 1 339 ? 7.345 8.678 13.862 1.00 79.56 339 GLY A O 1
ATOM 2697 N N . LYS A 1 340 ? 6.479 10.741 14.021 1.00 86.19 340 LYS A N 1
ATOM 2698 C CA . LYS A 1 340 ? 6.656 10.876 15.481 1.00 86.19 340 LYS A CA 1
ATOM 2699 C C . LYS A 1 340 ? 5.403 10.523 16.287 1.00 86.19 340 LYS A C 1
ATOM 2701 O O . LYS A 1 340 ? 5.519 10.217 17.471 1.00 86.19 340 LYS A O 1
ATOM 2706 N N . THR A 1 341 ? 4.222 10.483 15.673 1.00 89.50 341 THR A N 1
ATOM 2707 C CA . THR A 1 341 ? 3.011 9.947 16.321 1.00 89.50 341 THR A CA 1
ATOM 2708 C C . THR A 1 341 ? 3.140 8.443 16.594 1.00 89.50 341 THR A C 1
ATOM 2710 O O . THR A 1 341 ? 3.978 7.770 15.996 1.00 89.50 341 THR A O 1
ATOM 2713 N N . ALA A 1 342 ? 2.296 7.891 17.467 1.00 90.88 342 ALA A N 1
ATOM 2714 C CA . ALA A 1 342 ? 2.258 6.446 17.694 1.00 90.88 342 ALA A CA 1
ATOM 2715 C C . ALA A 1 342 ? 1.716 5.712 16.458 1.00 90.88 342 ALA A C 1
ATOM 2717 O O . ALA A 1 342 ? 0.688 6.102 15.902 1.00 90.88 342 ALA A O 1
ATOM 2718 N N . TRP A 1 343 ? 2.348 4.620 16.044 1.00 92.44 343 TRP A N 1
ATOM 2719 C CA . TRP A 1 343 ? 1.834 3.786 14.964 1.00 92.44 343 TRP A CA 1
ATOM 2720 C C . TRP A 1 343 ? 0.653 2.939 15.436 1.00 92.44 343 TRP A C 1
ATOM 2722 O O . TRP A 1 343 ? 0.614 2.430 16.556 1.00 92.44 343 TRP A O 1
ATOM 2732 N N . SER A 1 344 ? -0.341 2.784 14.562 1.00 92.94 344 SER A N 1
ATOM 2733 C CA . SER A 1 344 ? -1.477 1.899 14.826 1.00 92.94 344 SER A CA 1
ATOM 2734 C C . SER A 1 344 ? -1.059 0.436 14.716 1.00 92.94 344 SER A C 1
ATOM 2736 O O . SER A 1 344 ? -0.226 0.093 13.884 1.00 92.94 344 SER A O 1
ATOM 2738 N N . ARG A 1 345 ? -1.688 -0.440 15.505 1.00 93.19 345 ARG A N 1
ATOM 2739 C CA . ARG A 1 345 ? -1.350 -1.874 15.584 1.00 93.19 345 ARG A CA 1
ATOM 2740 C C . ARG A 1 345 ? -1.237 -2.572 14.225 1.00 93.19 345 ARG A C 1
ATOM 2742 O O . ARG A 1 345 ? -0.265 -3.282 13.995 1.00 93.19 345 ARG A O 1
ATOM 2749 N N . HIS A 1 346 ? -2.176 -2.315 13.314 1.00 93.25 346 HIS A N 1
ATOM 2750 C CA . HIS A 1 346 ? -2.199 -2.919 11.976 1.00 93.25 346 HIS A CA 1
ATOM 2751 C C . HIS A 1 346 ? -0.944 -2.647 11.129 1.00 93.25 346 HIS A C 1
ATOM 2753 O O . HIS A 1 346 ? -0.667 -3.392 10.193 1.00 93.25 346 HIS A O 1
ATOM 2759 N N . ILE A 1 347 ? -0.174 -1.605 11.461 1.00 92.88 347 ILE A N 1
ATOM 2760 C CA . ILE A 1 347 ? 1.045 -1.219 10.741 1.00 92.88 347 ILE A CA 1
ATOM 2761 C C . ILE A 1 347 ? 2.235 -2.114 11.117 1.00 92.88 347 ILE A C 1
ATOM 2763 O O . ILE A 1 347 ? 3.101 -2.334 10.281 1.00 92.88 347 ILE A O 1
ATOM 2767 N N . TYR A 1 348 ? 2.300 -2.641 12.345 1.00 92.62 348 TYR A N 1
ATOM 2768 C CA . TYR A 1 348 ? 3.499 -3.344 12.836 1.00 92.62 348 TYR A CA 1
ATOM 2769 C C . TYR A 1 348 ? 3.232 -4.731 13.440 1.00 92.62 348 TYR A C 1
ATOM 2771 O O . TYR A 1 348 ? 4.162 -5.519 13.618 1.00 92.62 348 TYR A O 1
ATOM 2779 N N . VAL A 1 349 ? 1.981 -5.070 13.759 1.00 92.31 349 VAL A N 1
ATOM 2780 C CA . VAL A 1 349 ? 1.618 -6.389 14.289 1.00 92.31 349 VAL A CA 1
ATOM 2781 C C . VAL A 1 349 ? 1.324 -7.337 13.125 1.00 92.31 349 VAL A C 1
ATOM 2783 O O . VAL A 1 349 ? 0.297 -7.226 12.460 1.00 92.31 349 VAL A O 1
ATOM 2786 N N . LYS A 1 350 ? 2.210 -8.316 12.901 1.00 88.81 350 LYS A N 1
ATOM 2787 C CA . LYS A 1 350 ? 2.115 -9.260 11.770 1.00 88.81 350 LYS A CA 1
ATOM 2788 C C . LYS A 1 350 ? 0.792 -10.032 11.715 1.00 88.81 350 LYS A C 1
ATOM 2790 O O . LYS A 1 350 ? 0.294 -10.291 10.624 1.00 88.81 350 LYS A O 1
ATOM 2795 N N . SER A 1 351 ? 0.209 -10.385 12.862 1.00 88.88 351 SER A N 1
ATOM 2796 C CA . SER A 1 351 ? -1.054 -11.134 12.915 1.00 88.88 351 SER A CA 1
ATOM 2797 C C . SER A 1 351 ? -2.265 -10.335 12.422 1.00 88.88 351 SER A C 1
ATOM 2799 O O . SER A 1 351 ? -3.258 -10.945 12.047 1.00 88.88 351 SER A O 1
ATOM 2801 N N . GLU A 1 352 ? -2.185 -9.001 12.363 1.00 91.88 352 GLU A N 1
ATOM 2802 C CA . GLU A 1 352 ? -3.264 -8.145 11.836 1.00 91.88 352 GLU A CA 1
ATOM 2803 C C . GLU A 1 352 ? -3.397 -8.260 10.304 1.00 91.88 352 GLU A C 1
ATOM 2805 O O . GLU A 1 352 ? -4.387 -7.808 9.736 1.00 91.88 352 GLU A O 1
ATOM 2810 N N . SER A 1 353 ? -2.421 -8.882 9.622 1.00 91.88 353 SER A N 1
ATOM 2811 C CA . SER A 1 353 ? -2.435 -9.087 8.163 1.00 91.88 353 SER A CA 1
ATOM 2812 C C . SER A 1 353 ? -3.547 -10.010 7.673 1.00 91.88 353 SER A C 1
ATOM 2814 O O . SER A 1 353 ? -3.812 -10.023 6.478 1.00 91.88 353 SER A O 1
ATOM 2816 N N . LYS A 1 354 ? -4.195 -10.768 8.565 1.00 94.12 354 LYS A N 1
ATOM 2817 C CA . LYS A 1 354 ? -5.284 -11.689 8.230 1.00 94.12 354 LYS A CA 1
ATOM 2818 C C . LYS A 1 354 ? -6.561 -11.316 8.960 1.00 94.12 354 LYS A C 1
ATOM 2820 O O . LYS A 1 354 ? -6.528 -10.876 10.107 1.00 94.12 354 LYS A O 1
ATOM 2825 N N . LEU A 1 355 ? -7.687 -11.565 8.302 1.00 93.25 355 LEU A N 1
ATOM 2826 C CA . LEU A 1 355 ? -9.006 -11.415 8.900 1.00 93.25 355 LEU A CA 1
ATOM 2827 C C . LEU A 1 355 ? -9.356 -12.704 9.666 1.00 93.25 355 LEU A C 1
ATOM 2829 O O . LEU A 1 355 ? -9.673 -13.727 9.057 1.00 93.25 355 LEU A O 1
ATOM 2833 N N . VAL A 1 356 ? -9.239 -12.674 10.995 1.00 94.50 356 VAL A N 1
ATOM 2834 C CA . VAL A 1 356 ? -9.425 -13.836 11.886 1.00 94.50 356 VAL A CA 1
ATOM 2835 C C . VAL A 1 356 ? -10.504 -13.558 12.929 1.00 94.50 356 VAL A C 1
ATOM 2837 O O . VAL A 1 356 ? -10.934 -12.419 13.098 1.00 94.50 356 VAL A O 1
ATOM 2840 N N . GLU A 1 357 ? -10.963 -14.590 13.638 1.00 95.75 357 GLU A N 1
ATOM 2841 C CA . GLU A 1 357 ? -11.902 -14.402 14.747 1.00 95.75 357 GLU A CA 1
ATOM 2842 C C . GLU A 1 357 ? -11.356 -13.392 15.770 1.00 95.75 357 GLU A C 1
ATOM 2844 O O . GLU A 1 357 ? -10.190 -13.431 16.160 1.00 95.75 357 GLU A O 1
ATOM 2849 N N . GLY A 1 358 ? -12.215 -12.464 16.193 1.00 94.94 358 GLY A N 1
ATOM 2850 C CA . GLY A 1 358 ? -11.876 -11.398 17.126 1.00 94.94 358 GLY A CA 1
ATOM 2851 C C . GLY A 1 358 ? -11.332 -10.125 16.476 1.00 94.94 358 GLY A C 1
ATOM 2852 O O . GLY A 1 358 ? -11.257 -9.115 17.175 1.00 94.94 358 GLY A O 1
ATOM 2853 N N . THR A 1 359 ? -11.016 -10.115 15.173 1.00 96.75 359 THR A N 1
ATOM 2854 C CA . THR A 1 359 ? -10.568 -8.892 14.486 1.00 96.75 359 THR A CA 1
ATOM 2855 C C . THR A 1 359 ? -11.633 -7.795 14.587 1.00 96.75 359 THR A C 1
ATOM 2857 O O . THR A 1 359 ? -12.785 -7.987 14.188 1.00 96.75 359 THR A O 1
ATOM 2860 N N . LEU A 1 360 ? -11.234 -6.630 15.104 1.00 96.38 360 LEU A N 1
ATOM 2861 C CA . LEU A 1 360 ? -12.050 -5.418 15.168 1.00 96.38 360 LEU A CA 1
ATOM 2862 C C . LEU A 1 360 ? -11.735 -4.534 13.961 1.00 96.38 360 LEU A C 1
ATOM 2864 O O . LEU A 1 360 ? -10.586 -4.161 13.731 1.00 96.38 360 LEU A O 1
ATOM 2868 N N . CYS A 1 361 ? -12.761 -4.179 13.200 1.00 95.88 361 CYS A N 1
ATOM 2869 C CA . CYS A 1 361 ? -12.628 -3.380 11.989 1.00 95.88 361 CYS A CA 1
ATOM 2870 C C . CYS A 1 361 ? -13.803 -2.411 11.839 1.00 95.88 361 CYS A C 1
ATOM 2872 O O . CYS A 1 361 ? -14.751 -2.418 12.616 1.00 95.88 361 CYS A O 1
ATOM 2874 N N . TYR A 1 362 ? -13.736 -1.555 10.834 1.00 93.81 362 TYR A N 1
ATOM 2875 C CA . TYR A 1 362 ? -14.857 -0.773 10.353 1.00 93.81 362 TYR A CA 1
ATOM 2876 C C . TYR A 1 362 ? -15.201 -1.231 8.943 1.00 93.81 362 TYR A C 1
ATOM 2878 O O . TYR A 1 362 ? -14.310 -1.554 8.162 1.00 93.81 362 TYR A O 1
ATOM 2886 N N . VAL A 1 363 ? -16.481 -1.245 8.610 1.00 93.38 363 VAL A N 1
ATOM 2887 C CA . VAL A 1 363 ? -16.986 -1.645 7.303 1.00 93.38 363 VAL A CA 1
ATOM 2888 C C . VAL A 1 363 ? -17.786 -0.522 6.674 1.00 93.38 363 VAL A C 1
ATOM 2890 O O . VAL A 1 363 ? -18.460 0.254 7.354 1.00 93.38 363 VAL A O 1
ATOM 2893 N N . GLU A 1 364 ? -17.740 -0.461 5.354 1.00 90.00 364 GLU A N 1
ATOM 2894 C CA . GLU A 1 364 ? -18.680 0.330 4.571 1.00 90.00 364 GLU A CA 1
ATOM 2895 C C . GLU A 1 364 ? -19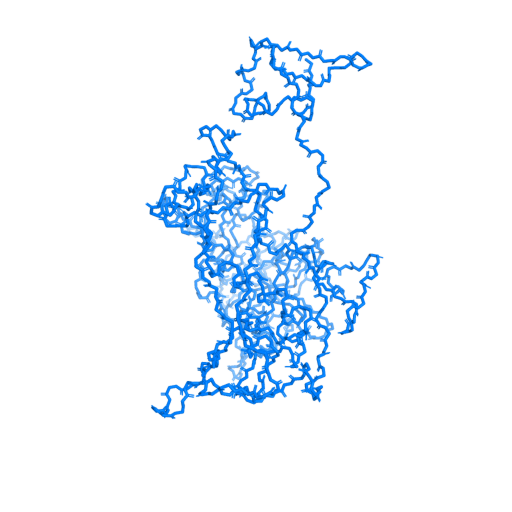.594 -0.602 3.792 1.00 90.00 364 GLU A C 1
ATOM 2897 O O . GLU A 1 364 ? -19.158 -1.640 3.287 1.00 90.00 364 GLU A O 1
ATOM 2902 N N . LEU A 1 365 ? -20.869 -0.232 3.725 1.00 87.81 365 LEU A N 1
ATOM 2903 C CA . LEU A 1 365 ? -21.891 -1.000 3.036 1.00 87.81 365 LEU A CA 1
ATOM 2904 C C . LEU A 1 365 ? -22.384 -0.210 1.825 1.00 87.81 365 LEU A C 1
ATOM 2906 O O . LEU A 1 365 ? -22.761 0.955 1.949 1.00 87.81 365 LEU A O 1
ATOM 2910 N N . SER A 1 366 ? -22.418 -0.869 0.671 1.00 83.81 366 SER A N 1
ATOM 2911 C CA . SER A 1 366 ? -23.143 -0.421 -0.515 1.00 83.81 366 SER A CA 1
ATOM 2912 C C . SER A 1 366 ? -24.356 -1.332 -0.684 1.00 83.81 366 SER A C 1
ATOM 2914 O O . SER A 1 366 ? -24.247 -2.472 -1.144 1.00 83.81 366 SER A O 1
ATOM 2916 N N . GLY A 1 367 ? -25.510 -0.878 -0.186 1.00 82.44 367 GLY A N 1
ATOM 2917 C CA . GLY A 1 367 ? -26.676 -1.741 0.007 1.00 82.44 367 GLY A CA 1
ATOM 2918 C C . GLY A 1 367 ? -26.383 -2.829 1.044 1.00 82.44 367 GLY A C 1
ATOM 2919 O O . GLY A 1 367 ? -26.114 -2.530 2.204 1.00 82.44 367 GLY A O 1
ATOM 2920 N N . THR A 1 368 ? -26.420 -4.094 0.625 1.00 79.19 368 THR A N 1
ATOM 2921 C CA . THR A 1 368 ? -26.114 -5.261 1.474 1.00 79.19 368 THR A CA 1
ATOM 2922 C C . THR A 1 368 ? -24.680 -5.771 1.318 1.00 79.19 368 THR A C 1
ATOM 2924 O O . THR A 1 368 ? -24.263 -6.649 2.075 1.00 79.19 368 THR A O 1
ATOM 2927 N N . LYS A 1 369 ? -23.917 -5.238 0.353 1.00 87.94 369 LYS A N 1
ATOM 2928 C CA . LYS A 1 369 ? -22.550 -5.678 0.057 1.00 87.94 369 LYS A CA 1
ATOM 2929 C C . LYS A 1 369 ? -21.533 -4.846 0.835 1.00 87.94 369 LYS A C 1
ATOM 2931 O O . LYS A 1 369 ? -21.620 -3.620 0.873 1.00 87.94 369 LYS A O 1
ATOM 2936 N N . VAL A 1 370 ? -20.539 -5.518 1.410 1.00 91.62 370 VAL A N 1
ATOM 2937 C CA . VAL A 1 370 ? -19.379 -4.867 2.031 1.00 91.62 370 VAL A CA 1
ATOM 2938 C C . VAL A 1 370 ? -18.481 -4.315 0.927 1.00 91.62 370 VAL A C 1
ATOM 2940 O O . VAL A 1 370 ? -17.961 -5.078 0.117 1.00 91.62 370 VAL A O 1
ATOM 2943 N N . SER A 1 371 ? -18.317 -2.994 0.883 1.00 88.19 371 SER A N 1
ATOM 2944 C CA . SER A 1 371 ? -17.484 -2.305 -0.111 1.00 88.19 371 SER A CA 1
ATOM 2945 C C . SER A 1 371 ? -16.089 -1.958 0.407 1.00 88.19 371 SER A C 1
ATOM 2947 O O . SER A 1 371 ? -15.194 -1.691 -0.387 1.00 88.19 371 SER A O 1
ATOM 2949 N N . ALA A 1 372 ? -15.893 -1.939 1.728 1.00 89.81 372 ALA A N 1
ATOM 2950 C CA . ALA A 1 372 ? -14.591 -1.728 2.352 1.00 89.81 372 ALA A CA 1
ATOM 2951 C C . ALA A 1 372 ? -14.539 -2.377 3.740 1.00 89.81 372 ALA A C 1
ATOM 2953 O O . ALA A 1 372 ? -15.547 -2.404 4.449 1.00 89.81 372 ALA A O 1
ATOM 2954 N N . VAL A 1 373 ? -13.349 -2.834 4.137 1.00 93.81 373 VAL A N 1
ATOM 2955 C CA . VAL A 1 373 ? -13.026 -3.284 5.499 1.00 93.81 373 VAL A CA 1
ATOM 2956 C C . VAL A 1 373 ? -11.756 -2.557 5.934 1.00 93.81 373 VAL A C 1
ATOM 2958 O O . VAL A 1 373 ? -10.748 -2.612 5.240 1.00 93.81 373 VAL A O 1
ATOM 2961 N N . GLN A 1 374 ? -11.805 -1.831 7.047 1.00 92.62 374 GLN A N 1
ATOM 2962 C CA . GLN A 1 374 ? -10.791 -0.847 7.428 1.00 92.62 374 GLN A CA 1
ATOM 2963 C C . GLN A 1 374 ? -10.393 -0.988 8.901 1.00 92.62 374 GLN A C 1
ATOM 2965 O O . GLN A 1 374 ? -11.256 -1.175 9.756 1.00 92.62 374 GLN A O 1
ATOM 2970 N N . PRO A 1 375 ? -9.108 -0.843 9.262 1.00 92.12 375 PRO A N 1
ATOM 2971 C CA . PRO A 1 375 ? -8.676 -0.966 10.656 1.00 92.12 375 PRO A CA 1
ATOM 2972 C C . PRO A 1 375 ? -8.955 0.297 11.496 1.00 92.12 375 PRO A C 1
ATOM 2974 O O . PRO A 1 375 ? -8.866 0.265 12.723 1.00 92.12 375 PRO A O 1
ATOM 2977 N N . VAL A 1 376 ? -9.248 1.437 10.857 1.00 88.62 376 VAL A N 1
ATOM 2978 C CA . VAL A 1 376 ? -9.448 2.752 11.494 1.00 88.62 376 VAL A CA 1
ATOM 2979 C C . VAL A 1 376 ? -10.506 3.571 10.747 1.00 88.62 376 VAL A C 1
ATOM 2981 O O . VAL A 1 376 ? -10.748 3.342 9.570 1.00 88.62 376 VAL A O 1
ATOM 2984 N N . THR A 1 377 ? -11.103 4.575 11.399 1.00 81.25 377 THR A N 1
ATOM 2985 C CA . THR A 1 377 ? -12.174 5.403 10.801 1.00 81.25 377 THR A CA 1
ATOM 2986 C C . THR A 1 377 ? -11.709 6.333 9.680 1.00 81.25 377 THR A C 1
ATOM 2988 O O . THR A 1 377 ? -12.500 6.695 8.821 1.00 81.25 377 THR A O 1
ATOM 2991 N N . ILE A 1 378 ? -10.449 6.776 9.719 1.00 76.94 378 ILE A N 1
ATOM 2992 C CA . ILE A 1 378 ? -9.821 7.565 8.651 1.00 76.94 378 ILE A CA 1
ATOM 2993 C C . ILE A 1 378 ? -8.740 6.671 8.061 1.00 76.94 378 ILE A C 1
ATOM 2995 O O . ILE A 1 378 ? -7.590 6.694 8.501 1.00 76.94 378 ILE A O 1
ATOM 2999 N N . SER A 1 379 ? -9.150 5.800 7.145 1.00 72.62 379 SER A N 1
ATOM 3000 C CA . SER A 1 379 ? -8.273 4.806 6.534 1.00 72.62 379 SER A CA 1
ATOM 3001 C C . SER A 1 379 ? -8.007 5.120 5.065 1.00 72.62 379 SER A C 1
ATOM 3003 O O . SER A 1 379 ? -8.651 5.980 4.459 1.00 72.62 379 SER A O 1
ATOM 3005 N N . ARG A 1 380 ? -7.028 4.418 4.495 1.00 74.25 380 ARG A N 1
ATOM 3006 C CA . ARG A 1 380 ? -6.900 4.302 3.047 1.00 74.25 380 ARG A CA 1
ATOM 3007 C C . ARG A 1 380 ? -8.078 3.478 2.503 1.00 74.25 380 ARG A C 1
ATOM 3009 O O . ARG A 1 380 ? -8.719 2.719 3.236 1.00 74.25 380 ARG A O 1
ATOM 3016 N N . ARG A 1 381 ? -8.376 3.640 1.220 1.00 77.12 381 ARG A N 1
ATOM 3017 C CA . ARG A 1 381 ? -9.301 2.794 0.463 1.00 77.12 381 ARG A CA 1
ATOM 3018 C C . ARG A 1 381 ? -8.565 2.128 -0.674 1.00 77.12 381 ARG A C 1
ATOM 3020 O O . ARG A 1 381 ? -7.617 2.707 -1.183 1.00 77.12 381 ARG A O 1
ATOM 3027 N N . LEU A 1 382 ? -9.011 0.944 -1.057 1.00 73.38 382 LEU A N 1
ATOM 3028 C CA . LEU A 1 382 ? -8.528 0.282 -2.259 1.00 73.38 382 LEU A CA 1
ATOM 3029 C C . LEU A 1 382 ? -9.280 0.827 -3.476 1.00 73.38 382 LEU A C 1
ATOM 3031 O O . LEU A 1 382 ? -10.477 1.111 -3.380 1.00 73.38 382 LEU A O 1
ATOM 3035 N N . TYR A 1 383 ? -8.583 0.984 -4.601 1.00 72.75 383 TYR A N 1
ATOM 3036 C CA . TYR A 1 383 ? -9.241 1.166 -5.897 1.00 72.75 383 TYR A CA 1
ATOM 3037 C C . TYR A 1 383 ? -10.087 -0.061 -6.242 1.00 72.75 383 TYR A C 1
ATOM 3039 O O . TYR A 1 383 ? -9.893 -1.131 -5.676 1.00 72.75 383 TYR A O 1
ATOM 3047 N N . LYS A 1 384 ? -11.029 0.084 -7.176 1.00 69.44 384 LYS A N 1
ATOM 3048 C CA . LYS A 1 384 ? -11.928 -1.011 -7.560 1.00 69.44 384 LYS A CA 1
ATOM 3049 C C . LYS A 1 384 ? -11.184 -2.184 -8.208 1.00 69.44 384 LYS A C 1
ATOM 3051 O O . LYS A 1 384 ? -11.467 -3.328 -7.866 1.00 69.44 384 LYS A O 1
ATOM 3056 N N . ASN A 1 385 ? -10.250 -1.871 -9.104 1.00 70.38 385 ASN A N 1
ATOM 3057 C CA . ASN A 1 385 ? -9.518 -2.840 -9.914 1.00 70.38 385 ASN A CA 1
ATOM 3058 C C . ASN A 1 385 ? -8.024 -2.800 -9.570 1.00 70.38 385 ASN A C 1
ATOM 3060 O O . ASN A 1 385 ? -7.492 -1.740 -9.212 1.00 70.38 385 ASN A O 1
ATOM 3064 N N . ALA A 1 386 ? -7.346 -3.937 -9.691 1.00 71.00 386 ALA A N 1
ATOM 3065 C CA . ALA A 1 386 ? -5.888 -3.985 -9.616 1.00 71.00 386 ALA A CA 1
ATOM 3066 C C . ALA A 1 386 ? -5.264 -3.440 -10.916 1.00 71.00 386 ALA A C 1
ATOM 3068 O O . ALA A 1 386 ? -5.887 -3.542 -11.977 1.00 71.00 386 ALA A O 1
ATOM 3069 N N . PRO A 1 387 ? -4.037 -2.881 -10.894 1.00 74.06 387 PRO A N 1
ATOM 3070 C CA . PRO A 1 387 ? -3.386 -2.429 -12.124 1.00 74.06 387 PRO A CA 1
ATOM 3071 C C . PRO A 1 387 ? -3.271 -3.528 -13.197 1.00 74.06 387 PRO A C 1
ATOM 3073 O O . PRO A 1 387 ? -3.381 -3.221 -14.383 1.00 74.06 387 PRO A O 1
ATOM 3076 N N . SER A 1 388 ? -3.124 -4.801 -12.811 1.00 76.69 388 SER A N 1
ATOM 3077 C CA . SER A 1 388 ? -3.084 -5.932 -13.751 1.00 76.69 388 SER A CA 1
ATOM 3078 C C . SER A 1 388 ? -4.406 -6.245 -14.452 1.00 76.69 388 SER A C 1
ATOM 3080 O O . SER A 1 388 ? -4.392 -6.842 -15.529 1.00 76.69 388 SER A O 1
ATOM 3082 N N . GLU A 1 389 ? -5.537 -5.820 -13.889 1.00 75.62 389 GLU A N 1
ATOM 3083 C CA . GLU A 1 389 ? -6.865 -5.945 -14.504 1.00 75.62 389 GLU A CA 1
ATOM 3084 C C . GLU A 1 389 ? -7.155 -4.807 -15.492 1.00 75.62 389 GLU A C 1
ATOM 3086 O O . GLU A 1 389 ? -8.049 -4.919 -16.332 1.00 75.62 389 GLU A O 1
ATOM 3091 N N . LEU A 1 390 ? -6.425 -3.692 -15.374 1.00 75.38 390 LEU A N 1
ATOM 3092 C CA . LEU A 1 390 ? -6.560 -2.529 -16.253 1.00 75.38 390 LEU A CA 1
ATOM 3093 C C . LEU A 1 390 ? -5.721 -2.661 -17.526 1.00 75.38 390 LEU A C 1
ATOM 3095 O O . LEU A 1 390 ? -6.070 -2.067 -18.545 1.00 75.38 390 LEU A O 1
ATOM 3099 N N . LEU A 1 391 ? -4.626 -3.421 -17.468 1.00 79.25 391 LEU A N 1
ATOM 3100 C CA . LEU A 1 391 ? -3.761 -3.668 -18.613 1.00 79.25 391 LEU A CA 1
ATOM 3101 C C . LEU A 1 391 ? -4.379 -4.728 -19.530 1.00 79.25 391 LEU A C 1
ATOM 3103 O O . LEU A 1 391 ? -4.695 -5.833 -19.087 1.00 79.25 391 LEU A O 1
ATOM 3107 N N . ASP A 1 392 ? -4.515 -4.398 -20.814 1.00 84.94 392 ASP A N 1
ATOM 3108 C CA . ASP A 1 392 ? -5.004 -5.340 -21.817 1.00 84.94 392 ASP A CA 1
ATOM 3109 C C . ASP A 1 392 ? -4.080 -6.566 -21.932 1.00 84.94 392 ASP A C 1
ATOM 3111 O O . ASP A 1 392 ? -2.855 -6.445 -21.855 1.00 84.94 392 ASP A O 1
ATOM 3115 N N . GLU A 1 393 ? -4.659 -7.754 -22.135 1.00 86.94 393 GLU A N 1
ATOM 3116 C CA . GLU A 1 393 ? -3.911 -9.017 -22.236 1.00 86.94 393 GLU A CA 1
ATOM 3117 C C . GLU A 1 393 ? -2.827 -8.973 -23.316 1.00 86.94 393 GLU A C 1
ATOM 3119 O O . GLU A 1 393 ? -1.747 -9.536 -23.139 1.00 86.94 393 GLU A O 1
ATOM 3124 N N . SER A 1 394 ? -3.079 -8.256 -24.414 1.00 89.25 394 SER A N 1
ATOM 3125 C CA . SER A 1 394 ? -2.116 -8.114 -25.503 1.00 89.25 394 SER A CA 1
ATOM 3126 C C . SER A 1 394 ? -0.821 -7.420 -25.060 1.00 89.25 394 SER A C 1
ATOM 3128 O O . SER A 1 394 ? 0.230 -7.677 -25.639 1.00 89.25 394 SER A O 1
ATOM 3130 N N . LEU A 1 395 ? -0.859 -6.604 -24.003 1.00 89.00 395 LEU A N 1
ATOM 3131 C CA . LEU A 1 395 ? 0.280 -5.846 -23.479 1.00 89.00 395 LEU A CA 1
ATOM 3132 C C . LEU A 1 395 ? 0.960 -6.496 -22.268 1.00 89.00 395 LEU A C 1
ATOM 3134 O O . LEU A 1 395 ? 2.017 -6.023 -21.838 1.00 89.00 395 LEU A O 1
ATOM 3138 N N . LYS A 1 396 ? 0.387 -7.566 -21.708 1.00 89.19 396 LYS A N 1
ATOM 3139 C CA . LYS A 1 396 ? 1.001 -8.304 -20.596 1.00 89.19 396 LYS A CA 1
ATOM 3140 C C . LYS A 1 396 ? 2.302 -8.989 -21.038 1.00 89.19 396 LYS A C 1
ATOM 3142 O O . LYS A 1 396 ? 2.447 -9.298 -22.223 1.00 89.19 396 LYS A O 1
ATOM 3147 N N . PRO A 1 397 ? 3.252 -9.246 -20.115 1.00 89.88 397 PRO A N 1
ATOM 3148 C CA . PRO A 1 397 ? 4.513 -9.905 -20.448 1.00 89.88 397 PRO A CA 1
ATOM 3149 C C . PRO A 1 397 ? 4.312 -11.201 -21.245 1.00 89.88 397 PRO A C 1
ATOM 3151 O O . PRO A 1 397 ? 3.451 -12.020 -20.918 1.00 89.88 397 PRO A O 1
ATOM 3154 N N . ALA A 1 398 ? 5.138 -11.415 -22.272 1.00 90.00 398 ALA A N 1
ATOM 3155 C CA . ALA A 1 398 ? 5.063 -12.615 -23.101 1.00 90.00 398 ALA A CA 1
ATOM 3156 C C . ALA A 1 398 ? 5.368 -13.868 -22.268 1.00 90.00 398 ALA A C 1
ATOM 3158 O O . ALA A 1 398 ? 6.359 -13.906 -21.528 1.00 90.00 398 ALA A O 1
ATOM 3159 N N . THR A 1 399 ? 4.547 -14.910 -22.419 1.00 88.38 399 THR A N 1
ATOM 3160 C CA . THR A 1 399 ? 4.723 -16.187 -21.702 1.00 88.38 399 THR A CA 1
ATOM 3161 C C . THR A 1 399 ? 5.380 -17.257 -22.574 1.00 88.38 399 THR A C 1
ATOM 3163 O O . THR A 1 399 ? 6.067 -18.144 -22.055 1.00 88.38 399 THR A O 1
ATOM 3166 N N . ARG A 1 400 ? 5.248 -17.150 -23.904 1.00 89.88 400 ARG A N 1
ATOM 3167 C CA . ARG A 1 400 ? 5.888 -18.031 -24.885 1.00 89.88 400 ARG A CA 1
ATOM 3168 C C . ARG A 1 400 ? 6.789 -17.249 -25.834 1.00 89.88 400 ARG A C 1
ATOM 3170 O O . ARG A 1 400 ? 6.614 -16.059 -26.058 1.00 89.88 400 ARG A O 1
ATOM 3177 N N . ILE A 1 401 ? 7.733 -17.965 -26.445 1.00 91.00 401 ILE A N 1
ATOM 3178 C CA . ILE A 1 401 ? 8.649 -17.409 -27.452 1.00 91.00 401 ILE A CA 1
ATOM 3179 C C . ILE A 1 401 ? 7.944 -17.008 -28.760 1.00 91.00 401 ILE A C 1
ATOM 3181 O O . ILE A 1 401 ? 8.485 -16.228 -29.534 1.00 91.00 401 ILE A O 1
ATOM 3185 N N . ASP A 1 402 ? 6.750 -17.536 -29.019 1.00 92.00 402 ASP A N 1
ATOM 3186 C CA . ASP A 1 402 ? 5.956 -17.157 -30.193 1.00 92.00 402 ASP A CA 1
ATOM 3187 C C . ASP A 1 402 ? 5.199 -15.840 -29.956 1.00 92.00 402 ASP A C 1
ATOM 3189 O O . ASP A 1 402 ? 4.849 -15.155 -30.910 1.00 92.00 402 ASP A O 1
ATOM 3193 N N . ASP A 1 403 ? 5.045 -15.445 -28.687 1.00 92.38 403 ASP A N 1
ATOM 3194 C CA . ASP A 1 403 ? 4.340 -14.236 -28.263 1.00 92.38 403 ASP A CA 1
ATOM 3195 C C . ASP A 1 403 ? 5.312 -13.054 -28.098 1.00 92.38 403 ASP A C 1
ATOM 3197 O O . ASP A 1 403 ? 5.037 -12.112 -27.359 1.00 92.38 403 ASP A O 1
ATOM 3201 N N . LEU A 1 404 ? 6.513 -13.086 -28.681 1.00 94.25 404 LEU A N 1
ATOM 3202 C CA . LEU A 1 404 ? 7.448 -11.974 -28.496 1.00 94.25 404 LEU A CA 1
ATOM 3203 C C . LEU A 1 404 ? 6.976 -10.762 -29.286 1.00 94.25 404 LEU A C 1
ATOM 3205 O O . LEU A 1 404 ? 6.770 -10.862 -30.492 1.00 94.25 404 LEU A O 1
ATOM 3209 N N . SER A 1 405 ? 6.868 -9.617 -28.614 1.00 95.25 405 SER A N 1
ATOM 3210 C CA . SER A 1 405 ? 6.589 -8.324 -29.243 1.00 95.25 405 SER A CA 1
ATOM 3211 C C . SER A 1 405 ? 7.853 -7.745 -29.913 1.00 95.25 405 SER A C 1
ATOM 3213 O O . SER A 1 405 ? 8.959 -8.248 -29.673 1.00 95.25 405 SER A O 1
ATOM 3215 N N . PRO A 1 406 ? 7.762 -6.684 -30.738 1.00 95.31 406 PRO A N 1
ATOM 3216 C CA . PRO A 1 406 ? 8.933 -6.056 -31.353 1.00 95.31 406 PRO A CA 1
ATOM 3217 C C . PRO A 1 406 ? 10.057 -5.742 -30.353 1.00 95.31 406 PRO A C 1
ATOM 3219 O O . PRO A 1 406 ? 11.223 -6.058 -30.611 1.00 95.31 406 PRO A O 1
ATOM 3222 N N . ALA A 1 407 ? 9.724 -5.180 -29.185 1.00 94.69 407 ALA A N 1
ATOM 3223 C CA . ALA A 1 407 ? 10.714 -4.856 -28.160 1.00 94.69 407 ALA A CA 1
ATOM 3224 C C . ALA A 1 407 ? 11.430 -6.101 -27.618 1.00 94.69 407 ALA A C 1
ATOM 3226 O O . ALA A 1 407 ? 12.654 -6.099 -27.475 1.00 94.69 407 ALA A O 1
ATOM 3227 N N . ASP A 1 408 ? 10.704 -7.192 -27.379 1.00 94.31 408 ASP A N 1
ATOM 3228 C CA . ASP A 1 408 ? 11.280 -8.458 -26.921 1.00 94.31 408 ASP A CA 1
ATOM 3229 C C . ASP A 1 408 ? 12.285 -9.025 -27.935 1.00 94.31 408 ASP A C 1
ATOM 3231 O O . ASP A 1 408 ? 13.375 -9.473 -27.566 1.00 94.31 408 ASP A O 1
ATOM 3235 N N . ARG A 1 409 ? 11.964 -8.942 -29.233 1.00 93.00 409 ARG A N 1
ATOM 3236 C CA . ARG A 1 409 ? 12.824 -9.429 -30.327 1.00 93.00 409 ARG A CA 1
ATOM 3237 C C . ARG A 1 409 ? 14.068 -8.559 -30.551 1.00 93.00 409 ARG A C 1
ATOM 3239 O O . ARG A 1 409 ? 15.106 -9.049 -31.002 1.00 93.00 409 ARG A O 1
ATOM 3246 N N . VAL A 1 410 ? 14.008 -7.268 -30.233 1.00 93.38 410 VAL A N 1
ATOM 3247 C CA . VAL A 1 410 ? 15.158 -6.357 -30.375 1.00 93.38 410 VAL A CA 1
ATOM 3248 C C . VAL A 1 410 ? 16.039 -6.372 -29.126 1.00 93.38 410 VAL A C 1
ATOM 3250 O O . VAL A 1 410 ? 17.261 -6.523 -29.222 1.00 93.38 410 VAL A O 1
ATOM 3253 N N . PHE A 1 411 ? 15.441 -6.247 -27.943 1.00 94.00 411 PHE A N 1
ATOM 3254 C CA . PHE A 1 411 ? 16.159 -6.038 -26.683 1.00 94.00 411 PHE A CA 1
ATOM 3255 C C . PHE A 1 411 ? 16.422 -7.333 -25.908 1.00 94.00 411 PHE A C 1
ATOM 3257 O O . PHE A 1 411 ? 17.361 -7.371 -25.099 1.00 94.00 411 PHE A O 1
ATOM 3264 N N . GLY A 1 412 ? 15.683 -8.396 -26.221 1.00 92.56 412 GLY A N 1
ATOM 3265 C CA . GLY A 1 412 ? 15.749 -9.701 -25.579 1.00 92.56 412 GLY A CA 1
ATOM 3266 C C . GLY A 1 412 ? 14.603 -9.923 -24.596 1.00 92.56 412 GLY A C 1
ATOM 3267 O O . GLY A 1 412 ? 14.008 -8.982 -24.063 1.00 92.56 412 GLY A O 1
ATOM 3268 N N . TRP A 1 413 ? 14.347 -11.197 -24.320 1.00 92.50 413 TRP A N 1
ATOM 3269 C CA . TRP A 1 413 ? 13.263 -11.651 -23.458 1.00 92.50 413 TRP A CA 1
ATOM 3270 C C . TRP A 1 413 ? 13.722 -12.792 -22.559 1.00 92.50 413 TRP A C 1
ATOM 3272 O O . TRP A 1 413 ? 14.556 -13.617 -22.940 1.00 92.50 413 TRP A O 1
ATOM 3282 N N . VAL A 1 414 ? 13.158 -12.836 -21.359 1.00 87.94 414 VAL A N 1
ATOM 3283 C CA . VAL A 1 414 ? 13.287 -13.950 -20.424 1.00 87.94 414 VAL A CA 1
ATOM 3284 C C . VAL A 1 414 ? 11.896 -14.225 -19.883 1.00 87.94 414 VAL A C 1
ATOM 3286 O O . VAL A 1 414 ? 11.209 -13.301 -19.451 1.00 87.94 414 VAL A O 1
ATOM 3289 N N . ARG A 1 415 ? 11.495 -15.493 -19.902 1.00 83.94 415 ARG A N 1
ATOM 3290 C CA . ARG A 1 415 ? 10.213 -15.938 -19.362 1.00 83.94 415 ARG A CA 1
ATOM 3291 C C . ARG A 1 415 ? 10.123 -15.606 -17.864 1.00 83.94 415 ARG A C 1
ATOM 3293 O O . ARG A 1 415 ? 11.053 -15.912 -17.118 1.00 83.94 415 ARG A O 1
ATOM 3300 N N . GLN A 1 416 ? 9.022 -14.978 -17.446 1.00 73.00 416 GLN A N 1
ATOM 3301 C CA . GLN A 1 416 ? 8.842 -14.449 -16.082 1.00 73.00 416 GLN A CA 1
ATOM 3302 C C . GLN A 1 416 ? 7.977 -15.316 -15.158 1.00 73.00 416 GLN A C 1
ATOM 3304 O O . GLN A 1 416 ? 7.892 -15.035 -13.962 1.00 73.00 416 GLN A O 1
ATOM 3309 N N . ASP A 1 417 ? 7.327 -16.365 -15.662 1.00 67.69 417 ASP A N 1
ATOM 3310 C CA . ASP A 1 417 ? 6.440 -17.177 -14.834 1.00 67.69 417 ASP A CA 1
ATOM 3311 C C . ASP A 1 417 ? 7.200 -17.966 -13.756 1.00 67.69 417 ASP A C 1
ATOM 3313 O O . ASP A 1 417 ? 8.208 -18.632 -13.985 1.00 67.69 417 ASP A O 1
ATOM 3317 N N . LYS A 1 418 ? 6.676 -17.896 -12.531 1.00 54.62 418 LYS A N 1
ATOM 3318 C CA . LYS A 1 418 ? 7.171 -18.643 -11.365 1.00 54.62 418 LYS A CA 1
ATOM 3319 C C . LYS A 1 418 ? 6.393 -19.947 -11.137 1.00 54.62 418 LYS A C 1
ATOM 3321 O O . LYS A 1 418 ? 6.321 -20.409 -10.000 1.00 54.62 418 LYS A O 1
ATOM 3326 N N . GLN A 1 419 ? 5.769 -20.531 -12.167 1.00 43.91 419 GLN A N 1
ATOM 3327 C CA . GLN A 1 419 ? 4.986 -21.760 -11.993 1.00 43.91 419 GLN A CA 1
ATOM 3328 C C . GLN A 1 419 ? 5.876 -23.013 -11.940 1.00 43.91 419 GLN A C 1
ATOM 3330 O O . GLN A 1 419 ? 6.518 -23.399 -12.909 1.00 43.91 419 GLN A O 1
ATOM 3335 N N . ASP A 1 420 ? 5.862 -23.619 -10.751 1.00 40.06 420 ASP A N 1
ATOM 3336 C CA . ASP A 1 420 ? 6.220 -24.986 -10.379 1.00 40.06 420 ASP A CA 1
ATOM 3337 C C . ASP A 1 420 ? 7.581 -25.552 -10.817 1.00 40.06 420 ASP A C 1
ATOM 3339 O O . ASP A 1 420 ? 7.765 -26.158 -11.872 1.00 40.06 420 ASP A O 1
ATOM 3343 N N . ASN A 1 421 ? 8.499 -25.534 -9.843 1.00 40.81 421 ASN A N 1
ATOM 3344 C CA . ASN A 1 421 ? 9.697 -26.373 -9.724 1.00 40.81 421 ASN A CA 1
ATOM 3345 C C . ASN A 1 421 ? 9.367 -27.887 -9.642 1.00 40.81 421 ASN A C 1
ATOM 3347 O O . ASN A 1 421 ? 9.807 -28.569 -8.716 1.00 40.81 421 ASN A O 1
ATOM 3351 N N . LYS A 1 422 ? 8.569 -28.441 -10.563 1.00 42.47 422 LYS A N 1
ATOM 3352 C CA . LYS A 1 422 ? 8.227 -29.878 -10.587 1.00 42.47 422 LYS A CA 1
ATOM 3353 C C . LYS A 1 422 ? 8.575 -30.613 -11.877 1.00 42.47 422 LYS A C 1
ATOM 3355 O O . LYS A 1 422 ? 8.364 -31.818 -11.955 1.00 42.47 422 LYS A O 1
ATOM 3360 N N . SER A 1 423 ? 9.218 -29.964 -12.844 1.00 42.56 423 SER A N 1
ATOM 3361 C CA . SER A 1 423 ? 9.942 -30.695 -13.886 1.00 42.56 423 SER A CA 1
ATOM 3362 C C . SER A 1 423 ? 11.291 -30.040 -14.155 1.00 42.56 423 SER A C 1
ATOM 3364 O O . SER A 1 423 ? 11.380 -28.894 -14.579 1.00 42.56 423 SER A O 1
ATOM 3366 N N . GLN A 1 424 ? 12.365 -30.794 -13.927 1.00 42.72 424 GLN A N 1
ATOM 3367 C CA . GLN A 1 424 ? 13.759 -30.357 -14.079 1.00 42.72 424 GLN A CA 1
ATOM 3368 C C . GLN A 1 424 ? 14.138 -29.992 -15.537 1.00 42.72 424 GLN A C 1
ATOM 3370 O O . GLN A 1 424 ? 15.277 -29.619 -15.797 1.00 42.72 424 GLN A O 1
ATOM 3375 N N . TYR A 1 425 ? 13.187 -30.076 -16.480 1.00 42.81 425 TYR A N 1
ATOM 3376 C CA . TYR A 1 425 ? 13.387 -29.895 -17.919 1.00 42.81 425 TYR A CA 1
ATOM 3377 C C . TYR A 1 425 ? 12.259 -29.138 -18.655 1.00 42.81 425 TYR A C 1
ATOM 3379 O O . TYR A 1 425 ? 12.327 -29.041 -19.882 1.00 42.81 425 TYR A O 1
ATOM 3387 N N . SER A 1 426 ? 11.260 -28.545 -17.977 1.00 44.50 426 SER A N 1
ATOM 3388 C CA . SER A 1 426 ? 10.400 -27.540 -18.639 1.00 44.50 426 SER A CA 1
ATOM 3389 C C . SER A 1 426 ? 11.191 -26.230 -18.759 1.00 44.50 426 SER A C 1
ATOM 3391 O O . SER A 1 426 ? 11.288 -25.406 -17.856 1.00 44.50 426 SER A O 1
ATOM 3393 N N . LYS A 1 427 ? 11.924 -26.143 -19.869 1.00 52.25 427 LYS A N 1
ATOM 3394 C CA . LYS A 1 427 ? 12.999 -25.188 -20.146 1.00 52.25 427 LYS A CA 1
ATOM 3395 C C . LYS A 1 427 ? 12.574 -23.736 -19.901 1.00 52.25 427 LYS A C 1
ATOM 3397 O O . LYS A 1 427 ? 11.648 -23.237 -20.534 1.00 52.25 427 LYS A O 1
ATOM 3402 N N . ARG A 1 428 ? 13.351 -23.043 -19.063 1.00 58.59 428 ARG A N 1
ATOM 3403 C CA . ARG A 1 428 ? 13.442 -21.576 -19.011 1.00 58.59 428 ARG A CA 1
ATOM 3404 C C . ARG A 1 428 ? 13.547 -21.035 -20.442 1.00 58.59 428 ARG A C 1
ATOM 3406 O O . ARG A 1 428 ? 14.535 -21.301 -21.124 1.00 58.59 428 ARG A O 1
ATOM 3413 N N . GLY A 1 429 ? 12.519 -20.327 -20.902 1.00 76.94 429 GLY A N 1
ATOM 3414 C CA . GLY A 1 429 ? 12.535 -19.650 -22.194 1.00 76.94 429 GLY A CA 1
ATOM 3415 C C . GLY A 1 429 ? 13.343 -18.364 -22.083 1.00 76.94 429 GLY A C 1
ATOM 3416 O O . GLY A 1 429 ? 13.086 -17.550 -21.199 1.00 76.94 429 GLY A O 1
ATOM 3417 N N . ALA A 1 430 ? 14.331 -18.183 -22.950 1.00 87.88 430 ALA A N 1
ATOM 3418 C CA . ALA A 1 430 ? 15.037 -16.920 -23.081 1.00 87.88 430 ALA A CA 1
ATOM 3419 C C . ALA A 1 430 ? 15.397 -16.693 -24.544 1.00 87.88 430 ALA A C 1
ATOM 3421 O O . ALA A 1 430 ? 15.727 -17.633 -25.270 1.00 87.88 430 ALA A O 1
ATOM 3422 N N . TYR A 1 431 ? 15.360 -15.435 -24.951 1.00 90.81 431 TYR A N 1
ATOM 3423 C CA . TYR A 1 431 ? 15.756 -14.995 -26.272 1.00 90.81 431 TYR A CA 1
ATOM 3424 C C . TYR A 1 431 ? 16.759 -13.851 -26.142 1.00 90.81 431 TYR A C 1
ATOM 3426 O O . TYR A 1 431 ? 16.550 -12.877 -25.412 1.00 90.81 431 TYR A O 1
ATOM 3434 N N . LYS A 1 432 ? 17.891 -13.987 -26.831 1.00 91.50 432 LYS A N 1
ATOM 3435 C CA . LYS A 1 432 ? 18.957 -12.990 -26.799 1.00 91.50 432 LYS A CA 1
ATOM 3436 C C . LYS A 1 432 ? 18.565 -11.825 -27.708 1.00 91.50 432 LYS A C 1
ATOM 3438 O O . LYS A 1 432 ? 18.213 -12.022 -28.856 1.00 91.50 432 LYS A O 1
ATOM 3443 N N . GLY A 1 433 ? 18.649 -10.594 -27.213 1.00 91.06 433 GLY A N 1
ATOM 3444 C CA . GLY A 1 433 ? 18.354 -9.422 -28.042 1.00 91.06 433 GLY A CA 1
ATOM 3445 C C . GLY A 1 433 ? 19.308 -9.278 -29.234 1.00 91.06 433 GLY A C 1
ATOM 3446 O O . GLY A 1 433 ? 20.494 -9.614 -29.143 1.00 91.06 433 GLY A O 1
ATOM 3447 N N . ASN A 1 434 ? 18.793 -8.718 -30.328 1.00 91.06 434 ASN A N 1
ATOM 3448 C CA . ASN A 1 434 ? 19.563 -8.365 -31.522 1.00 91.06 434 ASN A CA 1
ATOM 3449 C C . ASN A 1 434 ? 20.389 -7.075 -31.347 1.00 91.06 434 ASN A C 1
ATOM 3451 O O . ASN A 1 434 ? 21.395 -6.894 -32.032 1.00 91.06 434 ASN A O 1
ATOM 3455 N N . LEU A 1 435 ? 20.023 -6.203 -30.399 1.00 92.25 435 LEU A N 1
ATOM 3456 C CA . LEU A 1 435 ? 20.748 -4.963 -30.112 1.00 92.25 435 LEU A CA 1
ATOM 3457 C C . LEU A 1 435 ? 21.864 -5.163 -29.075 1.00 92.25 435 LEU A C 1
ATOM 3459 O O . LEU A 1 435 ? 21.639 -5.664 -27.965 1.00 92.25 435 LEU A O 1
ATOM 3463 N N . ARG A 1 436 ? 23.068 -4.684 -29.407 1.00 91.94 436 ARG A N 1
ATOM 3464 C CA . ARG A 1 436 ? 24.213 -4.580 -28.490 1.00 91.94 436 ARG A CA 1
ATOM 3465 C C . ARG A 1 436 ? 24.684 -3.134 -28.431 1.00 91.94 436 ARG A C 1
ATOM 3467 O O . ARG A 1 436 ? 24.799 -2.492 -29.468 1.00 91.94 436 ARG A O 1
ATOM 3474 N N . ILE A 1 437 ? 24.977 -2.657 -27.226 1.00 93.69 437 ILE A N 1
ATOM 3475 C CA . ILE A 1 437 ? 25.475 -1.302 -26.982 1.00 93.69 437 ILE A CA 1
ATOM 3476 C C . ILE A 1 437 ? 26.881 -1.423 -26.403 1.00 93.69 437 ILE A C 1
ATOM 3478 O O . ILE A 1 437 ? 27.080 -2.099 -25.392 1.00 93.69 437 ILE A O 1
ATOM 3482 N N . SER A 1 438 ? 27.848 -0.810 -27.079 1.00 92.12 438 SER A N 1
ATOM 3483 C CA . SER A 1 438 ? 29.232 -0.714 -26.610 1.00 92.12 438 SER A CA 1
ATOM 3484 C C . SER A 1 438 ? 29.353 0.301 -25.462 1.00 92.12 438 SER A C 1
ATOM 3486 O O . SER A 1 438 ? 28.474 1.151 -25.317 1.00 92.12 438 SER A O 1
ATOM 3488 N N . PRO A 1 439 ? 30.421 0.247 -24.643 1.00 89.06 439 PRO A N 1
ATOM 3489 C CA . PRO A 1 439 ? 30.726 1.289 -23.661 1.00 89.06 439 PRO A CA 1
ATOM 3490 C C . PRO A 1 439 ? 30.666 2.693 -24.275 1.00 89.06 439 PRO A C 1
ATOM 3492 O O . PRO A 1 439 ? 31.273 2.928 -25.318 1.00 89.06 439 PRO A O 1
ATOM 3495 N N . ALA A 1 440 ? 29.937 3.609 -23.634 1.00 90.31 440 ALA A N 1
ATOM 3496 C CA . ALA A 1 440 ? 29.961 5.017 -24.008 1.00 90.31 440 ALA A CA 1
ATOM 3497 C C . ALA A 1 440 ? 31.302 5.634 -23.590 1.00 90.31 440 ALA A C 1
ATOM 3499 O O . ALA A 1 440 ? 31.808 5.336 -22.507 1.00 90.31 440 ALA A O 1
ATOM 3500 N N . ILE A 1 441 ? 31.866 6.487 -24.446 1.00 90.38 441 ILE A N 1
ATOM 3501 C CA . ILE A 1 441 ? 33.152 7.152 -24.214 1.00 90.38 441 ILE A CA 1
ATOM 3502 C C . ILE A 1 441 ? 32.894 8.647 -24.050 1.00 90.38 441 ILE A C 1
ATOM 3504 O O . ILE A 1 441 ? 32.293 9.274 -24.922 1.00 90.38 441 ILE A O 1
ATOM 3508 N N . CYS A 1 442 ? 33.361 9.227 -22.943 1.00 90.19 442 CYS A N 1
ATOM 3509 C CA . CYS A 1 442 ? 33.261 10.663 -22.716 1.00 90.19 442 CYS A CA 1
ATOM 3510 C C . CYS A 1 442 ? 34.409 11.399 -23.425 1.00 90.19 442 CYS A C 1
ATOM 3512 O O . CYS A 1 442 ? 35.578 11.331 -23.028 1.00 90.19 442 CYS A O 1
ATOM 3514 N N . THR A 1 443 ? 34.076 12.117 -24.497 1.00 89.19 443 THR A N 1
ATOM 3515 C CA . THR A 1 443 ? 35.045 12.883 -25.297 1.00 89.19 443 THR A CA 1
ATOM 3516 C C . THR A 1 443 ? 35.266 14.302 -24.776 1.00 89.19 443 THR A C 1
ATOM 3518 O O . THR A 1 443 ? 36.232 14.947 -25.172 1.00 89.19 443 THR A O 1
ATOM 3521 N N . THR A 1 444 ? 34.415 14.788 -23.872 1.00 87.25 444 THR A N 1
ATOM 3522 C CA . THR A 1 444 ? 34.560 16.104 -23.237 1.00 87.25 444 THR A CA 1
ATOM 3523 C C . THR A 1 444 ? 35.789 16.122 -22.316 1.00 87.25 444 THR A C 1
ATOM 3525 O O . THR A 1 444 ? 36.116 15.114 -21.678 1.00 87.25 444 THR A O 1
ATOM 3528 N N . LEU A 1 445 ? 36.513 17.248 -22.295 1.00 82.75 445 LEU A N 1
ATOM 3529 C CA . LEU A 1 445 ? 37.740 17.420 -21.503 1.00 82.75 445 LEU A CA 1
ATOM 3530 C C . LEU A 1 445 ? 37.441 17.661 -20.019 1.00 82.75 445 LEU A C 1
ATOM 3532 O O . LEU A 1 445 ? 38.058 17.012 -19.183 1.00 82.75 445 LEU A O 1
ATOM 3536 N N . ASP A 1 446 ? 36.465 18.522 -19.719 1.00 80.75 446 ASP A N 1
ATOM 3537 C CA . ASP A 1 446 ? 35.980 18.796 -18.362 1.00 80.75 446 ASP A CA 1
ATOM 3538 C C . ASP A 1 446 ? 34.463 18.527 -18.276 1.00 80.75 446 ASP A C 1
ATOM 3540 O O . ASP A 1 446 ? 33.644 19.429 -18.441 1.00 80.75 446 ASP A O 1
ATOM 3544 N N . PRO A 1 447 ? 34.060 17.247 -18.193 1.00 76.25 447 PRO A N 1
ATOM 3545 C CA . PRO A 1 447 ? 32.658 16.839 -18.297 1.00 76.25 447 PRO A CA 1
ATOM 3546 C C . PRO A 1 447 ? 31.844 17.022 -17.013 1.00 76.25 447 PRO A C 1
ATOM 3548 O O . PRO A 1 447 ? 30.629 16.828 -17.048 1.00 76.25 447 PRO A O 1
ATOM 3551 N N . VAL A 1 448 ? 32.491 17.300 -15.880 1.00 72.94 448 VAL A N 1
ATOM 3552 C CA . VAL A 1 448 ? 31.816 17.418 -14.585 1.00 72.94 448 VAL A CA 1
ATOM 3553 C C . VAL A 1 448 ? 31.644 18.896 -14.278 1.00 72.94 448 VAL A C 1
ATOM 3555 O O . VAL A 1 448 ? 32.560 19.551 -13.794 1.00 72.94 448 VAL A O 1
ATOM 3558 N N . GLU A 1 449 ? 30.450 19.421 -14.542 1.00 65.69 449 GLU A N 1
ATOM 3559 C CA . GLU A 1 449 ? 30.092 20.767 -14.105 1.00 65.69 449 GLU A CA 1
ATOM 3560 C C . GLU A 1 449 ? 30.060 20.808 -12.570 1.00 65.69 449 GLU A C 1
ATOM 3562 O O . GLU A 1 449 ? 29.133 20.313 -11.927 1.00 65.69 449 GLU A O 1
ATOM 3567 N N . LEU A 1 450 ? 31.095 21.391 -11.967 1.00 61.41 450 LEU A N 1
ATOM 3568 C CA . LEU A 1 450 ? 31.091 21.784 -10.563 1.00 61.41 450 LEU A CA 1
ATOM 3569 C C . LEU A 1 450 ? 30.548 23.214 -10.474 1.00 61.41 450 LEU A C 1
ATOM 3571 O O . LEU A 1 450 ? 31.287 24.166 -10.724 1.00 61.41 450 LEU A O 1
ATOM 3575 N N . PRO A 1 451 ? 29.271 23.382 -10.091 1.00 54.09 451 PRO A N 1
ATOM 3576 C CA . PRO A 1 451 ? 29.020 24.326 -9.010 1.00 54.09 451 PRO A CA 1
ATOM 3577 C C . PRO A 1 451 ? 27.809 23.899 -8.170 1.00 54.09 451 PRO A C 1
ATOM 3579 O O . PRO A 1 451 ? 26.773 24.557 -8.183 1.00 54.09 451 PRO A O 1
ATOM 3582 N N . PHE A 1 452 ? 27.919 22.816 -7.400 1.00 54.81 452 PHE A N 1
ATOM 3583 C CA . PHE A 1 452 ? 26.934 22.557 -6.336 1.00 54.81 452 PHE A CA 1
ATOM 3584 C C . PHE A 1 452 ? 27.492 22.769 -4.920 1.00 54.81 452 PHE A C 1
ATOM 3586 O O . PHE A 1 452 ? 26.766 22.630 -3.937 1.00 54.81 452 PHE A O 1
ATOM 3593 N N . GLY A 1 453 ? 28.764 23.180 -4.813 1.00 55.16 453 GLY A N 1
ATOM 3594 C CA . GLY A 1 453 ? 29.465 23.354 -3.539 1.00 55.16 453 GLY A CA 1
ATOM 3595 C C . GLY A 1 453 ? 29.549 22.056 -2.728 1.00 55.16 453 GLY A C 1
ATOM 3596 O O . GLY A 1 453 ? 29.163 20.987 -3.197 1.00 55.16 453 GLY A O 1
ATOM 3597 N N . ASP A 1 454 ? 30.004 22.159 -1.479 1.00 58.06 454 ASP A N 1
ATOM 3598 C CA . ASP A 1 454 ? 30.185 21.005 -0.578 1.00 58.06 454 ASP A CA 1
ATOM 3599 C C . ASP A 1 454 ? 28.872 20.271 -0.236 1.00 58.06 454 ASP A C 1
ATOM 3601 O O . ASP A 1 454 ? 28.891 19.169 0.307 1.00 58.06 454 ASP A O 1
ATOM 3605 N N . ASN A 1 455 ? 27.719 20.875 -0.547 1.00 58.41 455 ASN A N 1
ATOM 3606 C CA . ASN A 1 455 ? 26.396 20.349 -0.208 1.00 58.41 455 ASN A CA 1
ATOM 3607 C C . ASN A 1 455 ? 25.736 19.539 -1.344 1.00 58.41 455 ASN A C 1
ATOM 3609 O O . ASN A 1 455 ? 24.687 18.936 -1.109 1.00 58.41 455 ASN A O 1
ATOM 3613 N N . GLY A 1 456 ? 26.324 19.510 -2.549 1.00 64.69 456 GLY A N 1
ATOM 3614 C CA . GLY A 1 456 ? 25.785 18.783 -3.707 1.00 64.69 456 GLY A CA 1
ATOM 3615 C C . GLY A 1 456 ? 24.471 19.355 -4.267 1.00 64.69 456 GLY A C 1
ATOM 3616 O O . GLY A 1 456 ? 23.935 20.350 -3.780 1.00 64.69 456 GLY A O 1
ATOM 3617 N N . PHE A 1 457 ? 23.947 18.743 -5.338 1.00 69.00 457 PHE A N 1
ATOM 3618 C CA . PHE A 1 457 ? 22.665 19.137 -5.937 1.00 69.00 457 PHE A CA 1
ATOM 3619 C C . PHE A 1 457 ? 21.516 18.340 -5.300 1.00 69.00 457 PHE A C 1
ATOM 3621 O O . PHE A 1 457 ? 21.458 17.118 -5.477 1.00 69.00 457 PHE A O 1
ATOM 3628 N N . PRO A 1 458 ? 20.588 18.977 -4.560 1.00 67.06 458 PRO A N 1
ATOM 3629 C CA . PRO A 1 458 ? 19.480 18.262 -3.947 1.00 67.06 458 PRO A CA 1
ATOM 3630 C C . PRO A 1 458 ? 18.514 17.766 -5.027 1.00 67.06 458 PRO A C 1
ATOM 3632 O O . PRO A 1 458 ? 17.849 18.549 -5.702 1.00 67.06 458 PRO A O 1
ATOM 3635 N N . LEU A 1 459 ? 18.400 16.446 -5.165 1.00 62.28 459 LEU A N 1
ATOM 3636 C CA . LEU A 1 459 ? 17.423 15.846 -6.065 1.00 62.28 459 LEU A CA 1
ATOM 3637 C C . LEU A 1 459 ? 16.030 15.926 -5.451 1.00 62.28 459 LEU A C 1
ATOM 3639 O O . LEU A 1 459 ? 15.773 15.386 -4.372 1.00 62.28 459 LEU A O 1
ATOM 3643 N N . ALA A 1 460 ? 15.107 16.563 -6.170 1.00 57.69 460 ALA A N 1
ATOM 3644 C CA . ALA A 1 460 ? 13.692 16.388 -5.895 1.00 57.69 460 ALA A CA 1
ATOM 3645 C C . ALA A 1 460 ? 13.354 14.892 -6.015 1.00 57.69 460 ALA A C 1
ATOM 3647 O O . ALA A 1 460 ? 13.828 14.203 -6.920 1.00 57.69 460 ALA A O 1
ATOM 3648 N N . ILE A 1 461 ? 12.538 14.370 -5.098 1.00 53.91 461 ILE A N 1
ATOM 3649 C CA . ILE A 1 461 ? 12.060 12.983 -5.154 1.00 53.91 461 ILE A CA 1
ATOM 3650 C C . ILE A 1 461 ? 11.085 12.878 -6.338 1.00 53.91 461 ILE A C 1
ATOM 3652 O O . ILE A 1 461 ? 9.877 13.037 -6.177 1.00 53.91 461 ILE A O 1
ATOM 3656 N N . LEU A 1 462 ? 11.621 12.661 -7.540 1.00 48.44 462 LEU A N 1
ATOM 3657 C CA . LEU A 1 462 ? 10.868 12.638 -8.799 1.00 48.44 462 LEU A CA 1
ATOM 3658 C C . LEU A 1 462 ? 10.273 11.257 -9.119 1.00 48.44 462 LEU A C 1
ATOM 3660 O O . LEU A 1 462 ? 9.450 11.152 -10.017 1.00 48.44 462 LEU A O 1
ATOM 3664 N N . GLY A 1 463 ? 10.663 10.206 -8.390 1.00 43.72 463 GLY A N 1
ATOM 3665 C CA . GLY A 1 463 ? 10.473 8.807 -8.802 1.00 43.72 463 GLY A CA 1
ATOM 3666 C C . GLY A 1 463 ? 9.331 8.022 -8.151 1.00 43.72 463 GLY A C 1
ATOM 3667 O O . GLY A 1 463 ? 9.185 6.841 -8.451 1.00 43.72 463 GLY A O 1
ATOM 3668 N N . GLN A 1 464 ? 8.551 8.602 -7.231 1.00 42.09 464 GLN A N 1
ATOM 3669 C CA . GLN A 1 464 ? 7.417 7.874 -6.653 1.00 42.09 464 GLN A CA 1
ATOM 3670 C C . GLN A 1 464 ? 6.145 8.244 -7.420 1.00 42.09 464 GLN A C 1
ATOM 3672 O O . GLN A 1 464 ? 5.798 9.431 -7.408 1.00 42.09 464 GLN A O 1
ATOM 3677 N N . PRO A 1 465 ? 5.426 7.283 -8.041 1.00 46.88 465 PRO A N 1
ATOM 3678 C CA . PRO A 1 465 ? 4.106 7.568 -8.581 1.00 46.88 465 PRO A CA 1
ATOM 3679 C C . PRO A 1 465 ? 3.279 8.142 -7.440 1.00 46.88 465 PRO A C 1
ATOM 3681 O O . PRO A 1 465 ? 3.113 7.496 -6.406 1.00 46.88 465 PRO A O 1
ATOM 3684 N N . LYS A 1 466 ? 2.847 9.395 -7.581 1.00 53.94 466 LYS A N 1
ATOM 3685 C CA . LYS A 1 466 ? 1.978 10.059 -6.611 1.00 53.94 466 LYS A CA 1
ATOM 3686 C C . LYS A 1 466 ? 0.585 9.488 -6.856 1.00 53.94 466 LYS A C 1
ATOM 3688 O O . LYS A 1 466 ? -0.067 9.938 -7.794 1.00 53.94 466 LYS A O 1
ATOM 3693 N N . PRO A 1 467 ? 0.084 8.524 -6.062 1.00 47.88 467 PRO A N 1
ATOM 3694 C CA . PRO A 1 467 ? -1.198 7.880 -6.360 1.00 47.88 467 PRO A CA 1
ATOM 3695 C C . PRO A 1 467 ? -2.358 8.884 -6.275 1.00 47.88 467 PRO A C 1
ATOM 3697 O O . PRO A 1 467 ? -3.415 8.677 -6.854 1.00 47.88 467 PRO A O 1
ATOM 3700 N N . GLU A 1 468 ? -2.130 9.991 -5.561 1.00 47.28 468 GLU A N 1
ATOM 3701 C CA . GLU A 1 468 ? -2.987 11.174 -5.415 1.00 47.28 468 GLU A CA 1
ATOM 3702 C C . GLU A 1 468 ? -3.161 11.957 -6.731 1.00 47.28 468 GLU A C 1
ATOM 3704 O O . GLU A 1 468 ? -4.134 12.683 -6.906 1.00 47.28 468 GLU A O 1
ATOM 3709 N N . GLN A 1 469 ? -2.250 11.771 -7.685 1.00 59.09 469 GLN A N 1
ATOM 3710 C CA . GLN A 1 469 ? -2.254 12.368 -9.016 1.00 59.09 469 GLN A CA 1
ATOM 3711 C C . GLN A 1 469 ? -2.883 11.410 -10.052 1.00 59.09 469 GLN A C 1
ATOM 3713 O O . GLN A 1 469 ? -2.419 11.297 -11.179 1.00 59.09 469 GLN A O 1
ATOM 3718 N N . PHE A 1 470 ? -3.964 10.708 -9.693 1.00 60.50 470 PHE A N 1
ATOM 3719 C CA . PHE A 1 470 ? -4.601 9.674 -10.532 1.00 60.50 470 PHE A CA 1
ATOM 3720 C C . PHE A 1 470 ? -4.961 10.142 -11.957 1.00 60.50 470 PHE A C 1
ATOM 3722 O O . PHE A 1 470 ? -4.891 9.354 -12.893 1.00 60.50 470 PHE A O 1
ATOM 3729 N N . ARG A 1 471 ? -5.282 11.432 -12.148 1.00 59.34 471 ARG A N 1
ATOM 3730 C CA . ARG A 1 471 ? -5.619 12.003 -13.466 1.00 59.34 471 ARG A CA 1
ATOM 3731 C C . ARG A 1 471 ? -4.473 11.944 -14.478 1.00 59.34 471 ARG A C 1
ATOM 3733 O O . ARG A 1 471 ? -4.725 12.108 -15.663 1.00 59.34 471 ARG A O 1
ATOM 3740 N N . PHE A 1 472 ? -3.246 11.722 -14.011 1.00 60.81 472 PHE A N 1
ATOM 3741 C CA . PHE A 1 472 ? -2.073 11.516 -14.857 1.00 60.81 472 PHE A CA 1
ATOM 3742 C C . PHE A 1 472 ? -1.879 10.045 -15.263 1.00 60.81 472 PHE A C 1
ATOM 3744 O O . PHE A 1 472 ? -1.160 9.779 -16.217 1.00 60.81 472 PHE A O 1
ATOM 3751 N N . TYR A 1 473 ? -2.514 9.097 -14.562 1.00 61.84 473 TYR A N 1
ATOM 3752 C CA . TYR A 1 473 ? -2.325 7.651 -14.756 1.00 61.84 473 TYR A CA 1
ATOM 3753 C C . TYR A 1 473 ? -3.551 6.942 -15.344 1.00 61.84 473 TYR A C 1
ATOM 3755 O O . TYR A 1 473 ? -3.437 5.803 -15.787 1.00 61.84 473 TYR A O 1
ATOM 3763 N N . ALA A 1 474 ? -4.723 7.577 -15.314 1.00 64.25 474 ALA A N 1
ATOM 3764 C CA . ALA A 1 474 ? -5.982 6.980 -15.738 1.00 64.25 474 ALA A CA 1
ATOM 3765 C C . ALA A 1 474 ? -6.510 7.630 -17.025 1.00 64.25 474 ALA A C 1
ATOM 3767 O O . ALA A 1 474 ? -6.465 8.851 -17.190 1.00 64.25 474 ALA A O 1
ATOM 3768 N N . ALA A 1 475 ? -7.040 6.794 -17.916 1.00 63.72 475 ALA A N 1
ATOM 3769 C CA . ALA A 1 475 ? -7.747 7.201 -19.122 1.00 63.72 475 ALA A CA 1
ATOM 3770 C C . ALA A 1 475 ? -9.259 7.016 -18.940 1.00 63.72 475 ALA A C 1
ATOM 3772 O O . ALA A 1 475 ? -9.714 6.170 -18.174 1.00 63.72 475 ALA A O 1
ATOM 3773 N N . HIS A 1 476 ? -10.047 7.805 -19.664 1.00 70.00 476 HIS A N 1
ATOM 3774 C CA . HIS A 1 476 ? -11.506 7.732 -19.668 1.00 70.00 476 HIS A CA 1
ATOM 3775 C C . HIS A 1 476 ? -12.039 6.424 -20.267 1.00 70.00 476 HIS A C 1
ATOM 3777 O O . HIS A 1 476 ? -13.132 5.984 -19.918 1.00 70.00 476 HIS A O 1
ATOM 3783 N N . ASN A 1 477 ? -11.280 5.812 -21.175 1.00 68.62 477 ASN A N 1
ATOM 3784 C CA . ASN A 1 477 ? -11.640 4.576 -21.856 1.00 68.62 477 ASN A CA 1
ATOM 3785 C C . ASN A 1 477 ? -10.386 3.751 -22.195 1.00 68.62 477 ASN A C 1
ATOM 3787 O O . ASN A 1 477 ? -9.255 4.214 -22.017 1.00 68.62 477 ASN A O 1
ATOM 3791 N N . ARG A 1 478 ? -10.589 2.514 -22.664 1.00 62.69 478 ARG A N 1
ATOM 3792 C CA . ARG A 1 478 ? -9.499 1.574 -22.994 1.00 62.69 478 ARG A CA 1
ATOM 3793 C C . ARG A 1 478 ? -8.668 2.029 -24.191 1.00 62.69 478 ARG A C 1
ATOM 3795 O O . ARG A 1 478 ? -7.549 1.572 -24.380 1.00 62.69 478 ARG A O 1
ATOM 3802 N N . GLU A 1 479 ? -9.206 2.956 -24.967 1.00 65.50 479 GLU A N 1
ATOM 3803 C CA . GLU A 1 479 ? -8.572 3.567 -26.124 1.00 65.50 479 GLU A CA 1
ATOM 3804 C C . GLU A 1 479 ? -7.675 4.763 -25.744 1.00 65.50 479 GLU A C 1
ATOM 3806 O O . GLU A 1 479 ? -7.053 5.360 -26.619 1.00 65.50 479 GLU A O 1
ATOM 3811 N N . GLY A 1 480 ? -7.573 5.119 -24.455 1.00 59.47 480 GLY A N 1
ATOM 3812 C CA . GLY A 1 480 ? -6.655 6.160 -23.973 1.00 59.47 480 GLY A CA 1
ATOM 3813 C C . GLY A 1 480 ? -7.224 7.584 -23.962 1.00 59.47 480 GLY A C 1
ATOM 3814 O O . GLY A 1 480 ? -6.462 8.547 -23.894 1.00 59.47 480 GLY A O 1
ATOM 3815 N N . GLY A 1 481 ? -8.547 7.748 -24.027 1.00 67.81 481 GLY A N 1
ATOM 3816 C CA . GLY A 1 481 ? -9.210 9.056 -24.000 1.00 67.81 481 GLY A CA 1
ATOM 3817 C C . GLY A 1 481 ? -8.951 9.847 -22.709 1.00 67.81 481 GLY A C 1
ATOM 3818 O O . GLY A 1 481 ? -8.798 9.277 -21.631 1.00 67.81 481 GLY A O 1
ATOM 3819 N N . SER A 1 482 ? -8.921 11.179 -22.788 1.00 64.31 482 SER A N 1
ATOM 3820 C CA . SER A 1 482 ? -8.660 12.043 -21.626 1.00 64.31 482 SER A CA 1
ATOM 3821 C C . SER A 1 482 ? -9.820 12.064 -20.622 1.00 64.31 482 SER A C 1
ATOM 3823 O O . SER A 1 482 ? -10.986 12.134 -21.006 1.00 64.31 482 SER A O 1
ATOM 3825 N N . LEU A 1 483 ? -9.506 12.072 -19.321 1.00 63.12 483 LEU A N 1
ATOM 3826 C CA . LEU A 1 483 ? -10.510 12.173 -18.255 1.00 63.12 483 LEU A CA 1
ATOM 3827 C C . LEU A 1 483 ? -11.192 13.555 -18.215 1.00 63.12 483 LEU A C 1
ATOM 3829 O O . LEU A 1 483 ? -10.489 14.575 -18.240 1.00 63.12 483 LEU A O 1
ATOM 3833 N N . PRO A 1 484 ? -12.528 13.619 -18.029 1.00 72.38 484 PRO A N 1
ATOM 3834 C CA . PRO A 1 484 ? -13.250 14.874 -17.853 1.00 72.38 484 PRO A CA 1
ATOM 3835 C C . PRO A 1 484 ? -12.663 15.759 -16.749 1.00 72.38 484 PRO A C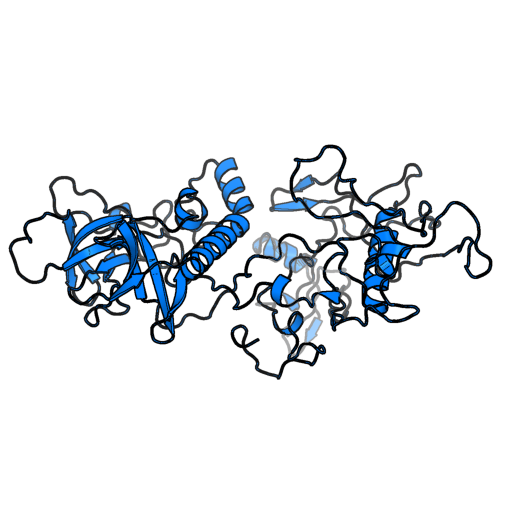 1
ATOM 3837 O O . PRO A 1 484 ? -12.251 15.285 -15.679 1.00 72.38 484 PRO A O 1
ATOM 3840 N N . VAL A 1 485 ? -12.669 17.070 -17.000 1.00 46.50 485 VAL A N 1
ATOM 3841 C CA . VAL A 1 485 ? -12.342 18.106 -16.016 1.00 46.50 485 VAL A CA 1
ATOM 3842 C C . VAL A 1 485 ? -13.337 17.976 -14.863 1.00 46.50 485 VAL A C 1
ATOM 3844 O O . VAL A 1 485 ? -14.510 18.257 -15.061 1.00 46.50 485 VAL A O 1
ATOM 3847 N N . ASN A 1 486 ? -12.867 17.507 -13.696 1.00 56.69 486 ASN A N 1
ATOM 3848 C CA . ASN A 1 486 ? -13.605 17.246 -12.438 1.00 56.69 486 ASN A CA 1
ATOM 3849 C C . ASN A 1 486 ? -13.928 15.784 -12.098 1.00 56.69 486 ASN A C 1
ATOM 3851 O O . ASN A 1 486 ? -14.608 15.550 -11.103 1.00 56.69 486 ASN A O 1
ATOM 3855 N N . THR A 1 487 ? -13.395 14.802 -12.830 1.00 59.47 487 THR A N 1
ATOM 3856 C CA . THR A 1 487 ? -13.439 13.406 -12.352 1.00 59.47 487 THR A CA 1
ATOM 3857 C C . THR A 1 487 ? -12.769 13.332 -10.979 1.00 59.47 487 THR A C 1
ATOM 3859 O O . THR A 1 487 ? -11.679 13.889 -10.820 1.00 59.47 487 THR A O 1
ATOM 3862 N N . SER A 1 488 ? -13.407 12.711 -9.985 1.00 58.66 488 SER A N 1
ATOM 3863 C CA . SER A 1 488 ? -12.805 12.505 -8.663 1.00 58.66 488 SER A CA 1
ATOM 3864 C C . SER A 1 488 ? -12.019 11.189 -8.601 1.00 58.66 488 SER A C 1
ATOM 3866 O O . SER A 1 488 ? -12.254 10.272 -9.381 1.00 58.66 488 SER A O 1
ATOM 3868 N N . GLN A 1 489 ? -11.082 11.070 -7.654 1.00 55.56 489 GLN A N 1
ATOM 3869 C CA . GLN A 1 489 ? -10.197 9.898 -7.538 1.00 55.56 489 GLN A CA 1
ATOM 3870 C C . GLN A 1 489 ? -10.935 8.569 -7.309 1.00 55.56 489 GLN A C 1
ATOM 3872 O O . GLN A 1 489 ? -10.371 7.515 -7.562 1.00 55.56 489 GLN A O 1
ATOM 3877 N N . GLY A 1 490 ? -12.166 8.605 -6.791 1.00 56.00 490 GLY A N 1
ATOM 3878 C CA . GLY A 1 490 ? -12.984 7.401 -6.611 1.00 56.00 490 GLY A CA 1
ATOM 3879 C C . GLY A 1 490 ? -13.882 7.059 -7.803 1.00 56.00 490 GLY A C 1
ATOM 3880 O O . GLY A 1 490 ? -14.549 6.030 -7.754 1.00 56.00 490 GLY A O 1
ATOM 3881 N N . GLU A 1 491 ? -13.958 7.935 -8.808 1.00 57.06 491 GLU A N 1
ATOM 3882 C CA . GLU A 1 491 ? -14.799 7.777 -10.004 1.00 57.06 491 GLU A CA 1
ATOM 3883 C C . GLU A 1 491 ? -13.996 7.403 -11.255 1.00 57.06 491 GLU A C 1
ATOM 3885 O O . GLU A 1 491 ? -14.571 6.808 -12.165 1.00 57.06 491 GLU A O 1
ATOM 3890 N N . ALA A 1 492 ? -12.706 7.760 -11.299 1.00 52.31 492 ALA A N 1
ATOM 3891 C CA . ALA A 1 492 ? -11.747 7.220 -12.264 1.00 52.31 492 ALA A CA 1
ATOM 3892 C C . ALA A 1 492 ? -11.333 5.801 -11.870 1.00 52.31 492 ALA A C 1
ATOM 3894 O O . ALA A 1 492 ? -11.172 4.981 -12.799 1.00 52.31 492 ALA A O 1
#

Sequence (492 aa):
MLVPDEQLSVSLRAIKKKDIKSLADLEVELDEENGQPKQVRERGKAWIELPEGDFHNPYNFIPAPPRNVEDPHLGDHHPVGHGSYHLDHFSGRIEVTLKTITPLLIPDAATATEIVTDHKLFDVRMGSDGKPYLPPTSIKGILRSAYEAVTNSRLAIFESHEDRLAYRMPAKLGPIPARVELNNKGELCLRVMTDSSIIGNAAKLPRYASSDKPPDKGESTAALRYKDASKELPQHGDHVWVQVTKSKVSQIIRWTKQQPTGSGWKEGWVCITGANIRGKKNERVFVVNNNNQLIKVTDEIRSLWEELIKNYQSTHEKDLEIRKKNNQNPNEYLGHEPGKTAWSRHIYVKSESKLVEGTLCYVELSGTKVSAVQPVTISRRLYKNAPSELLDESLKPATRIDDLSPADRVFGWVRQDKQDNKSQYSKRGAYKGNLRISPAICTTLDPVELPFGDNGFPLAILGQPKPEQFRFYAAHNREGGSLPVNTSQGEA

pLDDT: mean 81.6, std 14.48, range [33.31, 97.88]